Protein AF-A0A9E2C1B0-F1 (afdb_monomer)

Secondary structure (DSSP, 8-state):
---------------------------------PPPEEEEEESPTTPEE-SEEEEEEEEE-SS-EEEEEEEETTEEEEEES--BTTEEEEEEEGGGSPSEEEEEEEEEEETT--EEEPPPEEEEE-------EEEEEESPTTPEE-SEEEEEEEEES-SSEEEEEEEETTEEEEEES--BTTEEEEEEEGGGS-SEEEEEEEEEEETTS-EEEPPPEEEEE----TTSPPEEEETTTSSSHHHHHHHPPTT-EEEE-SEEE-S-EE-TT---EEEESS-TTTEEEE-TT-S-SEEE-SS--TTSEEES-EEEEES-SEEE-TT---EEES-EEEEESSEEEEESS---EEES-EEES-SEEEEE-SS-EEES-EEES-SSEEEE-TT--TTS--EEES-EEES-SEEEESTT----TT-B-S---BS-TTT-PBPTT-TTTT-S-TTSB-TTSSBPPSSTT-STT---

pLDDT: mean 88.98, std 14.46, range [30.09, 98.81]

Structure (mmCIF, N/CA/C/O backbone):
data_AF-A0A9E2C1B0-F1
#
_entry.id   AF-A0A9E2C1B0-F1
#
loop_
_atom_site.group_PDB
_atom_site.id
_atom_site.type_symbol
_atom_site.label_atom_id
_atom_site.label_alt_id
_atom_site.label_comp_id
_atom_site.label_asym_id
_atom_site.label_entity_id
_atom_site.label_seq_id
_atom_site.pdbx_PDB_ins_code
_atom_site.Cartn_x
_atom_site.Cartn_y
_atom_site.Cartn_z
_atom_site.occupancy
_atom_site.B_iso_or_equiv
_atom_site.auth_seq_id
_atom_site.auth_comp_id
_atom_site.auth_asym_id
_atom_site.auth_atom_id
_atom_site.pdbx_PDB_model_num
ATOM 1 N N . MET A 1 1 ? -88.911 -73.260 83.073 1.00 38.28 1 MET A N 1
ATOM 2 C CA . MET A 1 1 ? -87.751 -73.104 82.167 1.00 38.28 1 MET A CA 1
ATOM 3 C C . MET A 1 1 ? -86.996 -71.850 82.583 1.00 38.28 1 MET A C 1
ATOM 5 O O . MET A 1 1 ? -87.660 -70.880 82.908 1.00 38.28 1 MET A O 1
ATOM 9 N N . LYS A 1 2 ? -85.658 -71.961 82.655 1.00 35.66 2 LYS A N 1
ATOM 10 C CA . LYS A 1 2 ? -84.583 -70.934 82.669 1.00 35.66 2 LYS A CA 1
ATOM 11 C C . LYS A 1 2 ? -85.045 -69.481 82.373 1.00 35.66 2 LYS A C 1
ATOM 13 O O . LYS A 1 2 ? -85.842 -69.311 81.466 1.00 35.66 2 LYS A O 1
ATOM 18 N N . THR A 1 3 ? -84.583 -68.400 83.014 1.00 35.53 3 THR A N 1
ATOM 19 C CA . THR A 1 3 ? -83.285 -68.104 83.663 1.00 35.53 3 THR A CA 1
ATOM 20 C C . THR A 1 3 ? -83.341 -66.730 84.379 1.00 35.53 3 THR A C 1
ATOM 22 O O . THR A 1 3 ? -84.145 -65.888 83.996 1.00 35.53 3 THR A O 1
ATOM 25 N N . ALA A 1 4 ? -82.475 -66.568 85.394 1.00 33.53 4 ALA A N 1
ATOM 26 C CA . ALA A 1 4 ? -82.046 -65.396 86.202 1.00 33.53 4 ALA A CA 1
ATOM 27 C C . ALA A 1 4 ? -82.226 -63.969 85.590 1.00 33.53 4 ALA A C 1
ATOM 29 O O . ALA A 1 4 ? -81.948 -63.822 84.407 1.00 33.53 4 ALA A O 1
ATOM 30 N N . VAL A 1 5 ? -82.756 -62.913 86.262 1.00 38.44 5 VAL A N 1
ATOM 31 C CA . VAL A 1 5 ? -82.407 -62.188 87.542 1.00 38.44 5 VAL A CA 1
ATOM 32 C C . VAL A 1 5 ? -81.199 -61.225 87.359 1.00 38.44 5 VAL A C 1
ATOM 34 O O . VAL A 1 5 ? -80.222 -61.703 86.790 1.00 38.44 5 VAL A O 1
ATOM 37 N N . PRO A 1 6 ? -81.129 -59.972 87.909 1.00 55.94 6 PRO A N 1
ATOM 38 C CA . PRO A 1 6 ? -82.147 -59.032 88.448 1.00 55.94 6 PRO A CA 1
ATOM 39 C C . PRO A 1 6 ? -81.959 -57.497 88.176 1.00 55.94 6 PRO A C 1
ATOM 41 O O . PRO A 1 6 ? -80.909 -57.018 87.770 1.00 55.94 6 PRO A O 1
ATOM 44 N N . LEU A 1 7 ? -83.035 -56.763 88.510 1.00 39.12 7 LEU A N 1
ATOM 45 C CA . LEU A 1 7 ? -83.214 -55.439 89.162 1.00 39.12 7 LEU A CA 1
ATOM 46 C C . LEU A 1 7 ? -82.031 -54.489 89.481 1.00 39.12 7 LEU A C 1
ATOM 48 O O . LEU A 1 7 ? -81.069 -54.903 90.118 1.00 39.12 7 LEU A O 1
ATOM 52 N N . LEU A 1 8 ? -82.307 -53.172 89.382 1.00 30.09 8 LEU A N 1
ATOM 53 C CA . LEU A 1 8 ? -82.393 -52.320 90.587 1.00 30.09 8 LEU A CA 1
ATOM 54 C C . LEU A 1 8 ? -83.384 -51.140 90.421 1.00 30.09 8 LEU A C 1
ATOM 56 O O . LEU A 1 8 ? -83.211 -50.272 89.573 1.00 30.09 8 LEU A O 1
ATOM 60 N N . ASN A 1 9 ? -84.427 -51.156 91.263 1.00 35.19 9 ASN A N 1
ATOM 61 C CA . ASN A 1 9 ? -85.363 -50.062 91.576 1.00 35.19 9 ASN A CA 1
ATOM 62 C C . ASN A 1 9 ? -84.672 -49.047 92.520 1.00 35.19 9 ASN A C 1
ATOM 64 O O . ASN A 1 9 ? -83.738 -49.424 93.218 1.00 35.19 9 ASN A O 1
ATOM 68 N N . VAL A 1 10 ? -85.071 -47.780 92.641 1.00 34.47 10 VAL A N 1
ATOM 69 C CA . VAL A 1 10 ? -86.118 -47.247 93.557 1.00 34.47 10 VAL A CA 1
ATOM 70 C C . VAL A 1 10 ? -85.906 -45.713 93.494 1.00 34.47 10 VAL A C 1
ATOM 72 O O . VAL A 1 10 ? -84.779 -45.278 93.699 1.00 34.47 10 VAL A O 1
ATOM 75 N N . VAL A 1 11 ? -86.794 -44.855 92.972 1.00 41.91 11 VAL A N 1
ATOM 76 C CA . VAL A 1 11 ? -88.136 -44.396 93.417 1.00 41.91 11 VAL A CA 1
ATOM 77 C C . VAL A 1 11 ? -88.135 -43.659 94.766 1.00 41.91 11 VAL A C 1
ATOM 79 O O . VAL A 1 11 ? -87.687 -44.216 95.750 1.00 41.91 11 VAL A O 1
ATOM 82 N N . ILE A 1 12 ? -88.708 -42.447 94.797 1.00 31.86 12 ILE A N 1
ATOM 83 C CA . ILE A 1 12 ? -89.584 -41.816 95.827 1.00 31.86 12 ILE A CA 1
ATOM 84 C C . ILE A 1 12 ? -89.654 -40.324 95.423 1.00 31.86 12 ILE A C 1
ATOM 86 O O . ILE A 1 12 ? -88.628 -39.659 95.397 1.00 31.86 12 ILE A O 1
ATOM 90 N N . ILE A 1 13 ? -90.718 -39.802 94.797 1.00 36.22 13 ILE A N 1
ATOM 91 C CA . ILE A 1 13 ? -92.121 -39.543 95.206 1.00 36.22 13 ILE A CA 1
ATOM 92 C C . ILE A 1 13 ? -92.285 -38.386 96.213 1.00 36.22 13 ILE A C 1
ATOM 94 O O . ILE A 1 13 ? -91.854 -38.507 97.352 1.00 36.22 13 ILE A O 1
ATOM 98 N N . ALA A 1 14 ? -93.051 -37.369 95.773 1.00 33.47 14 ALA A N 1
ATOM 99 C CA . ALA A 1 14 ? -94.077 -36.550 96.469 1.00 33.47 14 ALA A CA 1
ATOM 100 C C . ALA A 1 14 ? -93.863 -35.039 96.198 1.00 33.47 14 ALA A C 1
ATOM 102 O O . ALA A 1 14 ? -92.827 -34.508 96.562 1.00 33.47 14 ALA A O 1
ATOM 103 N N . ILE A 1 15 ? -94.664 -34.323 95.392 1.00 39.66 15 ILE A N 1
ATOM 104 C CA . ILE A 1 15 ? -96.090 -33.913 95.478 1.00 39.66 15 ILE A CA 1
ATOM 105 C C . ILE A 1 15 ? -96.331 -32.646 96.352 1.00 39.66 15 ILE A C 1
ATOM 107 O O . ILE A 1 15 ? -96.355 -32.721 97.572 1.00 39.66 15 ILE A O 1
ATOM 111 N N . ILE A 1 16 ? -96.658 -31.547 95.639 1.00 39.38 16 ILE A N 1
ATOM 112 C CA . ILE A 1 16 ? -97.587 -30.413 95.918 1.00 39.38 16 ILE A CA 1
ATOM 113 C C . ILE A 1 16 ? -97.113 -29.144 96.681 1.00 39.38 16 ILE A C 1
ATOM 115 O O . ILE A 1 16 ? -96.957 -29.124 97.893 1.00 39.38 16 ILE A O 1
ATOM 119 N N . PHE A 1 17 ? -97.044 -28.064 95.878 1.00 50.22 17 PHE A N 1
ATOM 120 C CA . PHE A 1 17 ? -97.403 -26.635 96.035 1.00 50.22 17 PHE A CA 1
ATOM 121 C C . PHE A 1 17 ? -97.215 -25.869 97.361 1.00 50.22 17 PHE A C 1
ATOM 123 O O . PHE A 1 17 ? -98.021 -25.978 98.279 1.00 50.22 17 PHE A O 1
ATOM 130 N N . MET A 1 18 ? -96.320 -24.872 97.309 1.00 38.12 18 MET A N 1
ATOM 131 C CA . MET A 1 18 ? -96.531 -23.500 97.807 1.00 38.12 18 MET A CA 1
ATOM 132 C C . MET A 1 18 ? -95.537 -22.556 97.100 1.00 38.12 18 MET A C 1
ATOM 134 O O . MET A 1 18 ? -94.428 -22.972 96.777 1.00 38.12 18 MET A O 1
ATOM 138 N N . GLY A 1 19 ? -95.959 -21.328 96.775 1.00 55.44 19 GLY A N 1
ATOM 139 C CA . GLY A 1 19 ? -95.194 -20.379 95.953 1.00 55.44 19 GLY A CA 1
ATOM 140 C C . GLY A 1 19 ? -93.813 -20.030 96.519 1.00 55.44 19 GLY A C 1
ATOM 141 O O . GLY A 1 19 ? -93.639 -19.948 97.733 1.00 55.44 19 GLY A O 1
ATOM 142 N N . CYS A 1 20 ? -92.846 -19.801 95.627 1.00 35.00 20 CYS A N 1
ATOM 143 C CA . CYS A 1 20 ? -91.504 -19.347 95.974 1.00 35.00 20 CYS A CA 1
ATOM 144 C C . CYS A 1 20 ? -91.062 -18.232 95.013 1.00 35.00 20 CYS A C 1
ATOM 146 O O . CYS A 1 20 ? -91.302 -18.299 93.809 1.00 35.00 20 CYS A O 1
ATOM 148 N N . THR A 1 21 ? -90.492 -17.183 95.590 1.00 52.31 21 THR A N 1
ATOM 149 C CA . THR A 1 21 ? -89.905 -15.990 94.967 1.00 52.31 21 THR A CA 1
ATOM 150 C C . THR A 1 21 ? -88.486 -16.254 94.446 1.00 52.31 21 THR A C 1
ATOM 152 O O . THR A 1 21 ? -87.784 -17.024 95.091 1.00 52.31 21 THR A O 1
ATOM 155 N N . GLN A 1 22 ? -88.056 -15.484 93.426 1.00 51.69 22 GLN A N 1
ATOM 156 C CA . GLN A 1 22 ? -86.655 -15.237 92.995 1.00 51.69 22 GLN A CA 1
ATOM 157 C C . GLN A 1 22 ? -85.974 -16.449 92.305 1.00 51.69 22 GLN A C 1
ATOM 159 O O . GLN A 1 22 ? -86.053 -17.562 92.799 1.00 51.69 22 GLN A O 1
ATOM 164 N N . GLU A 1 23 ? -85.399 -16.353 91.101 1.00 44.94 23 GLU A N 1
ATOM 165 C CA . GLU A 1 23 ? -84.324 -15.446 90.672 1.00 44.94 23 GLU A CA 1
ATOM 166 C C . GLU A 1 23 ? -84.575 -14.754 89.319 1.00 44.94 23 GLU A C 1
ATOM 168 O O . GLU A 1 23 ? -85.031 -15.359 88.349 1.00 44.94 23 GLU A O 1
ATOM 173 N N . ASP A 1 24 ? -84.209 -13.471 89.271 1.00 46.69 24 ASP A N 1
ATOM 174 C CA . ASP A 1 24 ? -83.796 -12.778 88.053 1.00 46.69 24 ASP A CA 1
ATOM 175 C C . ASP A 1 24 ? -82.607 -13.531 87.441 1.00 46.69 24 ASP A C 1
ATOM 177 O O . ASP A 1 24 ? -81.531 -13.579 88.036 1.00 46.69 24 ASP A O 1
ATOM 181 N N . ILE A 1 25 ? -82.762 -14.071 86.231 1.00 53.81 25 ILE A N 1
ATOM 182 C CA . ILE A 1 25 ? -81.612 -14.439 85.396 1.00 53.81 25 ILE A CA 1
ATOM 183 C C . ILE A 1 25 ? -81.154 -13.156 84.693 1.00 53.81 25 ILE A C 1
ATOM 185 O O . ILE A 1 25 ? -81.364 -12.967 83.497 1.00 53.81 25 ILE A O 1
ATOM 189 N N . THR A 1 26 ? -80.588 -12.222 85.455 1.00 50.09 26 THR A N 1
ATOM 190 C CA . THR A 1 26 ? -79.842 -11.096 84.889 1.00 50.09 26 THR A CA 1
ATOM 191 C C . THR A 1 26 ? -78.392 -11.520 84.716 1.00 50.09 26 THR A C 1
ATOM 193 O O . THR A 1 26 ? -77.719 -11.832 85.695 1.00 50.09 26 THR A O 1
ATOM 196 N N . ASN A 1 27 ? -77.934 -11.464 83.466 1.00 49.78 27 ASN A N 1
ATOM 197 C CA . ASN A 1 27 ? -76.548 -11.588 83.011 1.00 49.78 27 ASN A CA 1
ATOM 198 C C . ASN A 1 27 ? -75.962 -13.006 83.008 1.00 49.78 27 ASN A C 1
ATOM 200 O O . ASN A 1 27 ? -75.094 -13.351 83.805 1.00 49.78 27 ASN A O 1
ATOM 204 N N . VAL A 1 28 ? -76.329 -13.782 81.982 1.00 45.59 28 VAL A N 1
ATOM 205 C CA . VAL A 1 28 ? -75.328 -14.639 81.334 1.00 45.59 28 VAL A CA 1
ATOM 206 C C . VAL A 1 28 ? -74.380 -13.688 80.602 1.00 45.59 28 VAL A C 1
ATOM 208 O O . VAL A 1 28 ? -74.704 -13.197 79.524 1.00 45.59 28 VAL A O 1
ATOM 211 N N . THR A 1 29 ? -73.256 -13.340 81.225 1.00 50.97 29 THR A N 1
ATOM 212 C CA . THR A 1 29 ? -72.148 -12.699 80.514 1.00 50.97 29 THR A CA 1
ATOM 213 C C . THR A 1 29 ? -71.556 -13.757 79.596 1.00 50.97 29 THR A C 1
ATOM 215 O O . THR A 1 29 ? -70.907 -14.689 80.072 1.00 50.97 29 THR A O 1
ATOM 218 N N . TRP A 1 30 ? -71.834 -13.662 78.298 1.00 57.69 30 TRP A N 1
ATOM 219 C CA . TRP A 1 30 ? -71.060 -14.395 77.305 1.00 57.69 30 TRP A CA 1
ATOM 220 C C . TRP A 1 30 ? -69.642 -13.836 77.369 1.00 57.69 30 TRP A C 1
ATOM 222 O O . TRP A 1 30 ? -69.407 -12.699 76.977 1.00 57.69 30 TRP A O 1
ATOM 232 N N . THR A 1 31 ? -68.733 -14.586 77.985 1.00 72.94 31 THR A N 1
ATOM 233 C CA . THR A 1 31 ? -67.303 -14.309 77.883 1.00 72.94 31 THR A CA 1
ATOM 234 C C . THR A 1 31 ? -66.873 -14.762 76.504 1.00 72.94 31 THR A C 1
ATOM 236 O O . THR A 1 31 ? -67.031 -15.945 76.184 1.00 72.94 31 THR A O 1
ATOM 239 N N . ASP A 1 32 ? -66.387 -13.825 75.703 1.00 84.75 32 ASP A N 1
ATOM 240 C CA . ASP A 1 32 ? -65.775 -14.148 74.427 1.00 84.75 32 ASP A CA 1
ATOM 241 C C . ASP A 1 32 ? -64.567 -15.065 74.633 1.00 84.75 32 ASP A C 1
ATOM 243 O O . ASP A 1 32 ? -63.811 -14.921 75.595 1.00 84.75 32 ASP A O 1
ATOM 247 N N . ASN A 1 33 ? -64.433 -16.050 73.758 1.00 87.38 33 ASN A N 1
ATOM 248 C CA . ASN A 1 33 ? -63.371 -17.043 73.792 1.00 87.38 33 ASN A CA 1
ATOM 249 C C . ASN A 1 33 ? -62.854 -17.360 72.376 1.00 87.38 33 ASN A C 1
ATOM 251 O O . ASN A 1 33 ? -62.220 -18.404 72.186 1.00 87.38 33 ASN A O 1
ATOM 255 N N . GLN A 1 34 ? -63.182 -16.532 71.378 1.00 92.62 34 GLN A N 1
ATOM 256 C CA . GLN A 1 34 ? -62.603 -16.611 70.042 1.00 92.62 34 GLN A CA 1
ATOM 257 C C . GLN A 1 34 ? -61.455 -15.602 69.952 1.00 92.62 34 GLN A C 1
ATOM 259 O O . GLN A 1 34 ? -61.644 -14.448 70.291 1.00 92.62 34 GLN A O 1
ATOM 264 N N . PRO A 1 35 ? -60.235 -16.032 69.591 1.00 94.12 35 PRO A N 1
ATOM 265 C CA . PRO A 1 35 ? -59.147 -15.099 69.354 1.00 94.12 35 PRO A CA 1
ATOM 266 C C . PRO A 1 35 ? -59.275 -14.436 67.973 1.00 94.12 35 PRO A C 1
ATOM 268 O O . PRO A 1 35 ? -59.727 -15.101 67.031 1.00 94.12 35 PRO A O 1
ATOM 271 N N . PRO A 1 36 ? -58.729 -13.219 67.807 1.00 97.12 36 PRO A N 1
ATOM 272 C CA . PRO A 1 36 ? -58.623 -12.580 66.503 1.00 97.12 36 PRO A CA 1
ATOM 273 C C . PRO A 1 36 ? -57.877 -13.432 65.466 1.00 97.12 36 PRO A C 1
ATOM 275 O O . PRO A 1 36 ? -56.882 -14.095 65.771 1.00 97.12 36 PRO A O 1
ATOM 278 N N . ALA A 1 37 ? -58.304 -13.366 64.207 1.00 96.94 37 ALA A N 1
ATOM 279 C CA . ALA A 1 37 ? -57.579 -13.910 63.062 1.00 96.94 37 ALA A CA 1
ATOM 280 C C . ALA A 1 37 ? -56.679 -12.830 62.446 1.00 96.94 37 ALA A C 1
ATOM 282 O O . ALA A 1 37 ? -57.172 -11.760 62.091 1.00 96.94 37 ALA A O 1
ATOM 283 N N . VAL A 1 38 ? -55.382 -13.121 62.278 1.00 97.62 38 VAL A N 1
ATOM 284 C CA . VAL A 1 38 ? -54.383 -12.168 61.758 1.00 97.62 38 VAL A CA 1
ATOM 285 C C . VAL A 1 38 ? -53.672 -12.738 60.529 1.00 97.62 38 VAL A C 1
ATOM 287 O O . VAL A 1 38 ? -53.141 -13.849 60.574 1.00 97.62 38 VAL A O 1
ATOM 290 N N . THR A 1 39 ? -53.627 -11.971 59.438 1.00 96.25 39 THR A N 1
ATOM 291 C CA . THR A 1 39 ? -52.966 -12.349 58.178 1.00 96.25 39 THR A CA 1
ATOM 292 C C . THR A 1 39 ? -51.943 -11.296 57.770 1.00 96.25 39 THR A C 1
ATOM 294 O O . THR A 1 39 ? -52.278 -10.121 57.671 1.00 96.25 39 THR A O 1
ATOM 297 N N . LEU A 1 40 ? -50.704 -11.716 57.493 1.00 95.06 40 LEU A N 1
ATOM 298 C CA . LEU A 1 40 ? -49.658 -10.847 56.947 1.00 95.06 40 LEU A CA 1
ATOM 299 C C . LEU A 1 40 ? -49.888 -10.607 55.449 1.00 95.06 40 LEU A C 1
ATOM 301 O O . LEU A 1 40 ? -49.981 -11.564 54.681 1.00 95.06 40 LEU A O 1
ATOM 305 N N . LEU A 1 41 ? -49.995 -9.337 55.054 1.00 94.81 41 LEU A N 1
ATOM 306 C CA . LEU A 1 41 ? -50.221 -8.885 53.678 1.00 94.81 41 LEU A CA 1
ATOM 307 C C . LEU A 1 41 ? -48.924 -8.402 53.017 1.00 94.81 41 LEU A C 1
ATOM 309 O O . LEU A 1 41 ? -48.675 -8.732 51.858 1.00 94.81 41 LEU A O 1
ATOM 313 N N . LEU A 1 42 ? -48.104 -7.647 53.755 1.00 93.88 42 LEU A N 1
ATOM 314 C CA . LEU A 1 42 ? -46.788 -7.160 53.335 1.00 93.88 42 LEU A CA 1
ATOM 315 C C . LEU A 1 42 ? -45.794 -7.233 54.503 1.00 93.88 42 LEU A C 1
ATOM 317 O O . LEU A 1 42 ? -46.218 -7.056 55.650 1.00 93.88 42 LEU A O 1
ATOM 321 N N . PRO A 1 43 ? -44.491 -7.432 54.236 1.00 93.12 43 PRO A N 1
ATOM 322 C CA . PRO A 1 43 ? -43.887 -7.733 52.927 1.00 93.12 43 PRO A CA 1
ATOM 323 C C . PRO A 1 43 ? -44.201 -9.157 52.425 1.00 93.12 43 PRO A C 1
ATOM 325 O O . PRO A 1 43 ? -44.607 -10.025 53.203 1.00 93.12 43 PRO A O 1
ATOM 328 N N . ALA A 1 44 ? -44.045 -9.417 51.123 1.00 84.81 44 ALA A N 1
ATOM 329 C CA . ALA A 1 44 ? -44.319 -10.737 50.559 1.00 84.81 44 ALA A CA 1
ATOM 330 C C . ALA A 1 44 ? -43.254 -11.753 51.022 1.00 84.81 44 ALA A C 1
ATOM 332 O O . ALA A 1 44 ? -42.091 -11.392 51.210 1.00 84.81 44 ALA A O 1
ATOM 333 N N . PRO A 1 45 ? -43.600 -13.040 51.228 1.00 76.25 45 PRO A N 1
ATOM 334 C CA . PRO A 1 45 ? -42.602 -14.046 51.584 1.00 76.25 45 PRO A CA 1
ATOM 335 C C . PRO A 1 45 ? -41.466 -14.071 50.555 1.00 76.25 45 PRO A C 1
ATOM 337 O O . PRO A 1 45 ? -41.759 -14.044 49.366 1.00 76.25 45 PRO A O 1
ATOM 340 N N . VAL A 1 46 ? -40.219 -14.205 51.026 1.00 67.12 46 VAL A N 1
ATOM 341 C CA . VAL A 1 46 ? -38.944 -14.167 50.268 1.00 67.12 46 VAL A CA 1
ATOM 342 C C . VAL A 1 46 ? -38.427 -12.793 49.828 1.00 67.12 46 VAL A C 1
ATOM 344 O O . VAL A 1 46 ? -37.404 -12.742 49.148 1.00 67.12 46 VAL A O 1
ATOM 347 N N . ASP A 1 47 ? -39.056 -11.697 50.252 1.00 75.62 47 ASP A N 1
ATOM 348 C CA . ASP A 1 47 ? -38.506 -10.359 50.018 1.00 75.62 47 ASP A CA 1
ATOM 349 C C . ASP A 1 47 ? -37.194 -10.141 50.800 1.00 75.62 47 ASP A C 1
ATOM 351 O O . ASP A 1 47 ? -37.107 -10.428 52.002 1.00 75.62 47 ASP A O 1
ATOM 355 N N . THR A 1 48 ? -36.192 -9.578 50.119 1.00 82.75 48 THR A N 1
ATOM 356 C CA . THR A 1 48 ? -35.077 -8.874 50.767 1.00 82.75 48 THR A CA 1
ATOM 357 C C . THR A 1 48 ? -35.528 -7.448 51.061 1.00 82.75 48 THR A C 1
ATOM 359 O O . THR A 1 48 ? -36.039 -6.756 50.179 1.00 82.75 48 THR A O 1
ATOM 362 N N . LEU A 1 49 ? -35.376 -7.013 52.307 1.00 88.75 49 LEU A N 1
ATOM 363 C CA . LEU A 1 49 ? -35.914 -5.759 52.818 1.00 88.75 49 LEU A CA 1
ATOM 364 C C . LEU A 1 49 ? -34.816 -4.697 52.915 1.00 88.75 49 LEU A C 1
ATOM 366 O O . LEU A 1 49 ? -33.745 -4.960 53.460 1.00 88.75 49 LEU A O 1
ATOM 370 N N . ARG A 1 50 ? -35.106 -3.492 52.409 1.00 86.69 50 ARG A N 1
ATOM 371 C CA . ARG A 1 50 ? -34.209 -2.331 52.456 1.00 86.69 50 ARG A CA 1
ATOM 372 C C . ARG A 1 50 ? -35.004 -1.025 52.519 1.00 86.69 50 ARG A C 1
ATOM 374 O O . ARG A 1 50 ? -36.006 -0.872 51.821 1.00 86.69 50 ARG A O 1
ATOM 381 N N . GLY A 1 51 ? -34.519 -0.058 53.294 1.00 86.56 51 GLY A N 1
ATOM 382 C CA . GLY A 1 51 ? -35.143 1.256 53.439 1.00 86.56 51 GLY A CA 1
ATOM 383 C C . GLY A 1 51 ? -36.408 1.227 54.303 1.00 86.56 51 GLY A C 1
ATOM 384 O O . GLY A 1 51 ? -36.471 0.552 55.328 1.00 86.56 51 GLY A O 1
ATOM 385 N N . LEU A 1 52 ? -37.424 1.994 53.902 1.00 91.75 52 LEU A N 1
ATOM 386 C CA . LEU A 1 52 ? -38.722 2.026 54.579 1.00 91.75 52 LEU A CA 1
ATOM 387 C C . LEU A 1 52 ? -39.628 0.916 54.033 1.00 91.75 52 LEU A C 1
ATOM 389 O O . LEU A 1 52 ? -40.005 0.947 52.862 1.00 91.75 52 LEU A O 1
ATOM 393 N N . VAL A 1 53 ? -39.994 -0.034 54.890 1.00 94.94 53 VAL A N 1
ATOM 394 C CA . VAL A 1 53 ? -40.798 -1.211 54.545 1.00 94.94 53 VAL A CA 1
ATOM 395 C C . VAL A 1 53 ? -42.097 -1.215 55.338 1.00 94.94 53 VAL A C 1
ATOM 397 O O . VAL A 1 53 ? -42.081 -1.203 56.566 1.00 94.94 53 VAL A O 1
ATOM 400 N N . ASP A 1 54 ? -43.232 -1.294 54.648 1.00 96.12 54 ASP A N 1
ATOM 401 C CA . ASP A 1 54 ? -44.535 -1.429 55.297 1.00 96.12 54 ASP A CA 1
ATOM 402 C C . ASP A 1 54 ? -44.804 -2.889 55.689 1.00 96.12 54 ASP A C 1
ATOM 404 O O . ASP A 1 54 ? -44.954 -3.772 54.842 1.00 96.12 54 ASP A O 1
ATOM 408 N N . VAL A 1 55 ? -44.908 -3.133 56.995 1.00 96.81 55 VAL A N 1
ATOM 409 C CA . VAL A 1 55 ? -45.440 -4.365 57.575 1.00 96.81 55 VAL A CA 1
ATOM 410 C C . VAL A 1 55 ? -46.945 -4.189 57.722 1.00 96.81 55 VAL A C 1
ATOM 412 O O . VAL A 1 55 ? -47.415 -3.447 58.587 1.00 96.81 55 VAL A O 1
ATOM 415 N N . GLN A 1 56 ? -47.705 -4.850 56.856 1.00 97.44 56 GLN A N 1
ATOM 416 C CA . GLN A 1 56 ? -49.153 -4.697 56.769 1.00 97.44 56 GLN A CA 1
ATOM 417 C C . GLN A 1 56 ? -49.852 -6.004 57.130 1.00 97.44 56 GLN A C 1
ATOM 419 O O . GLN A 1 56 ? -49.535 -7.050 56.562 1.00 97.44 56 GLN A O 1
ATOM 424 N N . VAL A 1 57 ? -50.828 -5.950 58.035 1.00 97.50 57 VAL A N 1
ATOM 425 C CA . VAL A 1 57 ? -51.663 -7.101 58.406 1.00 97.50 57 VAL A CA 1
ATOM 426 C C . VAL A 1 57 ? -53.147 -6.776 58.313 1.00 97.50 57 VAL A C 1
ATOM 428 O O . VAL A 1 57 ? -53.552 -5.640 58.544 1.00 97.50 57 VAL A O 1
ATOM 431 N N . GLU A 1 58 ? -53.955 -7.791 58.030 1.00 97.50 58 GLU A N 1
ATOM 432 C CA . GLU A 1 58 ? -55.402 -7.780 58.256 1.00 97.50 58 GLU A CA 1
ATOM 433 C C . GLU A 1 58 ? -55.691 -8.513 59.572 1.00 97.50 58 GLU A C 1
ATOM 435 O O . GLU A 1 58 ? -55.244 -9.650 59.743 1.00 97.50 58 GLU A O 1
ATOM 440 N N . ALA A 1 59 ? -56.411 -7.877 60.499 1.00 97.19 59 ALA A N 1
ATOM 441 C CA . ALA A 1 59 ? -56.793 -8.468 61.780 1.00 97.19 59 ALA A CA 1
ATOM 442 C C . ALA A 1 59 ? -58.304 -8.339 62.005 1.00 97.19 59 ALA A C 1
ATOM 444 O O . ALA A 1 59 ? -58.831 -7.232 62.049 1.00 97.19 59 ALA A O 1
ATOM 445 N N . THR A 1 60 ? -58.998 -9.466 62.174 1.00 95.69 60 THR A N 1
ATOM 446 C CA . THR A 1 60 ? -60.465 -9.512 62.315 1.00 95.69 60 THR A CA 1
ATOM 447 C C . THR A 1 60 ? -60.885 -10.381 63.492 1.00 95.69 60 THR A C 1
ATOM 449 O O . THR A 1 60 ? -60.208 -11.349 63.827 1.00 95.69 60 THR A O 1
ATOM 452 N N . ASP A 1 61 ? -62.011 -10.044 64.109 1.00 95.69 61 ASP A N 1
ATOM 453 C CA . ASP A 1 61 ? -62.589 -10.771 65.239 1.00 95.69 61 ASP A CA 1
ATOM 454 C C . ASP A 1 61 ? -64.120 -10.586 65.253 1.00 95.69 61 ASP A C 1
ATOM 456 O O . ASP A 1 61 ? -64.612 -9.583 64.726 1.00 95.69 61 ASP A O 1
ATOM 460 N N . ASP A 1 62 ? -64.895 -11.532 65.805 1.00 89.38 62 ASP A N 1
ATOM 461 C CA . ASP A 1 62 ? -66.362 -11.431 65.825 1.00 89.38 62 ASP A CA 1
ATOM 462 C C . ASP A 1 62 ? -66.898 -10.378 66.808 1.00 89.38 62 ASP A C 1
ATOM 464 O O . ASP A 1 62 ? -67.997 -9.854 66.585 1.00 89.38 62 ASP A O 1
ATOM 468 N N . ASN A 1 63 ? -66.104 -9.997 67.812 1.00 89.12 63 ASN A N 1
ATOM 469 C CA . ASN A 1 63 ? -66.391 -8.913 68.754 1.00 89.12 63 ASN A CA 1
ATOM 470 C C . ASN A 1 63 ? -65.423 -7.723 68.644 1.00 89.12 63 ASN A C 1
ATOM 472 O O . ASN A 1 63 ? -65.609 -6.710 69.323 1.00 89.12 63 ASN A O 1
ATOM 476 N N . GLY A 1 64 ? -64.467 -7.799 67.722 1.00 90.25 64 GLY A N 1
ATOM 477 C CA . GLY A 1 64 ? -63.605 -6.697 67.317 1.00 90.25 64 GLY A CA 1
ATOM 478 C C . GLY A 1 64 ? -62.219 -6.736 67.956 1.00 90.25 64 GLY A C 1
ATOM 479 O O . GLY A 1 64 ? -62.010 -7.230 69.060 1.00 90.25 64 GLY A O 1
ATOM 480 N N . VAL A 1 65 ? -61.252 -6.169 67.238 1.00 96.19 65 VAL A N 1
ATOM 481 C CA . VAL A 1 65 ? -59.848 -6.111 67.654 1.00 96.19 65 VAL A CA 1
ATOM 482 C C . VAL A 1 65 ? -59.595 -4.827 68.442 1.00 96.19 65 VAL A C 1
ATOM 484 O O . VAL A 1 65 ? -59.876 -3.729 67.961 1.00 96.19 65 VAL A O 1
ATOM 487 N N . VAL A 1 66 ? -59.046 -4.951 69.653 1.00 96.12 66 VAL A N 1
ATOM 488 C CA . VAL A 1 66 ? -58.755 -3.817 70.548 1.00 96.12 66 VAL A CA 1
ATOM 489 C C . VAL A 1 66 ? -57.295 -3.362 70.482 1.00 96.12 66 VAL A C 1
ATOM 491 O O . VAL A 1 66 ? -56.992 -2.212 70.806 1.00 96.12 66 VAL A O 1
ATOM 494 N N . LEU A 1 67 ? -56.384 -4.253 70.080 1.00 97.25 67 LEU A N 1
ATOM 495 C CA . LEU A 1 67 ? -54.949 -3.982 70.036 1.00 97.25 67 LEU A CA 1
ATOM 496 C C . LEU A 1 67 ? -54.253 -4.889 69.018 1.00 97.25 67 LEU A C 1
ATOM 498 O O . LEU A 1 67 ? -54.505 -6.089 69.005 1.00 97.25 67 LEU A O 1
ATOM 502 N N . VAL A 1 68 ? -53.346 -4.331 68.220 1.00 98.38 68 VAL A N 1
ATOM 503 C CA . VAL A 1 68 ? -52.416 -5.062 67.351 1.00 98.38 68 VAL A CA 1
ATOM 504 C C . VAL A 1 68 ? -50.989 -4.672 67.720 1.00 98.38 68 VAL A C 1
ATOM 506 O O . VAL A 1 68 ? -50.677 -3.489 67.751 1.00 98.38 68 VAL A O 1
ATOM 509 N N . GLU A 1 69 ? -50.135 -5.650 68.001 1.00 98.50 69 GLU A N 1
ATOM 510 C CA . GLU A 1 69 ? -48.728 -5.497 68.381 1.00 98.50 69 GLU A CA 1
ATOM 511 C C . GLU A 1 69 ? -47.831 -6.102 67.291 1.00 98.50 69 GLU A C 1
ATOM 513 O O . GLU A 1 69 ? -47.966 -7.279 66.940 1.00 98.50 69 GLU A O 1
ATOM 518 N N . PHE A 1 70 ? -46.899 -5.309 66.767 1.00 98.44 70 PHE A N 1
ATOM 519 C CA . PHE A 1 70 ? -45.913 -5.723 65.771 1.00 98.44 70 PHE A CA 1
ATOM 520 C C . PHE A 1 70 ? -44.621 -6.147 66.464 1.00 98.44 70 PHE A C 1
ATOM 522 O O . PHE A 1 70 ? -44.108 -5.422 67.319 1.00 98.44 70 PHE A O 1
ATOM 529 N N . TYR A 1 71 ? -44.066 -7.294 66.066 1.00 97.81 71 TYR A N 1
ATOM 530 C CA . TYR A 1 71 ? -42.842 -7.840 66.641 1.00 97.81 71 TYR A CA 1
ATOM 531 C C . TYR A 1 71 ? -41.770 -8.093 65.581 1.00 97.81 71 TYR A C 1
ATOM 533 O O . TYR A 1 71 ? -42.039 -8.718 64.554 1.00 97.81 71 TYR A O 1
ATOM 541 N N . ILE A 1 72 ? -40.538 -7.677 65.885 1.00 96.88 72 ILE A N 1
ATOM 542 C CA . ILE A 1 72 ? -39.326 -7.972 65.108 1.00 96.88 72 ILE A CA 1
ATOM 543 C C . ILE A 1 72 ? -38.292 -8.575 66.064 1.00 96.88 72 ILE A C 1
ATOM 545 O O . ILE A 1 72 ? -38.025 -8.025 67.131 1.00 96.88 72 ILE A O 1
ATOM 549 N N . ASP A 1 73 ? -37.769 -9.756 65.730 1.00 95.94 73 ASP A N 1
ATOM 550 C CA . ASP A 1 73 ? -36.816 -10.537 66.543 1.00 95.94 73 ASP A CA 1
ATOM 551 C C . ASP A 1 73 ? -37.257 -10.772 67.996 1.00 95.94 73 ASP A C 1
ATOM 553 O O . ASP A 1 73 ? -36.452 -10.904 68.921 1.00 95.94 73 ASP A O 1
ATOM 557 N N . GLY A 1 74 ? -38.572 -10.846 68.200 1.00 92.81 74 GLY A N 1
ATOM 558 C CA . GLY A 1 74 ? -39.183 -11.052 69.510 1.00 92.81 74 GLY A CA 1
ATOM 559 C C . GLY A 1 74 ? -39.313 -9.792 70.370 1.00 92.81 74 GLY A C 1
ATOM 560 O O . GLY A 1 74 ? -39.801 -9.905 71.494 1.00 92.81 74 GLY A O 1
ATOM 561 N N . ALA A 1 75 ? -38.925 -8.613 69.874 1.00 95.75 75 ALA A N 1
ATOM 562 C CA . ALA A 1 75 ? -39.199 -7.328 70.511 1.00 95.75 75 ALA A CA 1
ATOM 563 C C . ALA A 1 75 ? -40.451 -6.675 69.903 1.00 95.75 75 ALA A C 1
ATOM 565 O O . ALA A 1 75 ? -40.611 -6.678 68.685 1.00 95.75 75 ALA A O 1
ATOM 566 N N . GLU A 1 76 ? -41.323 -6.113 70.745 1.00 97.44 76 GLU A N 1
ATOM 567 C CA . GLU A 1 76 ? -42.438 -5.268 70.294 1.00 97.44 76 GLU A CA 1
ATOM 568 C C . GLU A 1 76 ? -41.867 -3.956 69.740 1.00 97.44 76 GLU A C 1
ATOM 570 O O . GLU A 1 76 ? -41.137 -3.251 70.444 1.00 97.44 76 GLU A O 1
ATOM 575 N N . VAL A 1 77 ? -42.175 -3.651 68.479 1.00 97.19 77 VAL A N 1
ATOM 576 C CA . VAL A 1 77 ? -41.688 -2.449 67.782 1.00 97.19 77 VAL A CA 1
ATOM 577 C C . VAL A 1 77 ? -42.760 -1.376 67.624 1.00 97.19 77 VAL A C 1
ATOM 579 O O . VAL A 1 77 ? -42.420 -0.201 67.513 1.00 97.19 77 VAL A O 1
ATOM 582 N N . GLU A 1 78 ? -44.037 -1.761 67.634 1.00 97.75 78 GLU A N 1
ATOM 583 C CA . GLU A 1 78 ? -45.175 -0.844 67.532 1.00 97.75 78 GLU A CA 1
ATOM 584 C C . GLU A 1 78 ? -46.459 -1.510 68.039 1.00 97.75 78 GLU A C 1
ATOM 586 O O . GLU A 1 78 ? -46.620 -2.728 67.912 1.00 97.75 78 GLU A O 1
ATOM 591 N N . SER A 1 79 ? -47.405 -0.710 68.538 1.00 97.12 79 SER A N 1
ATOM 592 C CA . SER A 1 79 ? -48.761 -1.175 68.827 1.00 97.12 79 SER A CA 1
ATOM 593 C C . SER A 1 79 ? -49.852 -0.182 68.417 1.00 97.12 79 SER A C 1
ATOM 595 O O . SER A 1 79 ? -49.712 1.037 68.495 1.00 97.12 79 SER A O 1
ATOM 597 N N . GLN A 1 80 ? -50.975 -0.714 67.934 1.00 97.88 80 GLN A N 1
ATOM 598 C CA . GLN A 1 80 ? -52.049 0.051 67.304 1.00 97.88 80 GLN A CA 1
ATOM 599 C C . GLN A 1 80 ? -53.413 -0.381 67.849 1.00 97.88 80 GLN A C 1
ATOM 601 O O . GLN A 1 80 ? -53.746 -1.562 67.852 1.00 97.88 80 GLN A O 1
ATOM 606 N N . SER A 1 81 ? -54.234 0.578 68.284 1.00 95.06 81 SER A N 1
ATOM 607 C CA . SER A 1 81 ? -55.601 0.329 68.781 1.00 95.06 81 SER A CA 1
ATOM 608 C C . SER A 1 81 ? -56.690 0.536 67.723 1.00 95.06 81 SER A C 1
ATOM 610 O O . SER A 1 81 ? -57.876 0.381 68.006 1.00 95.06 81 SER A O 1
ATOM 612 N N . SER A 1 82 ? -56.308 0.906 66.498 1.00 92.06 82 SER A N 1
ATOM 613 C CA . SER A 1 82 ? -57.229 1.099 65.376 1.00 92.06 82 SER A CA 1
ATOM 614 C C . SER A 1 82 ? -56.511 0.920 64.041 1.00 92.06 82 SER A C 1
ATOM 616 O O . SER A 1 82 ? -55.444 1.504 63.855 1.00 92.06 82 SER A O 1
ATOM 618 N N . GLY A 1 83 ? -57.133 0.184 63.120 1.00 89.94 83 GLY A N 1
ATOM 619 C CA . GLY A 1 83 ? -56.721 0.038 61.722 1.00 89.94 83 GLY A CA 1
ATOM 620 C C . GLY A 1 83 ? -57.783 0.595 60.771 1.00 89.94 83 GLY A C 1
ATOM 621 O O . GLY A 1 83 ? -58.936 0.802 61.160 1.00 89.94 83 GLY A O 1
ATOM 622 N N . GLU A 1 84 ? -57.413 0.864 59.522 1.00 93.75 84 GLU A N 1
ATOM 623 C CA . GLU A 1 84 ? -58.364 1.282 58.487 1.00 93.75 84 GLU A CA 1
ATOM 624 C C . GLU A 1 84 ? -58.893 0.043 57.757 1.00 93.75 84 GLU A C 1
ATOM 626 O O . GLU A 1 84 ? -58.116 -0.687 57.155 1.00 93.75 84 GLU A O 1
ATOM 631 N N . ASN A 1 85 ? -60.211 -0.196 57.789 1.00 93.50 85 ASN A N 1
ATOM 632 C CA . ASN A 1 85 ? -60.839 -1.394 57.203 1.00 93.50 85 ASN A CA 1
ATOM 633 C C . ASN A 1 85 ? -60.178 -2.703 57.674 1.00 93.50 85 ASN A C 1
ATOM 635 O O . ASN A 1 85 ? -59.849 -3.550 56.850 1.00 93.50 85 ASN A O 1
ATOM 639 N N . ASP A 1 86 ? -59.947 -2.826 58.984 1.00 95.56 86 ASP A N 1
ATOM 640 C CA . ASP A 1 86 ? -59.295 -3.982 59.621 1.00 95.56 86 ASP A CA 1
ATOM 641 C C . ASP A 1 86 ? -57.827 -4.206 59.198 1.00 95.56 86 ASP A C 1
ATOM 643 O O . ASP A 1 86 ? -57.223 -5.228 59.529 1.00 95.56 86 ASP A O 1
ATOM 647 N N . ILE A 1 87 ? -57.222 -3.223 58.516 1.00 97.25 87 ILE A N 1
ATOM 648 C CA . ILE A 1 87 ? -55.822 -3.239 58.097 1.00 97.25 87 ILE A CA 1
ATOM 649 C C . ILE A 1 87 ? -54.974 -2.352 59.009 1.00 97.25 87 ILE A C 1
ATOM 651 O O . ILE A 1 87 ? -55.255 -1.169 59.221 1.00 97.25 87 ILE A O 1
ATOM 655 N N . TYR A 1 88 ? -53.879 -2.930 59.490 1.00 98.06 88 TYR A N 1
ATOM 656 C CA . TYR A 1 88 ? -52.908 -2.313 60.384 1.00 98.06 88 TYR A CA 1
ATOM 657 C C . TYR A 1 88 ? -51.561 -2.264 59.670 1.00 98.06 88 TYR A C 1
ATOM 659 O O . TYR A 1 88 ? -51.153 -3.246 59.050 1.00 98.06 88 TYR A O 1
ATOM 667 N N . THR A 1 89 ? -50.889 -1.113 59.704 1.00 97.44 89 THR A N 1
ATOM 668 C CA . THR A 1 89 ? -49.640 -0.886 58.958 1.00 97.44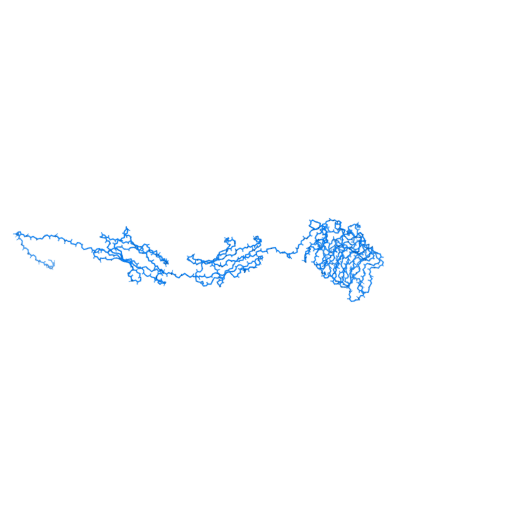 89 THR A CA 1
ATOM 669 C C . THR A 1 89 ? -48.598 -0.254 59.865 1.00 97.44 89 THR A C 1
ATOM 671 O O . THR A 1 89 ? -48.841 0.809 60.437 1.00 97.44 89 THR A O 1
ATOM 674 N N . TYR A 1 90 ? -47.437 -0.892 59.965 1.00 97.38 90 TYR A N 1
ATOM 675 C CA . TYR A 1 90 ? -46.242 -0.359 60.606 1.00 97.38 90 TYR A CA 1
ATOM 676 C C . TYR A 1 90 ? -45.149 -0.170 59.554 1.00 97.38 90 TYR A C 1
ATOM 678 O O . TYR A 1 90 ? -44.745 -1.133 58.910 1.00 97.38 90 TYR A O 1
ATOM 686 N N . THR A 1 91 ? -44.656 1.056 59.383 1.00 97.06 91 THR A N 1
ATOM 687 C CA . THR A 1 91 ? -43.517 1.329 58.498 1.00 97.06 91 THR A CA 1
ATOM 688 C C . THR A 1 91 ? -42.217 1.123 59.270 1.00 97.06 91 THR A C 1
ATOM 690 O O . THR A 1 91 ? -41.844 1.937 60.117 1.00 97.06 91 THR A O 1
ATOM 693 N N . TRP A 1 92 ? -41.517 0.038 58.968 1.00 96.44 92 TRP A N 1
ATOM 694 C CA . TRP A 1 92 ? -40.215 -0.286 59.527 1.00 96.44 92 TRP A CA 1
ATOM 695 C C . TRP A 1 92 ? -39.096 0.407 58.742 1.00 96.44 92 TRP A C 1
ATOM 697 O O . TRP A 1 92 ? -39.002 0.256 57.527 1.00 96.44 92 TRP A O 1
ATOM 707 N N . ASN A 1 93 ? -38.226 1.149 59.433 1.00 94.38 93 ASN A N 1
ATOM 708 C CA . ASN A 1 93 ? -36.970 1.630 58.858 1.00 94.38 93 ASN A CA 1
ATOM 709 C C . ASN A 1 93 ? -35.879 0.558 59.005 1.00 94.38 93 ASN A C 1
ATOM 711 O O . ASN A 1 93 ? -35.289 0.426 60.080 1.00 94.38 93 ASN A O 1
ATOM 715 N N . THR A 1 94 ? -35.606 -0.207 57.947 1.00 93.38 94 THR A N 1
ATOM 716 C CA . THR A 1 94 ? -34.593 -1.272 57.999 1.00 93.38 94 THR A CA 1
ATOM 717 C C . THR A 1 94 ? -33.174 -0.724 58.063 1.00 93.38 94 THR A C 1
ATOM 719 O O . THR A 1 94 ? -32.303 -1.444 58.533 1.00 93.38 94 THR A O 1
ATOM 722 N N . GLU A 1 95 ? -32.936 0.539 57.680 1.00 90.06 95 GLU A N 1
ATOM 723 C CA . GLU A 1 95 ? -31.604 1.174 57.727 1.00 90.06 95 GLU A CA 1
ATOM 724 C C . GLU A 1 95 ? -31.039 1.277 59.156 1.00 90.06 95 GLU A C 1
ATOM 726 O O . GLU A 1 95 ? -29.847 1.510 59.352 1.00 90.06 95 GLU A O 1
ATOM 731 N N . GLU A 1 96 ? -31.897 1.126 60.167 1.00 90.44 96 GLU A N 1
ATOM 732 C CA . GLU A 1 96 ? -31.525 1.129 61.585 1.00 90.44 96 GLU A CA 1
ATOM 733 C C . GLU A 1 96 ? -31.335 -0.287 62.156 1.00 90.44 96 GLU A C 1
ATOM 735 O O . GLU A 1 96 ? -30.902 -0.439 63.303 1.00 90.44 96 GLU A O 1
ATOM 740 N N . ALA A 1 97 ? -31.653 -1.321 61.375 1.00 90.06 97 ALA A N 1
ATOM 741 C CA . ALA A 1 97 ? -31.439 -2.717 61.726 1.00 90.06 97 ALA A CA 1
ATOM 742 C C . ALA A 1 97 ? -30.048 -3.200 61.283 1.00 90.06 97 ALA A C 1
ATOM 744 O O . ALA A 1 97 ? -29.375 -2.587 60.459 1.00 90.06 97 ALA A O 1
ATOM 745 N N . THR A 1 98 ? -29.596 -4.307 61.867 1.00 89.75 98 THR A N 1
ATOM 746 C CA . THR A 1 98 ? -28.411 -5.031 61.388 1.00 89.75 98 THR A CA 1
ATOM 747 C C . THR A 1 98 ? -28.739 -5.808 60.126 1.00 89.75 98 THR A C 1
ATOM 749 O O . THR A 1 98 ? -29.843 -6.313 60.011 1.00 89.75 98 THR A O 1
ATOM 752 N N . ASP A 1 99 ? -27.770 -6.020 59.248 1.00 85.62 99 ASP A N 1
ATOM 753 C CA . ASP A 1 99 ? -27.992 -6.895 58.099 1.00 85.62 99 ASP A CA 1
ATOM 754 C C . ASP A 1 99 ? -28.063 -8.367 58.519 1.00 85.62 99 ASP A C 1
ATOM 756 O O . ASP A 1 99 ? -27.432 -8.804 59.493 1.00 85.62 99 ASP A O 1
ATOM 760 N N . GLY A 1 100 ? -28.854 -9.143 57.781 1.00 86.12 100 GLY A N 1
ATOM 761 C CA . GLY A 1 100 ? -29.113 -10.549 58.059 1.00 86.12 100 GLY A CA 1
ATOM 762 C C . GLY A 1 100 ? -30.592 -10.877 58.239 1.00 86.12 100 GLY A C 1
ATOM 763 O O . GLY A 1 100 ? -31.491 -10.165 57.803 1.00 86.12 100 GLY A O 1
ATOM 764 N N . SER A 1 101 ? -30.867 -12.038 58.832 1.00 91.50 101 SER A N 1
ATOM 765 C CA . SER A 1 101 ? -32.238 -12.534 58.957 1.00 91.50 101 SER A CA 1
ATOM 766 C C . SER A 1 101 ? -32.963 -11.951 60.169 1.00 91.50 101 SER A C 1
ATOM 768 O O . SER A 1 101 ? -32.506 -12.135 61.295 1.00 91.50 101 SER A O 1
ATOM 770 N N . HIS A 1 102 ? -34.137 -11.370 59.931 1.00 94.38 102 HIS A N 1
ATOM 771 C CA . HIS A 1 102 ? -35.056 -10.849 60.940 1.00 94.38 102 HIS A CA 1
ATOM 772 C C . HIS A 1 102 ? -36.368 -11.631 60.940 1.00 94.38 102 HIS A C 1
ATOM 774 O O . HIS A 1 102 ? -36.926 -11.943 59.884 1.00 94.38 102 HIS A O 1
ATOM 780 N N . LEU A 1 103 ? -36.873 -11.964 62.126 1.00 94.56 103 LEU A N 1
ATOM 781 C CA . LEU A 1 103 ? -38.133 -12.688 62.284 1.00 94.56 103 LEU A CA 1
ATOM 782 C C . LEU A 1 103 ? -39.268 -11.712 62.598 1.00 94.56 103 LEU A C 1
ATOM 784 O O . LEU A 1 103 ? -39.250 -11.077 63.651 1.00 94.56 103 LEU A O 1
ATOM 788 N N . ILE A 1 104 ? -40.280 -11.651 61.733 1.00 96.56 104 ILE A N 1
ATOM 789 C CA . ILE A 1 104 ? -41.453 -10.787 61.914 1.00 96.56 104 ILE A CA 1
ATOM 790 C C . ILE A 1 104 ? -42.673 -11.636 62.273 1.00 96.56 104 ILE A C 1
ATOM 792 O O . ILE A 1 104 ? -42.977 -12.624 61.597 1.00 96.56 104 ILE A O 1
ATOM 796 N N . PHE A 1 105 ? -43.399 -11.238 63.318 1.00 96.38 105 PHE A N 1
ATOM 797 C CA . PHE A 1 105 ? -44.762 -11.707 63.574 1.00 96.38 105 PHE A CA 1
ATOM 798 C C . PHE A 1 105 ? -45.614 -10.579 64.163 1.00 96.38 105 PHE A C 1
ATOM 800 O O . PHE A 1 105 ? -45.092 -9.595 64.682 1.00 96.38 105 PHE A O 1
ATOM 807 N N . VAL A 1 106 ? -46.934 -10.708 64.065 1.00 98.12 106 VAL A N 1
ATOM 808 C CA . VAL A 1 106 ? -47.884 -9.701 64.552 1.00 98.12 106 VAL A CA 1
ATOM 809 C C . VAL A 1 106 ? -48.960 -10.392 65.372 1.00 98.12 106 VAL A C 1
ATOM 811 O O . VAL A 1 106 ? -49.437 -11.456 64.976 1.00 98.12 106 VAL A O 1
ATOM 814 N N . ARG A 1 107 ? -49.325 -9.793 66.506 1.00 98.25 107 ARG A N 1
ATOM 815 C CA . ARG A 1 107 ? -50.336 -10.299 67.438 1.00 98.25 107 ARG A CA 1
ATOM 816 C C . ARG A 1 107 ? -51.509 -9.339 67.521 1.00 98.25 107 ARG A C 1
ATOM 818 O O . ARG A 1 107 ? -51.292 -8.146 67.678 1.00 98.25 107 ARG A O 1
ATOM 825 N N . ALA A 1 108 ? -52.734 -9.846 67.496 1.00 98.00 108 ALA A N 1
ATOM 826 C CA . ALA A 1 108 ? -53.936 -9.055 67.746 1.00 98.00 108 ALA A CA 1
ATOM 827 C C . ALA A 1 108 ? -54.684 -9.562 68.984 1.00 98.00 108 ALA A C 1
ATOM 829 O O . ALA A 1 108 ? -54.711 -10.769 69.216 1.00 98.00 108 ALA A O 1
ATOM 830 N N . TYR A 1 109 ? -55.304 -8.654 69.740 1.00 97.06 109 TYR A N 1
ATOM 831 C CA . TYR A 1 109 ? -56.120 -8.936 70.925 1.00 97.06 109 TYR A CA 1
ATOM 832 C C . TYR A 1 109 ? -57.553 -8.440 70.744 1.00 97.06 109 TYR A C 1
ATOM 834 O O . TYR A 1 109 ? -57.773 -7.389 70.139 1.00 97.06 109 TYR A O 1
ATOM 842 N N . ASP A 1 110 ? -58.507 -9.150 71.334 1.00 94.88 110 ASP A N 1
ATOM 843 C CA . ASP A 1 110 ? -59.901 -8.717 71.478 1.00 94.88 110 ASP A CA 1
ATOM 844 C C . ASP A 1 110 ? -60.153 -8.012 72.837 1.00 94.88 110 ASP A C 1
ATOM 846 O O . ASP A 1 110 ? -59.260 -7.862 73.684 1.00 94.88 110 ASP A O 1
ATOM 850 N N . GLU A 1 111 ? -61.396 -7.582 73.082 1.00 92.00 111 GLU A N 1
ATOM 851 C CA . GLU A 1 111 ? -61.803 -6.959 74.355 1.00 92.00 111 GLU A CA 1
ATOM 852 C C . GLU A 1 111 ? -61.745 -7.936 75.553 1.00 92.00 111 GLU A C 1
ATOM 854 O O . GLU A 1 111 ? -61.557 -7.513 76.698 1.00 92.00 111 GLU A O 1
ATOM 859 N N . ALA A 1 112 ? -61.853 -9.246 75.307 1.00 92.25 112 ALA A N 1
ATOM 860 C CA . ALA A 1 112 ? -61.759 -10.296 76.322 1.00 92.25 112 ALA A CA 1
ATOM 861 C C . ALA A 1 112 ? -60.318 -10.750 76.624 1.00 92.25 112 ALA A C 1
ATOM 863 O O . ALA A 1 112 ? -60.121 -11.564 77.532 1.00 92.25 112 ALA A O 1
ATOM 864 N N . GLN A 1 113 ? -59.322 -10.173 75.942 1.00 92.38 113 GLN A N 1
ATOM 865 C CA . GLN A 1 113 ? -57.897 -10.512 76.011 1.00 92.38 113 GLN A CA 1
ATOM 866 C C . GLN A 1 113 ? -57.535 -11.889 75.423 1.00 92.38 113 GLN A C 1
ATOM 868 O O . GLN A 1 113 ? -56.475 -12.437 75.747 1.00 92.38 113 GLN A O 1
ATOM 873 N N . ASN A 1 114 ? -58.367 -12.447 74.540 1.00 94.31 114 ASN A N 1
ATOM 874 C CA . ASN A 1 114 ? -57.935 -13.516 73.644 1.00 94.31 114 ASN A CA 1
ATOM 875 C C . ASN A 1 114 ? -57.007 -12.925 72.574 1.00 94.31 114 ASN A C 1
ATOM 877 O O . ASN A 1 114 ? -57.150 -11.761 72.204 1.00 94.31 114 ASN A O 1
ATOM 881 N N . TYR A 1 1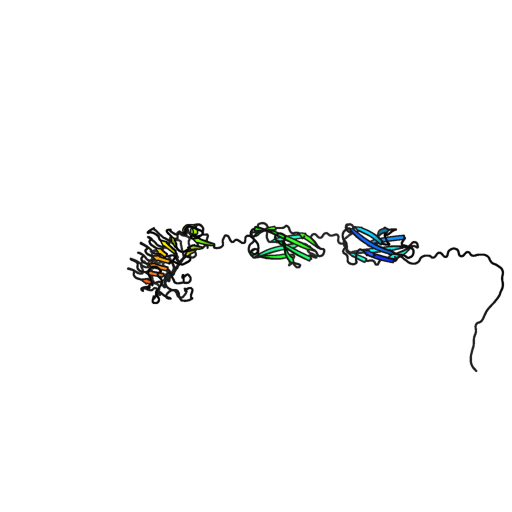15 ? -56.050 -13.715 72.078 1.00 96.50 115 TYR A N 1
ATOM 882 C CA . TYR A 1 115 ? -55.087 -13.246 71.081 1.00 96.50 115 TYR A CA 1
ATOM 883 C C . TYR A 1 115 ? -54.831 -14.257 69.966 1.00 96.50 115 TYR A C 1
ATOM 885 O O . TYR A 1 115 ? -54.865 -15.471 70.195 1.00 96.50 115 TYR A O 1
ATOM 893 N N . GLY A 1 116 ? -54.528 -13.741 68.776 1.00 97.12 116 GLY A N 1
ATOM 894 C CA . GLY A 1 116 ? -54.066 -14.510 67.623 1.00 97.12 116 GLY A CA 1
ATOM 895 C C . GLY A 1 116 ? -52.797 -13.916 67.019 1.00 97.12 116 GLY A C 1
ATOM 896 O O . GLY A 1 116 ? -52.617 -12.700 67.028 1.00 97.12 116 GLY A O 1
ATOM 897 N N . ASP A 1 117 ? -51.932 -14.787 66.495 1.00 97.56 117 ASP A N 1
ATOM 898 C CA . ASP A 1 117 ? -50.632 -14.433 65.914 1.00 97.56 117 ASP A CA 1
ATOM 899 C C . ASP A 1 117 ? -50.610 -14.752 64.410 1.00 97.56 117 ASP A C 1
ATOM 901 O O . ASP A 1 117 ? -51.196 -15.746 63.967 1.00 97.56 117 ASP A O 1
ATOM 905 N N . THR A 1 118 ? -49.867 -13.968 63.627 1.00 97.00 118 THR A N 1
ATOM 906 C CA . THR A 1 118 ? -49.432 -14.405 62.293 1.00 97.00 118 THR A CA 1
ATOM 907 C C . THR A 1 118 ? -48.431 -15.560 62.399 1.00 97.00 118 THR A C 1
ATOM 909 O O . THR A 1 118 ? -47.808 -15.793 63.438 1.00 97.00 118 THR A O 1
ATOM 912 N N . VAL A 1 119 ? -48.226 -16.294 61.300 1.00 92.81 119 VAL A N 1
ATOM 913 C CA . VAL A 1 119 ? -47.092 -17.224 61.204 1.00 92.81 119 VAL A CA 1
ATOM 914 C C . VAL A 1 119 ? -45.793 -16.402 61.201 1.00 92.81 119 VAL A C 1
ATOM 916 O O . VAL A 1 119 ? -45.647 -15.549 60.320 1.00 92.81 119 VAL A O 1
ATOM 919 N N . PRO A 1 120 ? -44.838 -16.654 62.121 1.00 93.44 120 PRO A N 1
ATOM 920 C CA . PRO A 1 120 ? -43.557 -15.960 62.105 1.00 93.44 120 PRO A CA 1
ATOM 921 C C . PRO A 1 120 ? -42.844 -16.176 60.772 1.00 93.44 120 PRO A C 1
ATOM 923 O O . PRO A 1 120 ? -42.612 -17.318 60.367 1.00 93.44 120 PRO A O 1
ATOM 926 N N . THR A 1 121 ? -42.513 -15.082 60.091 1.00 92.94 121 THR A N 1
ATOM 927 C CA . THR A 1 121 ? -41.907 -15.106 58.756 1.00 92.94 121 THR A CA 1
ATOM 928 C C . THR A 1 121 ? -40.510 -14.505 58.826 1.00 92.94 121 THR A C 1
ATOM 930 O O . THR A 1 121 ? -40.302 -13.457 59.435 1.00 92.94 121 THR A O 1
ATOM 933 N N . LEU A 1 122 ? -39.537 -15.222 58.262 1.00 92.06 122 LEU A N 1
ATOM 934 C CA . LEU A 1 122 ? -38.143 -14.798 58.219 1.00 92.06 122 LEU A CA 1
ATOM 935 C C . LEU A 1 122 ? -37.919 -13.941 56.972 1.00 92.06 122 LEU A C 1
ATOM 937 O O . LEU A 1 122 ? -38.193 -14.403 55.864 1.00 92.06 122 LEU A O 1
ATOM 941 N N . TYR A 1 123 ? -37.388 -12.741 57.164 1.00 92.50 123 TYR A N 1
ATOM 942 C CA . TYR A 1 123 ? -37.003 -11.817 56.103 1.00 92.50 123 TYR A CA 1
ATOM 943 C C . TYR A 1 123 ? -35.507 -11.551 56.168 1.00 92.50 123 TYR A C 1
ATOM 945 O O . TYR A 1 123 ? -34.919 -11.596 57.248 1.00 92.50 123 TYR A O 1
ATOM 953 N N . PHE A 1 124 ? -34.882 -11.299 55.023 1.00 87.44 124 PHE A N 1
ATOM 954 C CA . PHE A 1 124 ? -33.475 -10.916 54.971 1.00 87.44 124 PHE A CA 1
ATOM 955 C C . PHE A 1 124 ? -33.386 -9.400 54.805 1.00 87.44 124 PHE A C 1
ATOM 957 O O . PHE A 1 124 ? -33.957 -8.863 53.863 1.00 87.44 124 PHE A O 1
ATOM 964 N N . VAL A 1 125 ? -32.729 -8.714 55.734 1.00 90.38 125 VAL A N 1
ATOM 965 C CA . VAL A 1 125 ? -32.408 -7.290 55.617 1.00 90.38 125 VAL A CA 1
ATOM 966 C C . VAL A 1 125 ? -31.006 -7.160 55.052 1.00 90.38 125 VAL A C 1
ATOM 968 O O . VAL A 1 125 ? -30.079 -7.798 55.553 1.00 90.38 125 VAL A O 1
ATOM 971 N N . ASP A 1 126 ? -30.877 -6.323 54.031 1.00 83.56 126 ASP A N 1
ATOM 972 C CA . ASP A 1 126 ? -29.604 -5.986 53.407 1.00 83.56 126 ASP A CA 1
ATOM 973 C C . ASP A 1 126 ? -29.544 -4.472 53.174 1.00 83.56 126 ASP A C 1
ATOM 975 O O . ASP A 1 126 ? -30.168 -3.930 52.253 1.00 83.56 126 ASP A O 1
ATOM 979 N N . ASN A 1 127 ? -28.863 -3.768 54.078 1.00 78.94 127 ASN A N 1
ATOM 980 C CA . ASN A 1 127 ? -28.648 -2.330 53.987 1.00 78.94 127 ASN A CA 1
ATOM 981 C C . ASN A 1 127 ? -27.246 -1.988 53.469 1.00 78.94 127 ASN A C 1
ATOM 983 O O . ASN A 1 127 ? -26.959 -0.802 53.249 1.00 78.94 127 ASN A O 1
ATOM 987 N N . GLU A 1 128 ? -26.374 -2.979 53.263 1.00 71.31 128 GLU A N 1
ATOM 988 C CA . GLU A 1 128 ? -25.070 -2.772 52.660 1.00 71.31 128 GLU A CA 1
ATOM 989 C C . GLU A 1 128 ? -25.241 -2.322 51.202 1.00 71.31 128 GLU A C 1
ATOM 991 O O . GLU A 1 128 ? -25.774 -2.992 50.323 1.00 71.31 128 GLU A O 1
ATOM 996 N N . ASN A 1 129 ? -24.795 -1.097 50.927 1.00 61.56 129 ASN A N 1
ATOM 997 C CA . ASN A 1 129 ? -24.637 -0.625 49.563 1.00 61.56 129 ASN A CA 1
ATOM 998 C C . ASN A 1 129 ? -23.290 -1.143 49.056 1.00 61.56 129 ASN A C 1
ATOM 1000 O O . ASN A 1 129 ? -22.291 -0.419 49.134 1.00 61.56 129 ASN A O 1
ATOM 1004 N N . GLU A 1 130 ? -23.246 -2.397 48.608 1.00 61.81 130 GLU A N 1
ATOM 1005 C CA . GLU A 1 130 ? -22.037 -2.983 48.032 1.00 61.81 130 GLU A CA 1
ATOM 1006 C C . GLU A 1 130 ? -21.657 -2.222 46.753 1.00 61.81 130 GLU A C 1
ATOM 1008 O O . GLU A 1 130 ? -22.200 -2.411 45.668 1.00 61.81 130 GLU A O 1
ATOM 1013 N N . ILE A 1 131 ? -20.722 -1.282 46.887 1.00 60.50 131 ILE A N 1
ATOM 1014 C CA . ILE A 1 131 ? -20.148 -0.569 45.749 1.00 60.50 131 ILE A CA 1
ATOM 1015 C C . ILE A 1 131 ? -19.112 -1.470 45.069 1.00 60.50 131 ILE A C 1
ATOM 1017 O O . ILE A 1 131 ? -17.926 -1.421 45.394 1.00 60.50 131 ILE A O 1
ATOM 1021 N N . PHE A 1 132 ? -19.533 -2.283 44.102 1.00 76.06 132 PHE A N 1
ATOM 1022 C CA . PHE A 1 132 ? -18.583 -2.893 43.170 1.00 76.06 132 PHE A CA 1
ATOM 1023 C C . PHE A 1 132 ? -17.986 -1.809 42.265 1.00 76.06 132 PHE A C 1
ATOM 1025 O O . PHE A 1 132 ? -18.658 -0.847 41.877 1.00 76.06 132 PHE A O 1
ATOM 1032 N N . GLN A 1 133 ? -16.700 -1.942 41.942 1.00 85.12 133 GLN A N 1
ATOM 1033 C CA . GLN A 1 133 ? -15.982 -0.967 41.125 1.00 85.12 133 GLN A CA 1
ATOM 1034 C C . GLN A 1 133 ? -15.796 -1.506 39.711 1.00 85.12 133 GLN A C 1
ATOM 1036 O O . GLN A 1 133 ? -15.242 -2.586 39.533 1.00 85.12 133 GLN A O 1
ATOM 1041 N N . VAL A 1 134 ? -16.162 -0.703 38.712 1.00 91.12 134 VAL A N 1
ATOM 1042 C CA . VAL A 1 134 ? -15.886 -0.984 37.298 1.00 91.12 134 VAL A CA 1
ATOM 1043 C C . VAL A 1 134 ? -14.747 -0.087 36.824 1.00 91.12 134 VAL A C 1
ATOM 1045 O O . VAL A 1 134 ? -14.784 1.129 37.014 1.00 91.12 134 VAL A O 1
ATOM 1048 N N . SER A 1 135 ? -13.731 -0.673 36.196 1.00 92.44 135 SER A N 1
ATOM 1049 C CA . SER A 1 135 ? -12.599 0.059 35.622 1.00 92.44 135 SER A CA 1
ATOM 1050 C C . SER A 1 135 ? -12.388 -0.344 34.169 1.00 92.44 135 SER A C 1
ATOM 1052 O O . SER A 1 135 ? -12.249 -1.524 33.871 1.00 92.44 135 SER A O 1
ATOM 1054 N N . LEU A 1 136 ? -12.328 0.632 33.259 1.00 93.88 136 LEU A N 1
ATOM 1055 C CA . LEU A 1 136 ? -11.961 0.384 31.864 1.00 93.88 136 LEU A CA 1
ATOM 1056 C C . LEU A 1 136 ? -10.432 0.289 31.755 1.00 93.88 136 LEU A C 1
ATOM 1058 O O . LEU A 1 136 ? -9.728 1.235 32.109 1.00 93.88 136 LEU A O 1
ATOM 1062 N N . LEU A 1 137 ? -9.920 -0.855 31.306 1.00 94.69 137 LEU A N 1
ATOM 1063 C CA . LEU A 1 137 ? -8.487 -1.129 31.167 1.00 94.69 137 LEU A CA 1
ATOM 1064 C C . LEU A 1 137 ? -7.963 -0.775 29.775 1.00 94.69 137 LEU A C 1
ATOM 1066 O O . LEU A 1 137 ? -6.866 -0.225 29.652 1.00 94.69 137 LEU A O 1
ATOM 1070 N N . LEU A 1 138 ? -8.746 -1.103 28.745 1.00 94.19 138 LEU A N 1
ATOM 1071 C CA . LEU A 1 138 ? -8.452 -0.820 27.345 1.00 94.19 138 LEU A CA 1
ATOM 1072 C C . LEU A 1 138 ? -9.722 -0.361 26.626 1.00 94.19 138 LEU A C 1
ATOM 1074 O O . LEU A 1 138 ? -10.801 -0.874 26.933 1.00 94.19 138 LEU A O 1
ATOM 1078 N N . PRO A 1 139 ? -9.601 0.542 25.645 1.00 94.44 139 PRO A N 1
ATOM 1079 C CA . PRO A 1 139 ? -8.403 1.328 25.305 1.00 94.44 139 PRO A CA 1
ATOM 1080 C C . PRO A 1 139 ? -8.084 2.399 26.366 1.00 94.44 139 PRO A C 1
ATOM 1082 O O . PRO A 1 139 ? -8.912 2.678 27.224 1.00 94.44 139 PRO A O 1
ATOM 1085 N N . GLN A 1 140 ? -6.900 3.015 26.330 1.00 88.38 140 GLN A N 1
ATOM 1086 C CA . GLN A 1 140 ? -6.510 4.105 27.235 1.00 88.38 140 GLN A CA 1
ATOM 1087 C C . GLN A 1 140 ? -6.781 5.493 26.634 1.00 88.38 140 GLN A C 1
ATOM 1089 O O . GLN A 1 140 ? -6.920 5.679 25.425 1.00 88.38 140 GLN A O 1
ATOM 1094 N N . VAL A 1 141 ? -6.848 6.514 27.497 1.00 81.31 141 VAL A N 1
ATOM 1095 C CA . VAL A 1 141 ? -7.042 7.906 27.062 1.00 81.31 141 VAL A CA 1
ATOM 1096 C C . VAL A 1 141 ? -5.888 8.345 26.158 1.00 81.31 141 VAL A C 1
ATOM 1098 O O . VAL A 1 141 ? -4.734 8.371 26.582 1.00 81.31 141 VAL A O 1
ATOM 1101 N N . GLY A 1 142 ? -6.226 8.777 24.941 1.00 76.56 142 GLY A N 1
ATOM 1102 C CA . GLY A 1 142 ? -5.260 9.232 23.939 1.00 76.56 142 GLY A CA 1
ATOM 1103 C C . GLY A 1 142 ? -4.794 8.147 22.968 1.00 76.56 142 GLY A C 1
ATOM 1104 O O . GLY A 1 142 ? -4.045 8.472 22.046 1.00 76.56 142 GLY A O 1
ATOM 1105 N N . ASP A 1 143 ? -5.252 6.903 23.131 1.00 86.00 143 ASP A N 1
ATOM 1106 C CA . ASP A 1 143 ? -4.998 5.855 22.149 1.00 86.00 143 ASP A CA 1
ATOM 1107 C C . ASP A 1 143 ? -5.615 6.220 20.793 1.00 86.00 143 ASP A C 1
ATOM 1109 O O . ASP A 1 143 ? -6.724 6.758 20.699 1.00 86.00 143 ASP A O 1
ATOM 1113 N N . THR A 1 144 ? -4.860 5.914 19.737 1.00 88.94 144 THR A N 1
ATOM 1114 C CA . THR A 1 144 ? -5.353 5.909 18.359 1.00 88.94 144 THR A CA 1
ATOM 1115 C C . THR A 1 144 ? -5.687 4.473 17.986 1.00 88.94 144 THR A C 1
ATOM 1117 O O . THR A 1 144 ? -4.809 3.608 18.002 1.00 88.94 144 THR A O 1
ATOM 1120 N N . LEU A 1 145 ? -6.957 4.215 17.701 1.00 92.25 145 LEU A N 1
ATOM 1121 C CA . LEU A 1 145 ? -7.505 2.884 17.470 1.00 92.25 145 LEU A CA 1
ATOM 1122 C C . LEU A 1 145 ? -7.703 2.632 15.984 1.00 92.25 145 LEU A C 1
ATOM 1124 O O . LEU A 1 145 ? -8.130 3.526 15.250 1.00 92.25 145 LEU A O 1
ATOM 1128 N N . ARG A 1 146 ? -7.394 1.404 15.560 1.00 90.00 146 ARG A N 1
ATOM 1129 C CA . ARG A 1 146 ? -7.536 0.971 14.175 1.00 90.00 146 ARG A CA 1
ATOM 1130 C C . ARG A 1 146 ? -7.694 -0.543 14.062 1.00 90.00 146 ARG A C 1
ATOM 1132 O O . ARG A 1 146 ? -6.888 -1.287 14.622 1.00 90.00 146 ARG A O 1
ATOM 1139 N N . GLY A 1 147 ? -8.636 -0.976 13.231 1.00 90.12 147 GLY A N 1
ATOM 1140 C CA . GLY A 1 147 ? -8.920 -2.387 12.997 1.00 90.12 147 GLY A CA 1
ATOM 1141 C C . GLY A 1 147 ? -9.681 -3.013 14.164 1.00 90.12 147 GLY A C 1
ATOM 1142 O O . GLY A 1 147 ? -10.484 -2.361 14.824 1.00 90.12 147 GLY A O 1
ATOM 1143 N N . LEU A 1 148 ? -9.402 -4.287 14.431 1.00 93.81 148 LEU A N 1
ATOM 1144 C CA . LEU A 1 148 ? -9.951 -4.991 15.587 1.00 93.81 148 LEU A CA 1
ATOM 1145 C C . LEU A 1 148 ? -9.207 -4.574 16.862 1.00 93.81 148 LEU A C 1
ATOM 1147 O O . LEU A 1 148 ? -8.001 -4.808 16.979 1.00 93.81 148 LEU A O 1
ATOM 1151 N N . VAL A 1 149 ? -9.931 -3.982 17.809 1.00 95.31 149 VAL A N 1
ATOM 1152 C CA . VAL A 1 149 ? -9.417 -3.518 19.104 1.00 95.31 149 VAL A CA 1
ATOM 1153 C C . VAL A 1 149 ? -10.260 -4.073 20.246 1.00 95.31 149 VAL A C 1
ATOM 1155 O O . VAL A 1 149 ? -11.480 -4.140 20.150 1.00 95.31 149 VAL A O 1
ATOM 1158 N N . ASP A 1 150 ? -9.624 -4.445 21.352 1.00 96.31 150 ASP A N 1
ATOM 1159 C CA . ASP A 1 150 ? -10.346 -4.950 22.520 1.00 96.31 150 ASP A CA 1
ATOM 1160 C C . ASP A 1 150 ? -10.701 -3.805 23.476 1.00 96.31 150 ASP A C 1
ATOM 1162 O O . ASP A 1 150 ? -9.837 -3.036 23.904 1.00 96.31 150 ASP A O 1
ATOM 1166 N N . ILE A 1 151 ? -11.977 -3.730 23.847 1.00 96.94 151 ILE A N 1
ATOM 1167 C CA . ILE A 1 151 ? -12.461 -2.955 24.985 1.00 96.94 151 ILE A CA 1
ATOM 1168 C C . ILE A 1 151 ? -12.486 -3.895 26.183 1.00 96.94 151 ILE A C 1
ATOM 1170 O O . ILE A 1 151 ? -13.222 -4.881 26.184 1.00 9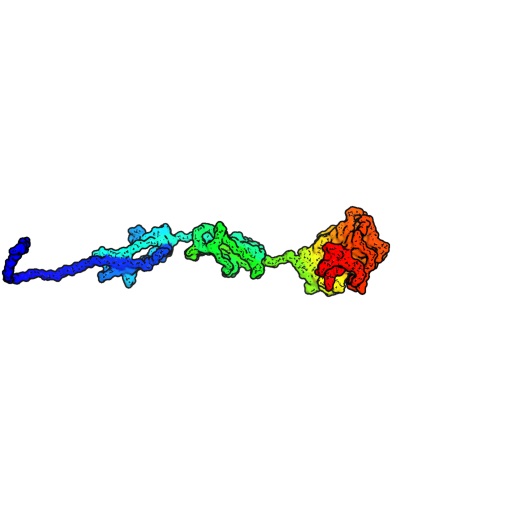6.94 151 ILE A O 1
ATOM 1174 N N . GLN A 1 152 ? -11.677 -3.606 27.196 1.00 96.50 152 GLN A N 1
ATOM 1175 C CA . GLN A 1 152 ? -11.535 -4.448 28.380 1.00 96.50 152 GLN A CA 1
ATOM 1176 C C . GLN A 1 152 ? -11.962 -3.689 29.625 1.00 96.50 152 GLN A C 1
ATOM 1178 O O . GLN A 1 152 ? -11.501 -2.572 29.854 1.00 96.50 152 GLN A O 1
ATOM 1183 N N . ALA A 1 153 ? -12.802 -4.311 30.445 1.00 95.25 153 ALA A N 1
ATOM 1184 C CA . ALA A 1 153 ? -13.237 -3.776 31.724 1.00 95.25 153 ALA A CA 1
ATOM 1185 C C . ALA A 1 153 ? -13.040 -4.803 32.841 1.00 95.25 153 ALA A C 1
ATOM 1187 O O . ALA A 1 153 ? -13.349 -5.980 32.671 1.00 95.25 153 ALA A O 1
ATOM 1188 N N . GLU A 1 154 ? -12.532 -4.341 33.977 1.00 93.62 154 GLU A N 1
ATOM 1189 C CA . GLU A 1 154 ? -12.357 -5.116 35.204 1.00 93.62 154 GLU A CA 1
ATOM 1190 C C . GLU A 1 154 ? -13.426 -4.709 36.221 1.00 93.62 154 GLU A C 1
ATOM 1192 O O . GLU A 1 154 ? -13.665 -3.512 36.426 1.00 93.62 154 GLU A O 1
ATOM 1197 N N . VAL A 1 155 ? -14.060 -5.695 36.857 1.00 91.19 155 VAL A N 1
ATOM 1198 C CA . VAL A 1 155 ? -15.087 -5.484 37.887 1.00 91.19 155 VAL A CA 1
ATOM 1199 C C . VAL A 1 155 ? -14.616 -6.085 39.210 1.00 91.19 155 VAL A C 1
ATOM 1201 O O . VAL A 1 155 ? -14.687 -7.291 39.410 1.00 91.19 155 VAL A O 1
ATOM 1204 N N . ILE A 1 156 ? -14.121 -5.248 40.123 1.00 83.00 156 ILE A N 1
ATOM 1205 C CA . ILE A 1 156 ? -13.517 -5.695 41.389 1.00 83.00 156 ILE A CA 1
ATOM 1206 C C . ILE A 1 156 ? -14.572 -5.703 42.503 1.00 83.00 156 ILE A C 1
ATOM 1208 O O . ILE A 1 156 ? -15.391 -4.784 42.579 1.00 83.00 156 ILE A O 1
ATOM 1212 N N . TYR A 1 157 ? -14.461 -6.694 43.403 1.00 71.56 157 TYR A N 1
ATOM 1213 C CA . TYR A 1 157 ? -15.361 -6.993 44.533 1.00 71.56 157 TYR A CA 1
ATOM 1214 C C . TYR A 1 157 ? -16.673 -7.685 44.130 1.00 71.56 157 TYR A C 1
ATOM 1216 O O . TYR A 1 157 ? -17.740 -7.307 44.592 1.00 71.56 157 TYR A O 1
ATOM 1224 N N . SER A 1 158 ? -16.612 -8.702 43.267 1.00 59.38 158 SER A N 1
ATOM 1225 C CA . SER A 1 158 ? -17.804 -9.342 42.705 1.00 59.38 158 SER A CA 1
ATOM 1226 C C . SER A 1 158 ? -18.252 -10.582 43.509 1.00 59.38 158 SER A C 1
ATOM 1228 O O . SER A 1 158 ? -17.737 -11.698 43.383 1.00 59.38 158 SER A O 1
ATOM 1230 N N . HIS A 1 159 ? -19.270 -10.416 44.344 1.00 59.66 159 HIS A N 1
ATOM 1231 C CA . HIS A 1 159 ? -20.285 -11.458 44.491 1.00 59.66 159 HIS A CA 1
ATOM 1232 C C . HIS A 1 159 ? -21.530 -10.908 43.780 1.00 59.66 159 HIS A C 1
ATOM 1234 O O . HIS A 1 159 ? -21.859 -9.742 43.945 1.00 59.66 159 HIS A O 1
ATOM 1240 N N . ASP A 1 160 ? -22.148 -11.710 42.914 1.00 69.81 160 ASP A N 1
ATOM 1241 C CA . ASP A 1 160 ? -23.441 -11.428 42.266 1.00 69.81 160 ASP A CA 1
ATOM 1242 C C . ASP A 1 160 ? -23.519 -10.301 41.204 1.00 69.81 160 ASP A C 1
ATOM 1244 O O . ASP A 1 160 ? -24.553 -9.642 41.077 1.00 69.81 160 ASP A O 1
ATOM 1248 N N . ILE A 1 161 ? -22.491 -10.140 40.350 1.00 84.88 161 ILE A N 1
ATOM 1249 C CA . ILE A 1 161 ? -22.645 -9.397 39.077 1.00 84.88 161 ILE A CA 1
ATOM 1250 C C . ILE A 1 161 ? -23.601 -10.161 38.150 1.00 84.88 161 ILE A C 1
ATOM 1252 O O . ILE A 1 161 ? -23.336 -11.309 37.791 1.00 84.88 161 ILE A O 1
ATOM 1256 N N . ASP A 1 162 ? -24.683 -9.503 37.736 1.00 88.50 162 ASP A N 1
ATOM 1257 C CA . ASP A 1 162 ? -25.657 -10.023 36.772 1.00 88.50 162 ASP A CA 1
ATOM 1258 C C . ASP A 1 162 ? -25.159 -9.838 35.334 1.00 88.50 162 ASP A C 1
ATOM 1260 O O . ASP A 1 162 ? -25.110 -10.786 34.542 1.00 88.50 162 ASP A O 1
ATOM 1264 N N . ARG A 1 163 ? -24.736 -8.612 34.993 1.00 92.88 163 ARG A N 1
ATOM 1265 C CA . ARG A 1 163 ? -24.260 -8.281 33.645 1.00 92.88 163 ARG A CA 1
ATOM 1266 C C . ARG A 1 163 ? -23.332 -7.073 33.594 1.00 92.88 163 ARG A C 1
ATOM 1268 O O . ARG A 1 163 ? -23.386 -6.176 34.431 1.00 92.88 163 ARG A O 1
ATOM 1275 N N . VAL A 1 164 ? -22.539 -7.023 32.532 1.00 95.44 164 VAL A N 1
ATOM 1276 C CA . VAL A 1 164 ? -21.724 -5.881 32.115 1.00 95.44 164 VAL A CA 1
ATOM 1277 C C . VAL A 1 164 ? -22.155 -5.454 30.721 1.00 95.44 164 VAL A C 1
ATOM 1279 O O . VAL A 1 164 ? -22.263 -6.272 29.812 1.00 95.44 164 VAL A O 1
ATOM 1282 N N . GLU A 1 165 ? -22.407 -4.167 30.550 1.00 97.69 165 GLU A N 1
ATOM 1283 C CA . GLU A 1 165 ? -22.866 -3.560 29.311 1.00 97.69 165 GLU A CA 1
ATOM 1284 C C . GLU A 1 165 ? -21.790 -2.633 28.740 1.00 97.69 165 GLU A C 1
ATOM 1286 O O . GLU A 1 165 ? -21.239 -1.785 29.449 1.00 97.69 165 GLU A O 1
ATOM 1291 N N . PHE A 1 166 ? -21.509 -2.787 27.446 1.00 97.88 166 PHE A N 1
ATOM 1292 C CA . PHE A 1 166 ? -20.533 -1.998 26.699 1.00 97.88 166 PHE A CA 1
ATOM 1293 C C . PHE A 1 166 ? -21.244 -1.026 25.769 1.00 97.88 166 PHE A C 1
ATOM 1295 O O . PHE A 1 166 ? -22.115 -1.418 24.991 1.00 97.88 166 PHE A O 1
ATOM 1302 N N . TYR A 1 167 ? -20.823 0.232 25.807 1.00 97.06 167 TYR A N 1
ATOM 1303 C CA . TYR A 1 167 ? -21.410 1.305 25.024 1.00 97.06 167 TYR A CA 1
ATOM 1304 C C . TYR A 1 167 ? -20.353 2.062 24.223 1.00 97.06 167 TYR A C 1
ATOM 1306 O O . TYR A 1 167 ? -19.258 2.337 24.721 1.00 97.06 167 TYR A O 1
ATOM 1314 N N . ILE A 1 168 ? -20.721 2.465 23.006 1.00 95.88 168 ILE A N 1
ATOM 1315 C CA . ILE A 1 168 ? -19.934 3.353 22.144 1.00 95.88 168 ILE A CA 1
ATOM 1316 C C . ILE A 1 168 ? -20.854 4.483 21.681 1.00 95.88 168 ILE A C 1
ATOM 1318 O O . ILE A 1 168 ? -21.950 4.235 21.187 1.00 95.88 168 ILE A O 1
ATOM 1322 N N . ASP A 1 169 ? -20.448 5.733 21.908 1.00 94.94 169 ASP A N 1
ATOM 1323 C CA . ASP A 1 169 ? -21.224 6.949 21.605 1.00 94.94 169 ASP A CA 1
ATOM 1324 C C . ASP A 1 169 ? -22.646 6.965 22.196 1.00 94.94 169 ASP A C 1
ATOM 1326 O O . ASP A 1 169 ? -23.560 7.610 21.680 1.00 94.94 169 ASP A O 1
ATOM 1330 N N . GLY A 1 170 ? -22.826 6.272 23.324 1.00 92.38 170 GLY A N 1
ATOM 1331 C CA . GLY A 1 170 ? -24.105 6.143 24.023 1.00 92.38 170 GLY A CA 1
ATOM 1332 C C . GLY A 1 170 ? -25.031 5.053 23.474 1.00 92.38 170 GLY A C 1
ATOM 1333 O O . GLY A 1 170 ? -26.119 4.873 24.019 1.00 92.38 170 GLY A O 1
ATOM 1334 N N . GLU A 1 171 ? -24.624 4.314 22.441 1.00 95.75 171 GLU A N 1
ATOM 1335 C CA . GLU A 1 171 ? -25.332 3.128 21.954 1.00 95.75 171 GLU A CA 1
ATOM 1336 C C . GLU A 1 171 ? -24.828 1.875 22.680 1.00 95.75 171 GLU A C 1
ATOM 1338 O O . GLU A 1 171 ? -23.624 1.713 22.858 1.00 95.75 171 GLU A O 1
ATOM 1343 N N . LEU A 1 172 ? -25.744 1.000 23.115 1.00 96.56 172 LEU A N 1
ATOM 1344 C CA . LEU A 1 172 ? -25.413 -0.302 23.705 1.00 96.56 172 LEU A CA 1
ATOM 1345 C C . LEU A 1 172 ? -24.956 -1.255 22.599 1.00 96.56 172 LEU A C 1
ATOM 1347 O O . LEU A 1 172 ? -25.739 -1.576 21.705 1.00 96.56 172 LEU A O 1
ATOM 1351 N N . ILE A 1 173 ? -23.714 -1.721 22.680 1.00 96.19 173 ILE A N 1
ATOM 1352 C CA . ILE A 1 173 ? -23.093 -2.552 21.644 1.00 96.19 173 ILE A CA 1
ATOM 1353 C C . ILE A 1 173 ? -23.022 -4.021 22.067 1.00 96.19 173 ILE A C 1
ATOM 1355 O O . ILE A 1 173 ? -23.151 -4.905 21.222 1.00 96.19 173 ILE A O 1
ATOM 1359 N N . ASP A 1 174 ? -22.844 -4.288 23.364 1.00 97.44 174 ASP A N 1
ATOM 1360 C CA . ASP A 1 174 ? -22.764 -5.651 23.893 1.00 97.44 174 ASP A CA 1
ATOM 1361 C C . ASP A 1 174 ? -23.221 -5.746 25.356 1.00 97.44 174 ASP A C 1
ATOM 1363 O O . ASP A 1 174 ? -23.116 -4.787 26.125 1.00 97.44 174 ASP A O 1
ATOM 1367 N N . THR A 1 175 ? -23.696 -6.930 25.745 1.00 97.06 175 THR A N 1
ATOM 1368 C CA . THR A 1 175 ? -24.081 -7.275 27.120 1.00 97.06 175 THR A CA 1
ATOM 1369 C C . THR A 1 175 ? -23.517 -8.646 27.471 1.00 97.06 175 THR A C 1
ATOM 1371 O O . THR A 1 175 ? -23.809 -9.639 26.806 1.00 97.06 175 THR A O 1
ATOM 1374 N N . GLN A 1 176 ? -22.747 -8.720 28.553 1.00 95.69 176 GLN A N 1
ATOM 1375 C CA . GLN A 1 176 ? -22.038 -9.924 28.973 1.00 95.69 176 GLN A CA 1
ATOM 1376 C C . GLN A 1 176 ? -22.440 -10.321 30.389 1.00 95.69 176 GLN A C 1
ATOM 1378 O O . GLN A 1 176 ? -22.350 -9.518 31.307 1.00 95.69 176 GLN A O 1
ATOM 1383 N N . THR A 1 177 ? -22.835 -11.578 30.583 1.00 91.50 177 THR A N 1
ATOM 1384 C CA . THR A 1 177 ? -23.229 -12.126 31.899 1.00 91.50 177 THR A CA 1
ATOM 1385 C C . THR A 1 177 ? -22.143 -13.003 32.531 1.00 91.50 177 THR A C 1
ATOM 1387 O O . THR A 1 177 ? -22.344 -13.591 33.586 1.00 91.50 177 THR A O 1
ATOM 1390 N N . THR A 1 178 ? -21.003 -13.178 31.856 1.00 84.38 178 THR A N 1
ATOM 1391 C CA . THR A 1 178 ? -19.880 -13.994 32.340 1.00 84.38 178 THR A CA 1
ATOM 1392 C C . THR A 1 178 ? -18.554 -13.376 31.912 1.00 84.38 178 THR A C 1
ATOM 1394 O O . THR A 1 178 ? -18.270 -13.328 30.715 1.00 84.38 178 THR A O 1
ATOM 1397 N N . GLY A 1 179 ? -17.742 -12.957 32.883 1.00 79.50 179 GLY A N 1
ATOM 1398 C CA . GLY A 1 179 ? -16.342 -12.568 32.693 1.00 79.50 179 GLY A CA 1
ATOM 1399 C C . GLY A 1 179 ? -15.368 -13.709 33.020 1.00 79.50 179 GLY A C 1
ATOM 1400 O O . GLY A 1 179 ? -15.750 -14.725 33.605 1.00 79.50 179 GLY A O 1
ATOM 1401 N N . TYR A 1 180 ? -14.097 -13.552 32.651 1.00 81.75 180 TYR A N 1
ATOM 1402 C CA . TYR A 1 180 ? -13.006 -14.452 33.045 1.00 81.75 180 TYR A CA 1
ATOM 1403 C C . TYR A 1 180 ? -12.111 -13.731 34.054 1.00 81.75 180 TYR A C 1
ATOM 1405 O O . TYR A 1 180 ? -11.535 -12.709 33.704 1.00 81.75 180 TYR A O 1
ATOM 1413 N N . GLU A 1 181 ? -11.980 -14.256 35.278 1.00 83.44 181 GLU A N 1
ATOM 1414 C CA . GLU A 1 181 ? -11.169 -13.630 36.344 1.00 83.44 181 GLU A CA 1
ATOM 1415 C C . GLU A 1 181 ? -11.506 -12.134 36.533 1.00 83.44 181 GLU A C 1
ATOM 1417 O O . GLU A 1 181 ? -10.621 -11.287 36.488 1.00 83.44 181 GLU A O 1
ATOM 1422 N N . ASP A 1 182 ? -12.798 -11.810 36.679 1.00 86.69 182 ASP A N 1
ATOM 1423 C CA . ASP A 1 182 ? -13.326 -10.438 36.823 1.00 86.69 182 ASP A CA 1
ATOM 1424 C C . ASP A 1 182 ? -13.134 -9.509 35.607 1.00 86.69 182 ASP A C 1
ATOM 1426 O O . ASP A 1 182 ? -13.501 -8.331 35.651 1.00 86.69 182 ASP A O 1
ATOM 1430 N N . LEU A 1 183 ? -12.631 -10.045 34.489 1.00 92.56 183 LEU A N 1
ATOM 1431 C CA . LEU A 1 183 ? -12.420 -9.322 33.241 1.00 92.56 183 LEU A CA 1
ATOM 1432 C C . LEU A 1 183 ? -13.528 -9.599 32.218 1.00 92.56 183 LEU A C 1
ATOM 1434 O O . LEU A 1 183 ? -13.860 -10.748 31.913 1.00 92.56 183 LEU A O 1
ATOM 1438 N N . TYR A 1 184 ? -14.027 -8.524 31.619 1.00 95.06 184 TYR A N 1
ATOM 1439 C CA . TYR A 1 184 ? -15.003 -8.517 30.535 1.00 95.06 184 TYR A CA 1
ATOM 1440 C C . TYR A 1 184 ? -14.360 -7.883 29.307 1.00 95.06 184 TYR A C 1
ATOM 1442 O O . TYR A 1 184 ? -13.656 -6.878 29.416 1.00 95.06 184 TYR A O 1
ATOM 1450 N N . THR A 1 185 ? -14.540 -8.489 28.136 1.00 96.38 185 THR A N 1
ATOM 1451 C CA . THR A 1 185 ? -13.853 -8.060 26.910 1.00 96.38 185 THR A CA 1
ATOM 1452 C C . THR A 1 185 ? -14.802 -8.070 25.728 1.00 96.38 185 THR A C 1
ATOM 1454 O O . THR A 1 185 ? -15.386 -9.105 25.411 1.00 96.38 185 THR A O 1
ATOM 1457 N N . TYR A 1 186 ? -14.899 -6.937 25.042 1.00 96.38 186 TYR A N 1
ATOM 1458 C CA . TYR A 1 186 ? -15.606 -6.796 23.776 1.00 96.38 186 TYR A CA 1
ATOM 1459 C C . TYR A 1 186 ? -14.605 -6.476 22.662 1.00 96.38 186 TYR A C 1
ATOM 1461 O O . TYR A 1 186 ? -13.818 -5.541 22.792 1.00 96.38 186 TYR A O 1
ATOM 1469 N N . SER A 1 187 ? -14.630 -7.241 21.568 1.00 96.50 187 SER A N 1
ATOM 1470 C CA . SER A 1 187 ? -13.768 -6.986 20.409 1.00 96.50 187 SER A CA 1
ATOM 1471 C C . SER A 1 187 ? -14.497 -6.075 19.425 1.00 96.50 187 SER A C 1
ATOM 1473 O O . SER A 1 187 ? -15.500 -6.462 18.824 1.00 96.50 187 SER A O 1
ATOM 1475 N N . TRP A 1 188 ? -14.005 -4.850 19.289 1.00 96.00 188 TRP A N 1
ATOM 1476 C CA . TRP A 1 188 ? -14.577 -3.807 18.455 1.00 96.00 188 TRP A CA 1
ATOM 1477 C C . TRP A 1 188 ? -13.845 -3.715 17.114 1.00 96.00 188 TRP A C 1
ATOM 1479 O O . TRP A 1 188 ? -12.638 -3.494 17.068 1.00 96.00 188 TRP A O 1
ATOM 1489 N N . ASP A 1 189 ? -14.584 -3.854 16.014 1.00 95.56 189 ASP A N 1
ATOM 1490 C CA . ASP A 1 189 ? -14.095 -3.547 14.669 1.00 95.56 189 ASP A CA 1
ATOM 1491 C C . ASP A 1 189 ? -14.270 -2.055 14.360 1.00 95.56 189 ASP A C 1
ATOM 1493 O O . ASP A 1 189 ? -15.364 -1.608 14.002 1.00 95.56 189 ASP A O 1
ATOM 1497 N N . THR A 1 190 ? -13.196 -1.274 14.507 1.00 94.00 190 THR A N 1
ATOM 1498 C CA . THR A 1 190 ? -13.258 0.175 14.279 1.00 94.00 190 THR A CA 1
ATOM 1499 C C . THR A 1 190 ? -13.440 0.533 12.808 1.00 94.00 190 THR A C 1
ATOM 1501 O O . THR A 1 190 ? -13.844 1.660 12.529 1.00 94.00 190 THR A O 1
ATOM 1504 N N . GLU A 1 191 ? -13.191 -0.384 11.861 1.00 91.44 191 GLU A N 1
ATOM 1505 C CA . GLU A 1 191 ? -13.332 -0.122 10.417 1.00 91.44 191 GLU A CA 1
ATOM 1506 C C . GLU A 1 191 ? -14.796 0.095 9.997 1.00 91.44 191 GLU A C 1
ATOM 1508 O O . GLU A 1 191 ? -15.072 0.584 8.899 1.00 91.44 191 GLU A O 1
ATOM 1513 N N . LEU A 1 192 ? -15.746 -0.246 10.874 1.00 90.81 192 LEU A N 1
ATOM 1514 C CA . LEU A 1 192 ? -17.183 -0.067 10.662 1.00 90.81 192 LEU A CA 1
ATOM 1515 C C . LEU A 1 192 ? -17.703 1.298 11.139 1.00 90.81 192 LEU A C 1
ATOM 1517 O O . LEU A 1 192 ? -18.866 1.630 10.897 1.00 90.81 192 LEU A O 1
ATOM 1521 N N . ASN A 1 193 ? -16.857 2.096 11.793 1.00 89.56 193 ASN A N 1
ATOM 1522 C CA . ASN A 1 193 ? -17.192 3.405 12.340 1.00 89.56 193 ASN A CA 1
ATOM 1523 C C . ASN A 1 193 ? -16.447 4.522 11.585 1.00 89.56 193 ASN A C 1
ATOM 1525 O O . ASN A 1 193 ? -15.421 4.297 10.946 1.00 89.56 193 ASN A O 1
ATOM 1529 N N . ALA A 1 194 ? -16.996 5.739 11.617 1.00 88.88 194 ALA A N 1
ATOM 1530 C CA . ALA A 1 194 ? -16.338 6.902 11.022 1.00 88.88 194 ALA A CA 1
ATOM 1531 C C . ALA A 1 194 ? -15.104 7.299 11.840 1.00 88.88 194 ALA A C 1
ATOM 1533 O O . ALA A 1 194 ? -15.132 7.190 13.057 1.00 88.88 194 ALA A O 1
ATOM 1534 N N . ASP A 1 195 ? -14.060 7.821 11.198 1.00 89.75 195 ASP A N 1
ATOM 1535 C CA . ASP A 1 195 ? -12.908 8.341 11.939 1.00 89.75 195 ASP A CA 1
ATOM 1536 C C . ASP A 1 195 ? -13.304 9.532 12.819 1.00 89.75 195 ASP A C 1
ATOM 1538 O O . ASP A 1 195 ? -14.134 10.372 12.443 1.00 89.75 195 ASP A O 1
ATOM 1542 N N . GLY A 1 196 ? -12.666 9.639 13.982 1.00 91.06 196 GLY A N 1
ATOM 1543 C CA . GLY A 1 196 ? -12.943 10.689 14.949 1.00 91.06 196 GLY A CA 1
ATOM 1544 C C . GLY A 1 196 ? -12.940 10.206 16.391 1.00 91.06 196 GLY A C 1
ATOM 1545 O O . GLY A 1 196 ? -12.471 9.121 16.723 1.00 91.06 196 GLY A O 1
ATOM 1546 N N . GLN A 1 197 ? -13.411 11.075 17.281 1.00 92.62 197 GLN A N 1
ATOM 1547 C CA . GLN A 1 197 ? -13.490 10.761 18.701 1.00 92.62 197 GLN A CA 1
ATOM 1548 C C . GLN A 1 197 ? -14.743 9.937 18.993 1.00 92.62 197 GLN A C 1
ATOM 1550 O O . GLN A 1 197 ? -15.843 10.384 18.675 1.00 92.62 197 GLN A O 1
ATOM 1555 N N . HIS A 1 198 ? -14.557 8.800 19.660 1.00 93.12 198 HIS A N 1
ATOM 1556 C CA . HIS A 1 198 ? -15.623 7.925 20.134 1.00 93.12 198 HIS A CA 1
ATOM 1557 C C . HIS A 1 198 ? -15.592 7.827 21.654 1.00 93.12 198 HIS A C 1
ATOM 1559 O O . HIS A 1 198 ? -14.526 7.666 22.258 1.00 93.12 198 HIS A O 1
ATOM 1565 N N . LEU A 1 199 ? -16.763 7.943 22.278 1.00 92.75 199 LEU A N 1
ATOM 1566 C CA . LEU A 1 199 ? -16.908 7.820 23.723 1.00 92.75 199 LEU A CA 1
ATOM 1567 C C . LEU A 1 199 ? -17.219 6.368 24.085 1.00 92.75 199 LEU A C 1
ATOM 1569 O O . LEU A 1 199 ? -18.303 5.873 23.789 1.00 92.75 199 LEU A O 1
ATOM 1573 N N . ILE A 1 200 ? -16.284 5.710 24.760 1.00 95.62 200 ILE A N 1
ATOM 1574 C CA . ILE A 1 200 ? -16.436 4.350 25.269 1.00 95.62 200 ILE A CA 1
ATOM 1575 C C . ILE A 1 200 ? -16.876 4.419 26.724 1.00 95.62 200 ILE A C 1
ATOM 1577 O O . ILE A 1 200 ? -16.282 5.129 27.541 1.00 95.62 200 ILE A O 1
ATOM 1581 N N . PHE A 1 201 ? -17.914 3.662 27.045 1.00 92.50 201 PHE A N 1
ATOM 1582 C CA . PHE A 1 201 ? -18.528 3.628 28.362 1.00 92.50 201 PHE A CA 1
ATOM 1583 C C . PHE A 1 201 ? -18.887 2.186 28.724 1.00 92.50 201 PHE A C 1
ATOM 1585 O O . PHE A 1 201 ? -19.352 1.429 27.876 1.00 92.50 201 PHE A O 1
ATOM 1592 N N . VAL A 1 202 ? -18.653 1.798 29.977 1.00 96.31 202 VAL A N 1
ATOM 1593 C CA . VAL A 1 202 ? -18.981 0.460 30.483 1.00 96.31 202 VAL A CA 1
ATOM 1594 C C . VAL A 1 202 ? -19.708 0.593 31.808 1.00 96.31 202 VAL A C 1
ATOM 1596 O O . VAL A 1 202 ? -19.310 1.393 32.658 1.00 96.31 202 VAL A O 1
ATOM 1599 N N . ARG A 1 203 ? -20.753 -0.211 31.979 1.00 94.19 203 ARG A N 1
ATOM 1600 C CA . ARG A 1 203 ? -21.579 -0.271 33.183 1.00 94.19 203 ARG A CA 1
ATOM 1601 C C . ARG A 1 203 ? -21.723 -1.714 33.633 1.00 94.19 203 ARG A C 1
ATOM 1603 O O . ARG A 1 203 ? -21.941 -2.583 32.796 1.00 94.19 203 ARG A O 1
ATOM 1610 N N . ALA A 1 204 ? -21.642 -1.966 34.932 1.00 92.62 204 ALA A N 1
ATOM 1611 C CA . ALA A 1 204 ? -21.958 -3.274 35.497 1.00 92.62 204 ALA A CA 1
ATOM 1612 C C . ALA A 1 204 ? -23.193 -3.185 36.395 1.00 92.62 204 ALA A C 1
ATOM 1614 O O . ALA A 1 204 ? -23.441 -2.135 36.991 1.00 92.62 204 ALA A O 1
ATOM 1615 N N . TYR A 1 205 ? -23.938 -4.284 36.462 1.00 89.00 205 TYR A N 1
ATOM 1616 C CA . TYR A 1 205 ? -25.150 -4.453 37.253 1.00 89.00 205 TYR A CA 1
ATOM 1617 C C . TYR A 1 205 ? -25.012 -5.655 38.186 1.00 89.00 205 TYR A C 1
ATOM 1619 O O . TYR A 1 205 ? -24.443 -6.675 37.787 1.00 89.00 205 TYR A O 1
ATOM 1627 N N . ASP A 1 206 ? -25.569 -5.558 39.389 1.00 83.75 206 ASP A N 1
ATOM 1628 C CA . ASP A 1 206 ? -25.790 -6.713 40.262 1.00 83.75 206 ASP A CA 1
ATOM 1629 C C . ASP A 1 206 ? -27.157 -7.376 40.008 1.00 83.75 206 ASP A C 1
ATOM 1631 O O . ASP A 1 206 ? -27.978 -6.892 39.223 1.00 83.75 206 ASP A O 1
ATOM 1635 N N . SER A 1 207 ? -27.414 -8.494 40.691 1.00 81.62 207 SER A N 1
ATOM 1636 C CA . SER A 1 207 ? -28.691 -9.227 40.615 1.00 81.62 207 SER A CA 1
ATOM 1637 C C . SER A 1 207 ? -29.923 -8.457 41.126 1.00 81.62 207 SER A C 1
ATOM 1639 O O . SER A 1 207 ? -31.054 -8.893 40.898 1.00 81.62 207 SER A O 1
ATOM 1641 N N . MET A 1 208 ? -29.721 -7.310 41.782 1.00 77.56 208 MET A N 1
ATOM 1642 C CA . MET A 1 208 ? -30.757 -6.417 42.310 1.00 77.56 208 MET A CA 1
ATOM 1643 C C . MET A 1 208 ? -30.929 -5.152 41.445 1.00 77.56 208 MET A C 1
ATOM 1645 O O . MET A 1 208 ? -31.649 -4.233 41.840 1.00 77.56 208 MET A O 1
ATOM 1649 N N . GLU A 1 209 ? -30.311 -5.112 40.256 1.00 81.31 209 GLU A N 1
ATOM 1650 C CA . GLU A 1 209 ? -30.312 -3.996 39.297 1.00 81.31 209 GLU A CA 1
ATOM 1651 C C . GLU A 1 209 ? -29.623 -2.706 39.790 1.00 81.31 209 GLU A C 1
ATOM 1653 O O . GLU A 1 209 ? -29.761 -1.641 39.168 1.00 81.31 209 GLU A O 1
ATOM 1658 N N . ASN A 1 210 ? -28.825 -2.771 40.862 1.00 79.12 210 ASN A N 1
ATOM 1659 C CA . ASN A 1 210 ? -27.915 -1.673 41.186 1.00 79.12 210 ASN A CA 1
ATOM 1660 C C . ASN A 1 210 ? -26.787 -1.641 40.156 1.00 79.12 210 ASN A C 1
ATOM 1662 O O . ASN A 1 210 ? -26.376 -2.681 39.646 1.00 79.12 210 ASN A O 1
ATOM 1666 N N . HIS A 1 211 ? -26.269 -0.449 39.852 1.00 87.38 211 HIS A N 1
ATOM 1667 C CA . HIS A 1 211 ? -25.220 -0.296 38.848 1.00 87.38 211 HIS A CA 1
ATOM 1668 C C . HIS A 1 211 ? -24.116 0.673 39.253 1.00 87.38 211 HIS A C 1
ATOM 1670 O O . HIS A 1 211 ? -24.357 1.674 39.932 1.00 87.38 211 HIS A O 1
ATOM 1676 N N . THR A 1 212 ? -22.920 0.396 38.731 1.00 89.44 212 THR A N 1
ATOM 1677 C CA . THR A 1 212 ? -21.756 1.285 38.770 1.00 89.44 212 THR A CA 1
ATOM 1678 C C . THR A 1 212 ? -21.205 1.470 37.360 1.00 89.44 212 THR A C 1
ATOM 1680 O O . THR A 1 212 ? -21.175 0.539 36.551 1.00 89.44 212 THR A O 1
ATOM 1683 N N . ASP A 1 213 ? -20.723 2.681 37.094 1.00 91.50 213 ASP A N 1
ATOM 1684 C CA . ASP A 1 213 ? -20.154 3.084 35.815 1.00 91.50 213 ASP A CA 1
ATOM 1685 C C . ASP A 1 213 ? -18.628 3.141 35.893 1.00 91.50 213 ASP A C 1
ATOM 1687 O O . ASP A 1 213 ? -18.058 3.683 36.846 1.00 91.50 213 ASP A O 1
ATOM 1691 N N . ALA A 1 214 ? -17.958 2.650 34.851 1.00 92.88 214 ALA A N 1
ATOM 1692 C CA . ALA A 1 214 ? -16.560 2.979 34.628 1.00 92.88 214 ALA A CA 1
ATOM 1693 C C . ALA A 1 214 ? -16.418 4.465 34.274 1.00 92.88 214 ALA A C 1
ATOM 1695 O O . ALA A 1 214 ? -17.308 5.082 33.684 1.00 92.88 214 ALA A O 1
ATOM 1696 N N . VAL A 1 215 ? -15.246 5.039 34.556 1.00 91.69 215 VAL A N 1
ATOM 1697 C CA . VAL A 1 215 ? -14.884 6.338 33.978 1.00 91.69 215 VAL A CA 1
ATOM 1698 C C . VAL A 1 215 ? -14.839 6.181 32.450 1.00 91.69 215 VAL A C 1
ATOM 1700 O O . VAL A 1 215 ? -14.062 5.353 31.968 1.00 91.69 215 VAL A O 1
ATOM 1703 N N . PRO A 1 216 ? -15.641 6.940 31.677 1.00 92.12 216 PRO A N 1
ATOM 1704 C CA . PRO A 1 216 ? -15.671 6.790 30.230 1.00 92.12 216 PRO A CA 1
ATOM 1705 C C . PRO A 1 216 ? -14.362 7.265 29.598 1.00 92.12 216 PRO A C 1
ATOM 1707 O O . PRO A 1 216 ? -13.720 8.203 30.083 1.00 92.12 216 PRO A O 1
ATOM 1710 N N . ILE A 1 217 ? -13.992 6.649 28.478 1.00 92.12 217 ILE A N 1
ATOM 1711 C CA . ILE A 1 217 ? -12.777 6.970 27.728 1.00 92.12 217 ILE A CA 1
ATOM 1712 C C . ILE A 1 217 ? -13.153 7.547 26.372 1.00 92.12 217 ILE A C 1
ATOM 1714 O O . ILE A 1 217 ? -13.968 6.993 25.644 1.00 92.12 217 ILE A O 1
ATOM 1718 N N . LEU A 1 218 ? -12.541 8.680 26.032 1.00 90.81 218 LEU A N 1
ATOM 1719 C CA . LEU A 1 218 ? -12.622 9.259 24.698 1.00 90.81 218 LEU A CA 1
ATOM 1720 C C . LEU A 1 218 ? -11.432 8.745 23.883 1.00 90.81 218 LEU A C 1
ATOM 1722 O O . LEU A 1 218 ? -10.298 9.174 24.115 1.00 90.81 218 LEU A O 1
ATOM 1726 N N . ALA A 1 219 ? -11.688 7.820 22.966 1.00 91.81 219 ALA A N 1
ATOM 1727 C CA . ALA A 1 219 ? -10.677 7.256 22.081 1.00 91.81 219 ALA A CA 1
ATOM 1728 C C . ALA A 1 219 ? -10.738 7.914 20.698 1.00 91.81 219 ALA A C 1
ATOM 1730 O O . ALA A 1 219 ? -11.806 8.341 20.261 1.00 91.81 219 ALA A O 1
ATOM 1731 N N . LEU A 1 220 ? -9.598 8.010 20.010 1.00 91.62 220 LEU A N 1
ATOM 1732 C CA . LEU A 1 220 ? -9.548 8.482 18.628 1.00 91.62 220 LEU A CA 1
ATOM 1733 C C . LEU A 1 220 ? -9.510 7.270 17.699 1.00 91.62 220 LEU A C 1
ATOM 1735 O O . LEU A 1 220 ? -8.523 6.542 17.690 1.00 91.62 220 LEU A O 1
ATOM 1739 N N . VAL A 1 221 ? -10.558 7.059 16.912 1.00 92.88 221 VAL A N 1
ATOM 1740 C CA . VAL A 1 221 ? -10.519 6.118 15.791 1.00 92.88 221 VAL A CA 1
ATOM 1741 C C . VAL A 1 221 ? -9.889 6.826 14.600 1.00 92.88 221 VAL A C 1
ATOM 1743 O O . VAL A 1 221 ? -10.352 7.893 14.193 1.00 92.88 221 VAL A O 1
ATOM 1746 N N . ASP A 1 222 ? -8.828 6.228 14.065 1.00 89.62 222 ASP A N 1
ATOM 1747 C CA . ASP A 1 222 ? -8.180 6.660 12.830 1.00 89.62 222 ASP A CA 1
ATOM 1748 C C . ASP A 1 222 ? -7.907 5.435 11.958 1.00 89.62 222 ASP A C 1
ATOM 1750 O O . ASP A 1 222 ? -6.867 4.772 12.045 1.00 89.62 222 ASP A O 1
ATOM 1754 N N . ASN A 1 223 ? -8.881 5.102 11.115 1.00 84.25 223 ASN A N 1
ATOM 1755 C CA . ASN A 1 223 ? -8.752 4.014 10.160 1.00 84.25 223 ASN A CA 1
ATOM 1756 C C . ASN A 1 223 ? -7.987 4.438 8.896 1.00 84.25 223 ASN A C 1
ATOM 1758 O O . ASN A 1 223 ? -7.699 3.590 8.040 1.00 84.25 223 ASN A O 1
ATOM 1762 N N . ILE A 1 224 ? -7.603 5.716 8.765 1.00 78.75 224 ILE A N 1
ATOM 1763 C CA . ILE A 1 224 ? -6.809 6.193 7.636 1.00 78.75 224 ILE A CA 1
ATOM 1764 C C . ILE A 1 224 ? -5.348 5.816 7.868 1.00 78.75 224 ILE A C 1
ATOM 1766 O O . ILE A 1 224 ? -4.628 6.352 8.704 1.00 78.75 224 ILE A O 1
ATOM 1770 N N . ASN A 1 225 ? -4.845 4.900 7.042 1.00 71.44 225 ASN A N 1
ATOM 1771 C CA . ASN A 1 225 ? -3.407 4.693 6.954 1.00 71.44 225 ASN A CA 1
ATOM 1772 C C . ASN A 1 225 ? -2.763 5.807 6.127 1.00 71.44 225 ASN A C 1
ATOM 1774 O O . ASN A 1 225 ? -2.562 5.633 4.924 1.00 71.44 225 ASN A O 1
ATOM 1778 N N . GLU A 1 226 ? -2.384 6.920 6.749 1.00 66.62 226 GLU A N 1
ATOM 1779 C CA . GLU A 1 226 ? -1.658 7.986 6.038 1.00 66.62 226 GLU A CA 1
ATOM 1780 C C . GLU A 1 226 ? -0.327 7.504 5.419 1.00 66.62 226 GLU A C 1
ATOM 1782 O O . GLU A 1 226 ? 0.190 8.126 4.491 1.00 66.62 226 GLU A O 1
ATOM 1787 N N . ASN A 1 227 ? 0.200 6.362 5.883 1.00 69.94 227 ASN A N 1
ATOM 1788 C CA . ASN A 1 227 ? 1.411 5.717 5.367 1.00 69.94 227 ASN A CA 1
ATOM 1789 C C . ASN A 1 227 ? 1.136 4.539 4.415 1.00 69.94 227 ASN A C 1
ATOM 1791 O O . ASN A 1 227 ? 2.071 3.827 4.043 1.00 69.94 227 ASN A O 1
ATOM 1795 N N . ALA A 1 228 ? -0.119 4.269 4.038 1.00 79.81 228 ALA A N 1
ATOM 1796 C CA . ALA A 1 228 ? -0.376 3.278 2.998 1.00 79.81 228 ALA A CA 1
ATOM 1797 C C . ALA A 1 228 ? 0.136 3.792 1.643 1.00 79.81 228 ALA A C 1
ATOM 1799 O O . ALA A 1 228 ? -0.067 4.966 1.334 1.00 79.81 228 ALA A O 1
ATOM 1800 N N . PRO A 1 229 ? 0.723 2.916 0.806 1.00 88.94 229 PRO A N 1
ATOM 1801 C CA . PRO A 1 229 ? 1.044 3.240 -0.577 1.00 88.94 229 PRO A CA 1
ATOM 1802 C C . PRO A 1 229 ? -0.147 3.847 -1.325 1.00 88.94 229 PRO A C 1
ATOM 1804 O O . PRO A 1 229 ? -1.193 3.213 -1.483 1.00 88.94 229 PRO A O 1
ATOM 1807 N N . ARG A 1 230 ? 0.021 5.070 -1.820 1.00 93.19 230 ARG A N 1
ATOM 1808 C CA . ARG A 1 230 ? -0.966 5.791 -2.627 1.00 93.19 230 ARG A CA 1
ATOM 1809 C C . ARG A 1 230 ? -0.644 5.658 -4.107 1.00 93.19 230 ARG A C 1
ATOM 1811 O O . ARG A 1 230 ? 0.491 5.405 -4.507 1.00 93.19 230 ARG A O 1
ATOM 1818 N N . THR A 1 231 ? -1.652 5.889 -4.941 1.00 97.12 231 THR A N 1
ATOM 1819 C CA . THR A 1 231 ? -1.462 6.105 -6.380 1.00 97.12 231 THR A CA 1
ATOM 1820 C C . THR A 1 231 ? -1.656 7.584 -6.683 1.00 97.12 231 THR A C 1
ATOM 1822 O O . THR A 1 231 ? -2.760 8.087 -6.519 1.00 97.12 231 THR A O 1
ATOM 1825 N N . LEU A 1 232 ? -0.594 8.259 -7.116 1.00 97.81 232 LEU A N 1
ATOM 1826 C CA . LEU A 1 232 ? -0.578 9.660 -7.525 1.00 97.81 232 LEU A CA 1
ATOM 1827 C C . LEU A 1 232 ? -0.714 9.720 -9.046 1.00 97.81 232 LEU A C 1
ATOM 1829 O O . LEU A 1 232 ? 0.142 9.187 -9.758 1.00 97.81 232 LEU A O 1
ATOM 1833 N N . ARG A 1 233 ? -1.772 10.353 -9.555 1.00 98.50 233 ARG A N 1
ATOM 1834 C CA . ARG A 1 233 ? -2.095 10.337 -10.992 1.00 98.50 233 ARG A CA 1
ATOM 1835 C C . ARG A 1 233 ? -1.589 11.568 -11.734 1.00 98.50 233 ARG A C 1
ATOM 1837 O O . ARG A 1 233 ? -1.806 12.711 -11.328 1.00 98.50 233 ARG A O 1
ATOM 1844 N N . VAL A 1 234 ? -0.951 11.333 -12.875 1.00 98.44 234 VAL A N 1
ATOM 1845 C CA . VAL A 1 234 ? -0.393 12.380 -13.738 1.00 98.44 234 VAL A CA 1
ATOM 1846 C C . VAL A 1 234 ? -1.004 12.257 -15.138 1.00 98.44 234 VAL A C 1
ATOM 1848 O O . VAL A 1 234 ? -0.813 11.215 -15.757 1.00 98.44 234 VAL A O 1
ATOM 1851 N N . PRO A 1 235 ? -1.664 13.295 -15.693 1.00 98.06 235 PRO A N 1
ATOM 1852 C CA . PRO A 1 235 ? -1.707 14.671 -15.204 1.00 98.06 235 PRO A CA 1
ATOM 1853 C C . PRO A 1 235 ? -2.915 15.023 -14.314 1.00 98.06 235 PRO A C 1
ATOM 1855 O O . PRO A 1 235 ? -3.046 16.182 -13.919 1.00 98.06 235 PRO A O 1
ATOM 1858 N N . SER A 1 236 ? -3.832 14.083 -14.051 1.00 96.50 236 SER A N 1
ATOM 1859 C CA . SER A 1 236 ? -5.142 14.401 -13.463 1.00 96.50 236 SER A CA 1
ATOM 1860 C C . SER A 1 236 ? -5.070 15.030 -12.066 1.00 96.50 236 SER A C 1
ATOM 1862 O O . SER A 1 236 ? -5.904 15.871 -11.740 1.00 96.50 236 SER A O 1
ATOM 1864 N N . GLU A 1 237 ? -4.089 14.635 -11.249 1.00 97.06 237 GLU A N 1
ATOM 1865 C CA . GLU A 1 237 ? -3.864 15.179 -9.901 1.00 97.06 237 GLU A CA 1
ATOM 1866 C C . GLU A 1 237 ? -2.632 16.089 -9.855 1.00 97.06 237 GLU A C 1
ATOM 1868 O O . GLU A 1 237 ? -2.665 17.158 -9.246 1.00 97.06 237 GLU A O 1
ATOM 1873 N N . TYR A 1 238 ? -1.554 15.693 -10.535 1.00 98.31 238 TYR A N 1
ATOM 1874 C CA . TYR A 1 238 ? -0.313 16.460 -10.623 1.00 98.31 238 TYR A CA 1
ATOM 1875 C C . TYR A 1 238 ? 0.002 16.769 -12.077 1.00 98.31 238 TYR A C 1
ATOM 1877 O O . TYR A 1 238 ? 0.069 15.862 -12.893 1.00 98.31 238 TYR A O 1
ATOM 1885 N N . LEU A 1 239 ? 0.271 18.031 -12.413 1.00 96.88 239 LEU A N 1
ATOM 1886 C CA . LEU A 1 239 ? 0.413 18.475 -13.807 1.00 96.88 239 LEU A CA 1
ATOM 1887 C C . LEU A 1 239 ? 1.675 17.950 -14.516 1.00 96.88 239 LEU A C 1
ATOM 1889 O O . LEU A 1 239 ? 1.796 18.092 -15.730 1.00 96.88 239 LEU A O 1
ATOM 1893 N N . SER A 1 240 ? 2.627 17.389 -13.770 1.00 98.38 240 SER A N 1
ATOM 1894 C CA . SER A 1 240 ? 3.881 16.830 -14.288 1.00 98.38 240 SER A CA 1
ATOM 1895 C C . SER A 1 240 ? 4.291 15.597 -13.493 1.00 98.38 240 SER A C 1
ATOM 1897 O O . SER A 1 240 ? 3.924 15.448 -12.322 1.00 98.38 240 SER A O 1
ATOM 1899 N N . ILE A 1 241 ? 5.094 14.736 -14.113 1.00 98.75 241 ILE A N 1
ATOM 1900 C CA . ILE A 1 241 ? 5.606 13.520 -13.484 1.00 98.75 241 ILE A CA 1
ATOM 1901 C C . ILE A 1 241 ? 6.498 13.896 -12.301 1.00 98.75 241 ILE A C 1
ATOM 1903 O O . ILE A 1 241 ? 6.361 13.317 -11.223 1.00 98.75 241 ILE A O 1
ATOM 1907 N N . GLN A 1 242 ? 7.341 14.924 -12.443 1.00 98.62 242 GLN A N 1
ATOM 1908 C CA . GLN A 1 242 ? 8.191 15.379 -11.347 1.00 98.62 242 GLN A CA 1
ATOM 1909 C C . GLN A 1 242 ? 7.384 15.921 -10.160 1.00 98.62 242 GLN A C 1
ATOM 1911 O O . GLN A 1 242 ? 7.800 15.733 -9.018 1.00 98.62 242 GLN A O 1
ATOM 1916 N N . GLN A 1 243 ? 6.231 16.565 -10.378 1.00 98.62 243 GLN A N 1
ATOM 1917 C CA . GLN A 1 243 ? 5.350 16.963 -9.271 1.00 98.62 243 GLN A CA 1
ATOM 1918 C C . GLN A 1 243 ? 4.789 15.749 -8.525 1.00 98.62 243 GLN A C 1
ATOM 1920 O O . GLN A 1 243 ? 4.794 15.761 -7.294 1.00 98.62 243 GLN A O 1
ATOM 1925 N N . GLY A 1 244 ? 4.381 14.701 -9.249 1.00 98.50 244 GLY A N 1
ATOM 1926 C CA . GLY A 1 244 ? 3.987 13.427 -8.646 1.00 98.50 244 GLY A CA 1
ATOM 1927 C C . GLY A 1 244 ? 5.123 12.823 -7.816 1.00 98.50 244 GLY A C 1
ATOM 1928 O O . GLY A 1 244 ? 4.938 12.518 -6.643 1.00 98.50 244 GLY A O 1
ATOM 1929 N N . VAL A 1 245 ? 6.339 12.759 -8.368 1.00 98.56 245 VAL A N 1
ATOM 1930 C CA . VAL A 1 245 ? 7.525 12.268 -7.641 1.00 98.56 245 VAL A CA 1
ATOM 1931 C C . VAL A 1 245 ? 7.826 13.110 -6.401 1.00 98.56 245 VAL A C 1
ATOM 1933 O O . VAL A 1 245 ? 8.119 12.560 -5.342 1.00 98.56 245 VAL A O 1
ATOM 1936 N N . ASN A 1 246 ? 7.717 14.437 -6.482 1.00 98.12 246 ASN A N 1
ATOM 1937 C CA . ASN A 1 246 ? 7.944 15.322 -5.339 1.00 98.12 246 ASN A CA 1
ATOM 1938 C C . ASN A 1 246 ? 6.942 15.061 -4.201 1.00 98.12 246 ASN A C 1
ATOM 1940 O O . ASN A 1 246 ? 7.342 15.099 -3.039 1.00 98.12 246 ASN A O 1
ATOM 1944 N N . ALA A 1 247 ? 5.681 14.762 -4.529 1.00 96.56 247 ALA A N 1
ATOM 1945 C CA . ALA A 1 247 ? 4.605 14.517 -3.566 1.00 96.56 247 ALA A CA 1
ATOM 1946 C C . ALA A 1 247 ? 4.520 13.068 -3.048 1.00 96.56 247 ALA A C 1
ATOM 1948 O O . ALA A 1 247 ? 3.855 12.819 -2.040 1.00 96.56 247 ALA A O 1
ATOM 1949 N N . ALA A 1 248 ? 5.169 12.127 -3.733 1.00 96.88 248 ALA A N 1
ATOM 1950 C CA . ALA A 1 248 ? 5.177 10.716 -3.373 1.00 96.88 248 ALA A CA 1
ATOM 1951 C C . ALA A 1 248 ? 5.988 10.452 -2.090 1.00 96.88 248 ALA A C 1
ATOM 1953 O O . ALA A 1 248 ? 7.091 10.980 -1.922 1.00 96.88 248 ALA A O 1
ATOM 1954 N N . ASN A 1 249 ? 5.459 9.606 -1.216 1.00 94.25 249 ASN A N 1
ATOM 1955 C CA . ASN A 1 249 ? 6.147 9.006 -0.077 1.00 94.25 249 ASN A CA 1
ATOM 1956 C C . ASN A 1 249 ? 6.685 7.620 -0.455 1.00 94.25 249 ASN A C 1
ATOM 1958 O O . ASN A 1 249 ? 6.335 7.070 -1.494 1.00 94.25 249 ASN A O 1
ATOM 1962 N N . GLU A 1 250 ? 7.539 7.048 0.389 1.00 93.31 250 GLU A N 1
ATOM 1963 C CA . GLU A 1 250 ? 8.049 5.683 0.214 1.00 93.31 250 GLU A CA 1
ATOM 1964 C C . GLU A 1 250 ? 6.900 4.677 0.010 1.00 93.31 250 GLU A C 1
ATOM 1966 O O . GLU A 1 250 ? 5.933 4.672 0.767 1.00 93.31 250 GLU A O 1
ATOM 1971 N N . GLY A 1 251 ? 7.006 3.826 -1.011 1.00 94.00 251 GLY A N 1
ATOM 1972 C CA . GLY A 1 251 ? 5.981 2.853 -1.395 1.00 94.00 251 GLY A CA 1
ATOM 1973 C C . GLY A 1 251 ? 4.914 3.375 -2.362 1.00 94.00 251 GLY A C 1
ATOM 1974 O O . GLY A 1 251 ? 4.251 2.560 -3.002 1.00 94.00 251 GLY A O 1
ATOM 1975 N N . ASP A 1 252 ? 4.763 4.692 -2.530 1.00 97.44 252 ASP A N 1
ATOM 1976 C CA . ASP A 1 252 ? 3.776 5.265 -3.450 1.00 97.44 252 ASP A CA 1
ATOM 1977 C C . ASP A 1 252 ? 4.052 4.892 -4.922 1.00 97.44 252 ASP A C 1
ATOM 1979 O O . ASP A 1 252 ? 5.170 4.571 -5.340 1.00 97.44 252 ASP A O 1
ATOM 1983 N N . THR A 1 253 ? 3.006 4.986 -5.743 1.00 98.50 253 THR A N 1
ATOM 1984 C CA . THR A 1 253 ? 3.077 4.862 -7.201 1.00 98.50 253 THR A CA 1
ATOM 1985 C C . THR A 1 253 ? 2.687 6.173 -7.868 1.00 98.50 253 THR A C 1
ATOM 1987 O O . THR A 1 253 ? 1.557 6.626 -7.741 1.00 98.50 253 THR A O 1
ATOM 1990 N N . VAL A 1 254 ? 3.591 6.752 -8.651 1.00 98.81 254 VAL A N 1
ATOM 1991 C CA . VAL A 1 254 ? 3.297 7.804 -9.627 1.00 98.81 254 VAL A CA 1
ATOM 1992 C C . VAL A 1 254 ? 2.835 7.127 -10.919 1.00 98.81 254 VAL A C 1
ATOM 1994 O O . VAL A 1 254 ? 3.649 6.599 -11.682 1.00 98.81 254 VAL A O 1
ATOM 1997 N N . LEU A 1 255 ? 1.519 7.100 -11.137 1.00 98.75 255 LEU A N 1
ATOM 1998 C CA . LEU A 1 255 ? 0.876 6.483 -12.296 1.00 98.75 255 LEU A CA 1
ATOM 1999 C C . LEU A 1 255 ? 0.635 7.537 -13.380 1.00 98.75 255 LEU A C 1
ATOM 2001 O O . LEU A 1 255 ? -0.058 8.530 -13.156 1.00 98.75 255 LEU A O 1
ATOM 2005 N N . VAL A 1 256 ? 1.224 7.319 -14.552 1.00 98.81 256 VAL A N 1
ATOM 2006 C CA . VAL A 1 256 ? 1.287 8.311 -15.628 1.00 98.81 256 VAL A CA 1
ATOM 2007 C C . VAL A 1 256 ? 0.402 7.891 -16.796 1.00 98.81 256 VAL A C 1
ATOM 2009 O O . VAL A 1 256 ? 0.620 6.848 -17.413 1.00 98.81 256 VAL A O 1
ATOM 2012 N N . GLU A 1 257 ? -0.583 8.727 -17.105 1.00 98.62 257 GLU A N 1
ATOM 2013 C CA . GLU A 1 257 ? -1.518 8.563 -18.216 1.00 98.62 257 GLU A CA 1
ATOM 2014 C C . GLU A 1 257 ? -0.813 8.648 -19.594 1.00 98.62 257 GLU A C 1
ATOM 2016 O O . GLU A 1 257 ? 0.370 9.003 -19.702 1.00 98.62 257 GLU A O 1
ATOM 2021 N N . PRO A 1 258 ? -1.506 8.304 -20.696 1.00 98.56 258 PRO A N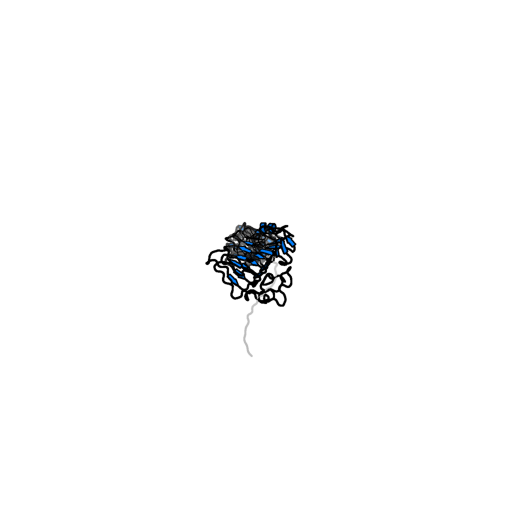 1
ATOM 2022 C CA . PRO A 1 258 ? -0.999 8.503 -22.049 1.00 98.56 258 PRO A CA 1
ATOM 2023 C C . PRO A 1 258 ? -0.693 9.972 -22.346 1.00 98.56 258 PRO A C 1
ATOM 2025 O O . PRO A 1 258 ? -1.509 10.861 -22.105 1.00 98.56 258 PRO A O 1
ATOM 2028 N N . GLY A 1 259 ? 0.460 10.235 -22.950 1.00 98.31 259 GLY A N 1
ATOM 2029 C CA . GLY A 1 259 ? 0.875 11.588 -23.287 1.00 98.31 259 GLY A CA 1
ATOM 2030 C C . GLY A 1 259 ? 2.333 11.692 -23.711 1.00 98.31 259 GLY A C 1
ATOM 2031 O O . GLY A 1 259 ? 3.106 10.738 -23.618 1.00 98.31 259 GLY A O 1
ATOM 2032 N N . ILE A 1 260 ? 2.702 12.887 -24.175 1.00 98.19 260 ILE A N 1
ATOM 2033 C CA . ILE A 1 260 ? 4.096 13.273 -24.405 1.00 98.19 260 ILE A CA 1
ATOM 2034 C C . ILE A 1 260 ? 4.477 14.289 -23.335 1.00 98.19 260 ILE A C 1
ATOM 2036 O O . ILE A 1 260 ? 3.858 15.348 -23.228 1.00 98.19 260 ILE A O 1
ATOM 2040 N N . TYR A 1 261 ? 5.516 13.964 -22.583 1.00 98.25 261 TYR A N 1
ATOM 2041 C CA . TYR A 1 261 ? 6.016 14.729 -21.455 1.00 98.25 261 TYR A CA 1
ATOM 2042 C C . TYR A 1 261 ? 7.419 15.244 -21.781 1.00 98.25 261 TYR A C 1
ATOM 2044 O O . TYR A 1 261 ? 8.272 14.505 -22.278 1.00 98.25 261 TYR A O 1
ATOM 2052 N N . TYR A 1 262 ? 7.645 16.528 -21.503 1.00 97.31 262 TYR A N 1
ATOM 2053 C CA . TYR A 1 262 ? 8.887 17.245 -21.799 1.00 97.31 262 TYR A CA 1
ATOM 2054 C C . TYR A 1 262 ? 9.575 17.650 -20.495 1.00 97.31 262 TYR A C 1
ATOM 2056 O O . TYR A 1 262 ? 9.652 18.828 -20.146 1.00 97.31 262 TYR A O 1
ATOM 2064 N N . GLU A 1 263 ? 10.020 16.655 -19.737 1.00 96.38 263 GLU A N 1
ATOM 2065 C CA . GLU A 1 263 ? 10.652 16.841 -18.434 1.00 96.38 263 GLU A CA 1
ATOM 2066 C C . GLU A 1 263 ? 11.710 15.764 -18.166 1.00 96.38 263 GLU A C 1
ATOM 2068 O O . GLU A 1 263 ? 11.800 14.761 -18.875 1.00 96.38 263 GLU A O 1
ATOM 2073 N N . THR A 1 264 ? 12.514 15.983 -17.127 1.00 96.88 264 THR A N 1
ATOM 2074 C CA . THR A 1 264 ? 13.399 14.964 -16.558 1.00 96.88 264 THR A CA 1
ATOM 2075 C C . THR A 1 264 ? 12.782 14.470 -15.258 1.00 96.88 264 THR A C 1
ATOM 2077 O O . THR A 1 264 ? 12.474 15.281 -14.387 1.00 96.88 264 THR A O 1
ATOM 2080 N N . ILE A 1 265 ? 12.675 13.154 -15.101 1.00 98.19 265 ILE A N 1
ATOM 2081 C CA . ILE A 1 265 ? 12.263 12.514 -13.853 1.00 98.19 265 ILE A CA 1
ATOM 2082 C C . ILE A 1 265 ? 13.492 12.345 -12.959 1.00 98.19 265 ILE A C 1
ATOM 2084 O O . ILE A 1 265 ? 14.473 11.718 -13.352 1.00 98.19 265 ILE A O 1
ATOM 2088 N N . ILE A 1 266 ? 13.435 12.883 -11.748 1.00 97.94 266 ILE A N 1
ATOM 2089 C CA . ILE A 1 266 ? 14.473 12.800 -10.721 1.00 97.94 266 ILE A CA 1
ATOM 2090 C C . ILE A 1 266 ? 13.870 12.097 -9.506 1.00 97.94 266 ILE A C 1
ATOM 2092 O O . ILE A 1 266 ? 12.982 12.662 -8.865 1.00 97.94 266 ILE A O 1
ATOM 2096 N N . PHE A 1 267 ? 14.358 10.893 -9.192 1.00 97.69 267 PHE A N 1
ATOM 2097 C CA . PHE A 1 267 ? 13.807 10.024 -8.140 1.00 97.69 267 PHE A CA 1
ATOM 2098 C C . PHE A 1 267 ? 14.104 10.497 -6.711 1.00 97.69 267 PHE A C 1
ATOM 2100 O O . PHE A 1 267 ? 13.353 10.166 -5.800 1.00 97.69 267 PHE A O 1
ATOM 2107 N N . GLN A 1 268 ? 15.144 11.311 -6.505 1.00 96.19 268 GLN A N 1
ATOM 2108 C CA . GLN A 1 268 ? 15.459 11.934 -5.208 1.00 96.19 268 GLN A CA 1
ATOM 2109 C C . GLN A 1 268 ? 15.684 10.938 -4.057 1.00 96.19 268 GLN A C 1
ATOM 2111 O O . GLN A 1 268 ? 15.368 11.250 -2.911 1.00 96.19 268 GLN A O 1
ATOM 2116 N N . GLY A 1 269 ? 16.210 9.743 -4.342 1.00 95.69 269 GLY A N 1
ATOM 2117 C CA . GLY A 1 269 ? 16.423 8.712 -3.323 1.00 95.69 269 GLY A CA 1
ATOM 2118 C C . GLY A 1 269 ? 15.151 7.992 -2.865 1.00 95.69 269 GLY A C 1
ATOM 2119 O O . GLY A 1 269 ? 15.218 7.201 -1.930 1.00 95.69 269 GLY A O 1
ATOM 2120 N N . LYS A 1 270 ? 13.998 8.252 -3.498 1.00 96.06 270 LYS A N 1
ATOM 2121 C CA . LYS A 1 270 ? 12.706 7.686 -3.091 1.00 96.06 270 LYS A CA 1
ATOM 2122 C C . LYS A 1 270 ? 12.515 6.259 -3.597 1.00 96.06 270 LYS A C 1
ATOM 2124 O O . LYS A 1 270 ? 12.805 5.957 -4.762 1.00 96.06 270 LYS A O 1
ATOM 2129 N N . ARG A 1 271 ? 11.933 5.394 -2.764 1.00 96.75 271 ARG A N 1
ATOM 2130 C CA . ARG A 1 271 ? 11.536 4.023 -3.123 1.00 96.75 271 ARG A CA 1
ATOM 2131 C C . ARG A 1 271 ? 10.080 3.978 -3.552 1.00 96.75 271 ARG A C 1
ATOM 2133 O O . ARG A 1 271 ? 9.186 3.617 -2.791 1.00 96.75 271 ARG A O 1
ATOM 2140 N N . ILE A 1 272 ? 9.856 4.434 -4.777 1.00 98.06 272 ILE A N 1
ATOM 2141 C CA . ILE A 1 272 ? 8.533 4.591 -5.383 1.00 98.06 272 ILE A CA 1
ATOM 2142 C C . ILE A 1 272 ? 8.487 3.932 -6.752 1.00 98.06 272 ILE A C 1
ATOM 2144 O O . ILE A 1 272 ? 9.512 3.770 -7.420 1.00 98.06 272 ILE A O 1
ATOM 2148 N N . TRP A 1 273 ? 7.278 3.637 -7.213 1.00 98.62 273 TRP A N 1
ATOM 2149 C CA . TRP A 1 273 ? 7.045 3.316 -8.613 1.00 98.62 273 TRP A CA 1
ATOM 2150 C C . TRP A 1 273 ? 6.783 4.595 -9.400 1.00 98.62 273 TRP A C 1
ATOM 2152 O O . TRP A 1 273 ? 5.938 5.396 -9.022 1.00 98.62 273 TRP A O 1
ATOM 2162 N N . VAL A 1 274 ?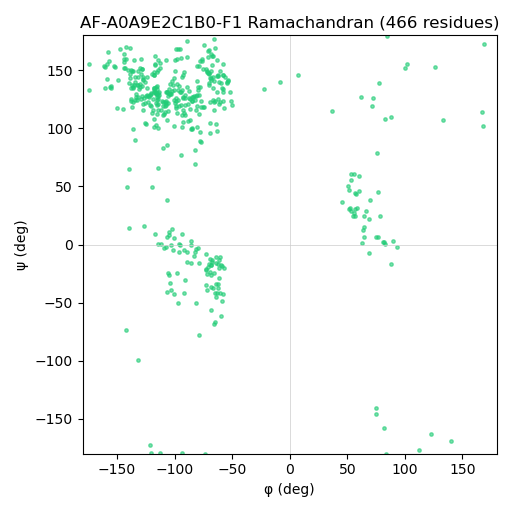 7.449 4.761 -10.536 1.00 98.81 274 VAL A N 1
ATOM 2163 C CA . VAL A 1 274 ? 7.043 5.688 -11.593 1.00 98.81 274 VAL A CA 1
ATOM 2164 C C . VAL A 1 274 ? 6.709 4.838 -12.804 1.00 98.81 274 VAL A C 1
ATOM 2166 O O . VAL A 1 274 ? 7.576 4.160 -13.363 1.00 98.81 274 VAL A O 1
ATOM 2169 N N . LYS A 1 275 ? 5.428 4.806 -13.169 1.00 98.31 275 LYS A N 1
ATOM 2170 C CA . LYS A 1 275 ? 4.886 3.792 -14.073 1.00 98.31 275 LYS A CA 1
ATOM 2171 C C . LYS A 1 275 ? 3.920 4.398 -15.086 1.00 98.31 275 LYS A C 1
ATOM 2173 O O . LYS A 1 275 ? 3.033 5.157 -14.712 1.00 98.31 275 LYS A O 1
ATOM 2178 N N . SER A 1 276 ? 4.053 4.008 -16.352 1.00 98.38 276 SER A N 1
ATOM 2179 C CA . SER A 1 276 ? 3.026 4.271 -17.365 1.00 98.38 276 SER A CA 1
ATOM 2180 C C . SER A 1 276 ? 1.767 3.434 -17.115 1.00 98.38 276 SER A C 1
ATOM 2182 O O . SER A 1 276 ? 1.843 2.245 -16.808 1.00 98.38 276 SER A O 1
ATOM 2184 N N . GLU A 1 277 ? 0.592 4.030 -17.292 1.00 97.31 277 GLU A N 1
ATOM 2185 C CA . GLU A 1 277 ? -0.684 3.321 -17.184 1.00 97.31 277 GLU A CA 1
ATOM 2186 C C . GLU A 1 277 ? -0.937 2.383 -18.378 1.00 97.31 277 GLU A C 1
ATOM 2188 O O . GLU A 1 277 ? -1.463 1.287 -18.193 1.00 97.31 277 GLU A O 1
ATOM 2193 N N . PHE A 1 278 ? -0.502 2.766 -19.586 1.00 95.81 278 PHE A N 1
ATOM 2194 C CA . PHE A 1 278 ? -0.791 2.039 -20.837 1.00 95.81 278 PHE A CA 1
ATOM 2195 C C . PHE A 1 278 ? 0.453 1.678 -21.663 1.00 95.81 278 PHE A C 1
ATOM 2197 O O . PHE A 1 278 ? 0.359 1.316 -22.838 1.00 95.81 278 PHE A O 1
ATOM 2204 N N . GLY A 1 279 ? 1.624 1.749 -21.041 1.00 96.25 279 GLY A N 1
ATOM 2205 C CA . GLY A 1 279 ? 2.882 1.286 -21.597 1.00 96.25 279 GLY A CA 1
ATOM 2206 C C . GLY A 1 279 ? 3.589 2.272 -22.526 1.00 96.25 279 GLY A C 1
ATOM 2207 O O . GLY A 1 279 ? 3.115 3.381 -22.808 1.00 96.25 279 GLY A O 1
ATOM 2208 N N . PRO A 1 280 ? 4.753 1.852 -23.048 1.00 96.38 280 PRO A N 1
ATOM 2209 C CA . PRO A 1 280 ? 5.721 2.772 -23.634 1.00 96.38 280 PRO A CA 1
ATOM 2210 C C . PRO A 1 280 ? 5.233 3.391 -24.945 1.00 96.38 280 PRO A C 1
ATOM 2212 O O . PRO A 1 280 ? 5.641 4.490 -25.300 1.00 96.38 280 PRO A O 1
ATOM 2215 N N . GLN A 1 281 ? 4.311 2.741 -25.658 1.00 95.19 281 GLN A N 1
ATOM 2216 C CA . GLN A 1 281 ? 3.730 3.302 -26.881 1.00 95.19 281 GLN A CA 1
ATOM 2217 C C . GLN A 1 281 ? 2.837 4.528 -26.616 1.00 95.19 281 GLN A C 1
ATOM 2219 O O . GLN A 1 281 ? 2.668 5.360 -27.506 1.00 95.19 281 GLN A O 1
ATOM 2224 N N . GLN A 1 282 ? 2.251 4.626 -25.420 1.00 96.56 282 GLN A N 1
ATOM 2225 C CA . GLN A 1 282 ? 1.261 5.646 -25.071 1.00 96.56 282 GLN A CA 1
ATOM 2226 C C . GLN A 1 282 ? 1.839 6.739 -24.165 1.00 96.56 282 GLN A C 1
ATOM 2228 O O . GLN A 1 282 ? 1.362 7.870 -24.212 1.00 96.56 282 GLN A O 1
ATOM 2233 N N . THR A 1 283 ? 2.878 6.437 -23.382 1.00 98.12 283 THR A N 1
ATOM 2234 C CA . THR A 1 283 ? 3.503 7.390 -22.454 1.00 98.12 283 THR A CA 1
ATOM 2235 C C . THR A 1 283 ? 4.961 7.643 -22.836 1.00 98.12 283 THR A C 1
ATOM 2237 O O . THR A 1 283 ? 5.836 6.790 -22.657 1.00 98.12 283 THR A O 1
ATOM 2240 N N . ILE A 1 284 ? 5.219 8.839 -23.368 1.00 98.44 284 ILE A N 1
ATOM 2241 C CA . ILE A 1 284 ? 6.492 9.220 -23.984 1.00 98.44 284 ILE A CA 1
ATOM 2242 C C . ILE A 1 284 ? 7.160 10.333 -23.172 1.00 98.44 284 ILE A C 1
ATOM 2244 O O . ILE A 1 284 ? 6.591 11.407 -23.001 1.00 98.44 284 ILE A O 1
ATOM 2248 N N . LEU A 1 285 ? 8.399 10.103 -22.748 1.00 98.06 285 LEU A N 1
ATOM 2249 C CA . LEU A 1 285 ? 9.338 11.118 -22.276 1.00 98.06 285 LEU A CA 1
ATOM 2250 C C . LEU A 1 285 ? 10.214 11.561 -23.454 1.00 98.06 285 LEU A C 1
ATOM 2252 O O . LEU A 1 285 ? 11.030 10.782 -23.958 1.00 98.06 285 LEU A O 1
ATOM 2256 N N . ASP A 1 286 ? 10.047 12.801 -23.909 1.00 98.00 286 ASP A N 1
ATOM 2257 C CA . ASP A 1 286 ? 10.828 13.359 -25.017 1.00 98.00 286 ASP A CA 1
ATOM 2258 C C . ASP A 1 286 ? 11.820 14.396 -24.500 1.00 98.00 286 ASP A C 1
ATOM 2260 O O . ASP A 1 286 ? 11.452 15.453 -23.983 1.00 98.00 286 ASP A O 1
ATOM 2264 N N . GLY A 1 287 ? 13.102 14.071 -24.634 1.00 94.88 287 GLY A N 1
ATOM 2265 C CA . GLY A 1 287 ? 14.174 14.856 -24.057 1.00 94.88 287 GLY A CA 1
ATOM 2266 C C . GLY A 1 287 ? 14.499 16.099 -24.858 1.00 94.88 287 GLY A C 1
ATOM 2267 O O . GLY A 1 287 ? 15.186 16.952 -24.322 1.00 94.88 287 GLY A O 1
ATOM 2268 N N . LEU A 1 288 ? 14.066 16.234 -26.118 1.00 93.19 288 LEU A N 1
ATOM 2269 C CA . LEU A 1 288 ? 14.442 17.361 -26.988 1.00 93.19 288 LEU A CA 1
ATOM 2270 C C . LEU A 1 288 ? 15.951 17.701 -26.943 1.00 93.19 288 LEU A C 1
ATOM 2272 O O . LEU A 1 288 ? 16.348 18.865 -26.993 1.00 93.19 288 LEU A O 1
ATOM 2276 N N . TYR A 1 289 ? 16.789 16.670 -26.837 1.00 87.06 289 TYR A N 1
ATOM 2277 C CA . TYR A 1 289 ? 18.245 16.715 -26.698 1.00 87.06 289 TYR A CA 1
ATOM 2278 C C . TYR A 1 289 ? 18.764 17.333 -25.382 1.00 87.06 289 TYR A C 1
ATOM 2280 O O . TYR A 1 289 ? 19.871 17.870 -25.339 1.00 87.06 289 TYR A O 1
ATOM 2288 N N . GLN A 1 290 ? 17.992 17.232 -24.293 1.00 88.31 290 GLN A N 1
ATOM 2289 C CA . GLN A 1 290 ? 18.443 17.494 -22.919 1.00 88.31 290 GLN A CA 1
ATOM 2290 C C . GLN A 1 290 ? 19.495 16.469 -22.452 1.00 88.31 290 GLN A C 1
ATOM 2292 O O . GLN A 1 290 ? 19.855 15.535 -23.163 1.00 88.31 290 GLN A O 1
ATOM 2297 N N . ILE A 1 291 ? 20.023 16.646 -21.237 1.00 92.25 291 ILE A N 1
ATOM 2298 C CA . ILE A 1 291 ? 21.127 15.823 -20.712 1.00 92.25 291 ILE A CA 1
ATOM 2299 C C . ILE A 1 291 ? 20.678 14.389 -20.368 1.00 92.25 291 ILE A C 1
ATOM 2301 O O . ILE A 1 291 ? 21.453 13.446 -20.554 1.00 92.25 291 ILE A O 1
ATOM 2305 N N . LYS A 1 292 ? 19.470 14.230 -19.809 1.00 95.19 292 LYS A N 1
ATOM 2306 C CA . LYS A 1 292 ? 18.924 12.954 -19.312 1.00 95.19 292 LYS A CA 1
ATOM 2307 C C . LYS A 1 292 ? 17.398 12.994 -19.167 1.00 95.19 292 LYS A C 1
ATOM 2309 O O . LYS A 1 292 ? 16.847 14.070 -18.934 1.00 95.19 292 LYS A O 1
ATOM 2314 N N . LEU A 1 293 ? 16.738 11.837 -19.252 1.00 97.69 293 LEU A N 1
ATOM 2315 C CA . LEU A 1 293 ? 15.280 11.701 -19.100 1.00 97.69 293 LEU A CA 1
ATOM 2316 C C . LEU A 1 293 ? 14.865 11.140 -17.742 1.00 97.69 293 LEU A C 1
ATOM 2318 O O . LEU A 1 293 ? 13.905 11.630 -17.157 1.00 97.69 293 LEU A O 1
ATOM 2322 N N . ALA A 1 294 ? 15.611 10.169 -17.222 1.00 98.00 294 ALA A N 1
ATOM 2323 C CA . ALA A 1 294 ? 15.436 9.655 -15.868 1.00 98.00 294 ALA A CA 1
ATOM 2324 C C . ALA A 1 294 ? 16.756 9.728 -15.099 1.00 98.00 294 ALA A C 1
ATOM 2326 O O . ALA A 1 294 ? 17.827 9.474 -15.660 1.00 98.00 294 ALA A O 1
ATOM 2327 N N . TYR A 1 295 ? 16.676 10.102 -13.824 1.00 97.62 295 TYR A N 1
ATOM 2328 C CA . TYR A 1 295 ? 17.826 10.319 -12.963 1.00 97.62 295 TYR A CA 1
ATOM 2329 C C . TYR A 1 295 ? 17.621 9.718 -11.574 1.00 97.62 295 TYR A C 1
ATOM 2331 O O . TYR A 1 295 ? 16.735 10.148 -10.831 1.00 97.62 295 TYR A O 1
ATOM 2339 N N . PHE A 1 296 ? 18.484 8.765 -11.236 1.00 97.50 296 PHE A N 1
ATOM 2340 C CA . PHE A 1 296 ? 18.624 8.183 -9.904 1.00 97.50 296 PHE A CA 1
ATOM 2341 C C . PHE A 1 296 ? 19.904 8.737 -9.293 1.00 97.50 296 PHE A C 1
ATOM 2343 O O . PHE A 1 296 ? 20.971 8.640 -9.905 1.00 97.50 296 PHE A O 1
ATOM 2350 N N . MET A 1 297 ? 19.783 9.392 -8.145 1.00 93.19 297 MET A N 1
ATOM 2351 C CA . MET A 1 297 ? 20.833 10.269 -7.619 1.00 93.19 297 MET A CA 1
ATOM 2352 C C . MET A 1 297 ? 21.521 9.742 -6.356 1.00 93.19 297 MET A C 1
ATOM 2354 O O . MET A 1 297 ? 22.422 10.406 -5.846 1.00 93.19 297 MET A O 1
ATOM 2358 N N . GLY A 1 298 ? 21.119 8.565 -5.875 1.00 90.69 298 GLY A N 1
ATOM 2359 C CA . GLY A 1 298 ? 21.654 7.889 -4.698 1.00 90.69 298 GLY A CA 1
ATOM 2360 C C . GLY A 1 298 ? 20.552 7.522 -3.703 1.00 90.69 298 GLY A C 1
ATOM 2361 O O . GLY A 1 298 ? 19.532 8.201 -3.612 1.00 90.69 298 GLY A O 1
ATOM 2362 N N . ALA A 1 299 ? 20.786 6.462 -2.924 1.00 93.38 299 ALA A N 1
ATOM 2363 C CA . ALA A 1 299 ? 19.868 5.878 -1.936 1.00 93.38 299 ALA A CA 1
ATOM 2364 C C . ALA A 1 299 ? 18.620 5.170 -2.496 1.00 93.38 299 ALA A C 1
ATOM 2366 O O . ALA A 1 299 ? 17.930 4.496 -1.732 1.00 93.38 299 ALA A O 1
ATOM 2367 N N . GLU A 1 300 ? 18.356 5.240 -3.805 1.00 96.56 300 GLU A N 1
ATOM 2368 C CA . GLU A 1 300 ? 17.328 4.408 -4.434 1.00 96.56 300 GLU A CA 1
ATOM 2369 C C . GLU A 1 300 ? 17.705 2.919 -4.373 1.00 96.56 300 GLU A C 1
ATOM 2371 O O . GLU A 1 300 ? 18.863 2.542 -4.592 1.00 96.56 300 GLU A O 1
ATOM 2376 N N . ASP A 1 301 ? 16.723 2.054 -4.124 1.00 95.56 301 ASP A N 1
ATOM 2377 C CA . ASP A 1 301 ? 16.910 0.602 -4.088 1.00 95.56 301 ASP A CA 1
ATOM 2378 C C . ASP A 1 301 ? 16.025 -0.121 -5.107 1.00 95.56 301 ASP A C 1
ATOM 2380 O O . ASP A 1 301 ? 15.376 0.505 -5.942 1.00 95.56 301 ASP A O 1
ATOM 2384 N N . THR A 1 302 ? 15.996 -1.454 -5.067 1.00 96.12 302 THR A N 1
ATOM 2385 C CA . THR A 1 302 ? 15.242 -2.260 -6.043 1.00 96.12 302 THR A CA 1
ATOM 2386 C C . THR A 1 302 ? 13.730 -1.999 -6.040 1.00 96.12 302 THR A C 1
ATOM 2388 O O . THR A 1 302 ? 13.044 -2.403 -6.980 1.00 96.12 302 THR A O 1
ATOM 2391 N N . THR A 1 303 ? 13.205 -1.308 -5.023 1.00 96.56 303 THR A N 1
ATOM 2392 C CA . THR A 1 303 ? 11.809 -0.859 -4.935 1.00 96.56 303 THR A CA 1
ATOM 2393 C C . THR A 1 303 ? 11.582 0.553 -5.498 1.00 96.56 303 THR A C 1
ATOM 2395 O O . THR A 1 303 ? 10.437 0.969 -5.660 1.00 96.56 303 THR A O 1
ATOM 2398 N N . SER A 1 304 ? 12.644 1.257 -5.903 1.00 98.31 304 SER A N 1
ATOM 2399 C CA . SER A 1 304 ? 12.593 2.416 -6.801 1.00 98.31 304 SER A CA 1
ATOM 2400 C C . SER A 1 304 ? 12.479 1.933 -8.250 1.00 98.31 304 SER A C 1
ATOM 2402 O O . SER A 1 304 ? 13.465 1.510 -8.861 1.00 98.31 304 SER A O 1
ATOM 2404 N N . VAL A 1 305 ? 11.268 1.969 -8.807 1.00 98.69 305 VAL A N 1
ATOM 2405 C CA . VAL A 1 305 ? 10.950 1.329 -10.092 1.00 98.69 305 VAL A CA 1
ATOM 2406 C C . VAL A 1 305 ? 10.609 2.363 -11.161 1.00 98.69 305 VAL A C 1
ATOM 2408 O O . VAL A 1 305 ? 9.709 3.175 -10.969 1.00 98.69 305 VAL A O 1
ATOM 2411 N N . LEU A 1 306 ? 11.261 2.285 -12.325 1.00 98.81 306 LEU A N 1
ATOM 2412 C CA . LEU A 1 306 ? 10.832 2.971 -13.549 1.00 98.81 306 LEU A CA 1
ATOM 2413 C C . LEU A 1 306 ? 10.273 1.943 -14.536 1.00 98.81 306 LEU A C 1
ATOM 2415 O O . LEU A 1 306 ? 10.982 1.020 -14.940 1.00 98.81 306 LEU A O 1
ATOM 2419 N N . CYS A 1 307 ? 9.005 2.101 -14.920 1.00 98.56 307 CYS A N 1
ATOM 2420 C CA . CYS A 1 307 ? 8.281 1.081 -15.674 1.00 98.56 307 CYS A CA 1
ATOM 2421 C C . CYS A 1 307 ? 7.504 1.642 -16.870 1.00 98.56 307 CYS A C 1
ATOM 2423 O O . CYS A 1 307 ? 6.632 2.495 -16.709 1.00 98.56 307 CYS A O 1
ATOM 2425 N N . GLY A 1 308 ? 7.731 1.075 -18.058 1.00 98.25 308 GLY A N 1
ATOM 2426 C CA . GLY A 1 308 ? 6.785 1.202 -19.169 1.00 98.25 308 GLY A CA 1
ATOM 2427 C C . GLY A 1 308 ? 6.810 2.514 -19.943 1.00 98.25 308 GLY A C 1
ATOM 2428 O O . GLY A 1 308 ? 5.792 2.866 -20.523 1.00 98.25 308 GLY A O 1
ATOM 2429 N N . PHE A 1 309 ? 7.916 3.255 -19.961 1.00 98.44 309 PHE A N 1
ATOM 2430 C CA . PHE A 1 309 ? 8.009 4.512 -20.714 1.00 98.44 309 PHE A CA 1
ATOM 2431 C C . PHE A 1 309 ? 8.745 4.328 -22.035 1.00 98.44 309 PHE A C 1
ATOM 2433 O O . PHE A 1 309 ? 9.750 3.614 -22.094 1.00 98.44 309 PHE A O 1
ATOM 2440 N N . MET A 1 310 ? 8.308 5.036 -23.079 1.00 98.31 310 MET A N 1
ATOM 2441 C CA . MET A 1 310 ? 9.199 5.351 -24.193 1.00 98.31 310 MET A CA 1
ATOM 2442 C C . MET A 1 310 ? 9.982 6.613 -23.856 1.00 98.31 310 MET A C 1
ATOM 2444 O O . MET A 1 310 ? 9.411 7.661 -23.589 1.00 98.31 310 MET A O 1
ATOM 2448 N N . MET A 1 311 ? 11.300 6.519 -23.896 1.00 98.25 311 MET A N 1
ATOM 2449 C CA . MET A 1 311 ? 12.249 7.585 -23.619 1.00 98.25 311 MET A CA 1
ATOM 2450 C C . MET A 1 311 ? 13.034 7.874 -24.887 1.00 98.25 311 MET A C 1
ATOM 2452 O O . MET A 1 311 ? 13.676 6.968 -25.418 1.00 98.25 311 MET A O 1
ATOM 2456 N N . ARG A 1 312 ? 12.997 9.114 -25.386 1.00 97.31 312 ARG A N 1
ATOM 2457 C CA . ARG A 1 312 ? 13.639 9.441 -26.665 1.00 97.31 312 ARG A CA 1
ATOM 2458 C C . ARG A 1 312 ? 14.314 10.799 -26.742 1.00 97.31 312 ARG A C 1
ATOM 2460 O O . ARG A 1 312 ? 13.956 11.720 -26.017 1.00 97.31 312 ARG A O 1
ATOM 2467 N N . ASN A 1 313 ? 15.229 10.918 -27.704 1.00 97.12 313 ASN A N 1
ATOM 2468 C CA . ASN A 1 313 ? 15.849 12.172 -28.133 1.00 97.12 313 ASN A CA 1
ATOM 2469 C C . ASN A 1 313 ? 16.516 12.917 -26.967 1.00 97.12 313 ASN A C 1
ATOM 2471 O O . ASN A 1 313 ? 16.132 14.030 -26.628 1.00 97.12 313 ASN A O 1
ATOM 2475 N N . SER A 1 314 ? 17.505 12.310 -26.323 1.00 97.38 314 SER A N 1
ATOM 2476 C CA . SER A 1 314 ? 18.256 12.919 -25.217 1.00 97.38 314 SER A CA 1
ATOM 2477 C C . SER A 1 314 ? 19.744 12.594 -25.359 1.00 97.38 314 SER A C 1
ATOM 2479 O O . SER A 1 314 ? 20.130 11.784 -26.198 1.00 97.38 314 SER A O 1
ATOM 2481 N N . TYR A 1 315 ? 20.605 13.243 -24.580 1.00 97.31 315 TYR A N 1
ATOM 2482 C CA . TYR A 1 315 ? 22.018 12.879 -24.508 1.00 97.31 315 TYR A CA 1
ATOM 2483 C C . TYR A 1 315 ? 22.183 11.513 -23.838 1.00 97.31 315 TYR A C 1
ATOM 2485 O O . TYR A 1 315 ? 22.691 10.582 -24.455 1.00 97.31 315 TYR A O 1
ATOM 2493 N N . ASN A 1 316 ? 21.663 11.354 -22.619 1.00 97.31 316 ASN A N 1
ATOM 2494 C CA . ASN A 1 316 ? 21.464 10.045 -21.997 1.00 97.31 316 ASN A CA 1
ATOM 2495 C C . ASN A 1 316 ? 19.968 9.741 -21.846 1.00 97.31 316 ASN A C 1
ATOM 2497 O O . ASN A 1 316 ? 19.168 10.661 -21.669 1.00 97.31 316 ASN A O 1
ATOM 2501 N N . GLY A 1 317 ? 19.582 8.468 -21.856 1.00 97.88 317 GLY A N 1
ATOM 2502 C CA . GLY A 1 317 ? 18.224 8.061 -21.492 1.00 97.88 317 GLY A CA 1
ATOM 2503 C C . GLY A 1 317 ? 18.051 8.045 -19.978 1.00 97.88 317 GLY A C 1
ATOM 2504 O O . GLY A 1 317 ? 17.516 8.987 -19.389 1.00 97.88 317 GLY A O 1
ATOM 2505 N N . ILE A 1 318 ? 18.561 6.988 -19.353 1.00 98.19 318 ILE A N 1
ATOM 2506 C CA . ILE A 1 318 ? 18.499 6.770 -17.905 1.00 98.19 318 ILE A CA 1
ATOM 2507 C C . ILE A 1 318 ? 19.907 6.902 -17.329 1.00 98.19 318 ILE A C 1
ATOM 2509 O O . ILE A 1 318 ? 20.822 6.199 -17.761 1.00 98.19 318 ILE A O 1
ATOM 2513 N N . LEU A 1 319 ? 20.077 7.797 -16.358 1.00 96.56 319 LEU A N 1
ATOM 2514 C CA . LEU A 1 319 ? 21.344 8.022 -15.670 1.00 96.56 319 LEU A CA 1
ATOM 2515 C C . LEU A 1 319 ? 21.208 7.668 -14.189 1.00 96.56 319 LEU A C 1
ATOM 2517 O O . LEU A 1 319 ? 20.282 8.119 -13.518 1.00 96.56 319 LEU A O 1
ATOM 2521 N N . MET A 1 320 ? 22.147 6.871 -13.696 1.00 95.50 320 MET A N 1
ATOM 2522 C CA . MET A 1 320 ? 22.193 6.367 -12.329 1.00 95.50 320 MET A CA 1
ATOM 2523 C C . MET A 1 320 ? 23.549 6.709 -11.705 1.00 95.50 320 MET A C 1
ATOM 2525 O O . MET A 1 320 ? 24.592 6.325 -12.241 1.00 95.50 320 MET A O 1
ATOM 2529 N N . GLU A 1 321 ? 23.537 7.447 -10.596 1.00 92.25 321 GLU A N 1
ATOM 2530 C CA . GLU A 1 321 ? 24.743 7.744 -9.814 1.00 92.25 321 GLU A CA 1
ATOM 2531 C C . GLU A 1 321 ? 25.210 6.530 -9.001 1.00 92.25 321 GLU A C 1
ATOM 2533 O O . GLU A 1 321 ? 24.529 5.510 -8.909 1.00 92.25 321 GLU A O 1
ATOM 2538 N N . SER A 1 322 ? 26.387 6.644 -8.384 1.00 86.94 322 SER A N 1
ATOM 2539 C CA . SER A 1 322 ? 26.833 5.671 -7.377 1.00 86.94 322 SER A CA 1
ATOM 2540 C C . SER A 1 322 ? 25.834 5.577 -6.212 1.00 86.94 322 SER A C 1
ATOM 2542 O O . SER A 1 322 ? 25.099 6.522 -5.939 1.00 86.94 322 SER A O 1
ATOM 2544 N N . ASP A 1 323 ? 25.824 4.440 -5.514 1.00 85.75 323 ASP A N 1
ATOM 2545 C CA . ASP A 1 323 ? 24.964 4.179 -4.345 1.00 85.75 323 ASP A CA 1
ATOM 2546 C C . ASP A 1 323 ? 23.451 4.143 -4.631 1.00 85.75 323 ASP A C 1
ATOM 2548 O O . ASP A 1 323 ? 22.638 4.334 -3.725 1.00 85.75 323 ASP A O 1
ATOM 2552 N N . CYS A 1 324 ? 23.059 3.845 -5.873 1.00 91.19 324 CYS A N 1
ATOM 2553 C CA . CYS A 1 324 ? 21.689 3.456 -6.205 1.00 91.19 324 CYS A CA 1
ATOM 2554 C C . CYS A 1 324 ? 21.613 2.021 -6.760 1.00 91.19 324 CYS A C 1
ATOM 2556 O O . CYS A 1 324 ? 22.575 1.462 -7.303 1.00 91.19 324 CYS A O 1
ATOM 2558 N N . SER A 1 325 ? 20.451 1.394 -6.592 1.00 94.81 325 SER A N 1
ATOM 2559 C CA . SER A 1 325 ? 20.152 0.035 -7.059 1.00 94.81 325 SER A CA 1
ATOM 2560 C C . SER A 1 325 ? 18.723 -0.110 -7.611 1.00 94.81 325 SER A C 1
ATOM 2562 O O . SER A 1 325 ? 18.013 -1.029 -7.215 1.00 94.81 325 SER A O 1
ATOM 2564 N N . PRO A 1 326 ? 18.276 0.782 -8.520 1.00 97.56 326 PRO A N 1
ATOM 2565 C CA . PRO A 1 326 ? 16.892 0.815 -8.982 1.00 97.56 326 PRO A CA 1
ATOM 2566 C C . PRO A 1 326 ? 16.518 -0.368 -9.876 1.00 97.56 326 PRO A C 1
ATOM 2568 O O . PRO A 1 326 ? 17.373 -1.071 -10.425 1.00 97.56 326 PRO A O 1
ATOM 2571 N N . THR A 1 327 ? 15.214 -0.523 -10.093 1.00 98.31 327 THR A N 1
ATOM 2572 C CA . THR A 1 327 ? 14.652 -1.477 -11.050 1.00 98.31 327 THR A CA 1
ATOM 2573 C C . THR A 1 327 ? 14.107 -0.742 -12.276 1.00 98.31 327 THR A C 1
ATOM 2575 O O . THR A 1 327 ? 13.225 0.108 -12.172 1.00 98.31 327 THR A O 1
ATOM 2578 N N . ILE A 1 328 ? 14.616 -1.081 -13.458 1.00 98.62 328 ILE A N 1
ATOM 2579 C CA . ILE A 1 328 ? 14.218 -0.514 -14.749 1.00 98.62 328 ILE A CA 1
ATOM 2580 C C . ILE A 1 328 ? 13.572 -1.614 -15.584 1.00 98.62 328 ILE A C 1
ATOM 2582 O O . ILE A 1 328 ? 14.240 -2.586 -15.955 1.00 98.62 328 ILE A O 1
ATOM 2586 N N . ILE A 1 329 ? 12.282 -1.462 -15.885 1.00 98.25 329 ILE A N 1
ATOM 2587 C CA . ILE A 1 329 ? 11.493 -2.506 -16.543 1.00 98.25 329 ILE A CA 1
ATOM 2588 C C . ILE A 1 329 ? 10.631 -1.989 -17.689 1.00 98.25 329 ILE A C 1
ATOM 2590 O O . ILE A 1 329 ? 10.057 -0.901 -17.617 1.00 98.25 329 ILE A O 1
ATOM 2594 N N . ASN A 1 330 ? 10.489 -2.795 -18.744 1.00 98.25 330 ASN A N 1
ATOM 2595 C CA . ASN A 1 330 ? 9.525 -2.568 -19.829 1.00 98.25 330 ASN A CA 1
ATOM 2596 C C . ASN A 1 330 ? 9.637 -1.192 -20.509 1.00 98.25 330 ASN A C 1
ATOM 2598 O O . ASN A 1 330 ? 8.668 -0.689 -21.074 1.00 98.25 330 ASN A O 1
ATOM 2602 N N . CYS A 1 331 ? 10.810 -0.560 -20.452 1.00 98.62 331 CYS A N 1
ATOM 2603 C CA . CYS A 1 331 ? 11.049 0.732 -21.076 1.00 98.62 331 CYS A CA 1
ATOM 2604 C C . CYS A 1 331 ? 11.596 0.566 -22.496 1.00 98.62 331 CYS A C 1
ATOM 2606 O O . CYS A 1 331 ? 12.353 -0.361 -22.791 1.00 98.62 331 CYS A O 1
ATOM 2608 N N . ILE A 1 332 ? 11.253 1.515 -23.365 1.00 98.50 332 ILE A N 1
ATOM 2609 C CA . ILE A 1 332 ? 11.828 1.654 -24.702 1.00 98.50 332 ILE A CA 1
ATOM 2610 C C . ILE A 1 332 ? 12.712 2.904 -24.696 1.00 98.50 332 ILE A C 1
ATOM 2612 O O . ILE A 1 332 ? 12.203 4.012 -24.578 1.00 98.50 332 ILE A O 1
ATOM 2616 N N . VAL A 1 333 ? 14.027 2.753 -24.825 1.00 98.50 333 VAL A N 1
ATOM 2617 C CA . VAL A 1 333 ? 15.001 3.853 -24.815 1.00 98.50 333 VAL A CA 1
ATOM 2618 C C . VAL A 1 333 ? 15.579 4.017 -26.214 1.00 98.50 333 VAL A C 1
ATOM 2620 O O . VAL A 1 333 ? 16.314 3.148 -26.677 1.00 98.50 333 VAL A O 1
ATOM 2623 N N . ILE A 1 334 ? 15.258 5.119 -26.894 1.00 97.25 334 ILE A N 1
ATOM 2624 C CA . ILE A 1 334 ? 15.637 5.318 -28.297 1.00 97.25 334 ILE A CA 1
ATOM 2625 C C . ILE A 1 334 ? 16.350 6.641 -28.563 1.00 97.25 334 ILE A C 1
ATOM 2627 O O . ILE A 1 334 ? 16.060 7.660 -27.939 1.00 97.25 334 ILE A O 1
ATOM 2631 N N . ASN A 1 335 ? 17.209 6.659 -29.581 1.00 96.56 335 ASN A N 1
ATOM 2632 C CA . ASN A 1 335 ? 17.801 7.887 -30.121 1.00 96.56 335 ASN A CA 1
ATOM 2633 C C . ASN A 1 335 ? 18.551 8.705 -29.055 1.00 96.56 335 ASN A C 1
ATOM 2635 O O . ASN A 1 335 ? 18.383 9.928 -28.974 1.00 96.56 335 ASN A O 1
ATOM 2639 N N . MET A 1 336 ? 19.353 8.031 -28.226 1.00 97.31 336 MET A N 1
ATOM 2640 C CA . MET A 1 336 ? 20.233 8.713 -27.278 1.00 97.31 336 MET A CA 1
ATOM 2641 C C . MET A 1 336 ? 21.555 9.047 -27.955 1.00 97.31 336 MET A C 1
ATOM 2643 O O . MET A 1 336 ? 22.222 8.164 -28.495 1.00 97.31 336 MET A O 1
ATOM 2647 N N . SER A 1 337 ? 21.961 10.316 -27.928 1.00 96.69 337 SER A N 1
ATOM 2648 C CA . SER A 1 337 ? 23.211 10.724 -28.579 1.00 96.69 337 SER A CA 1
ATOM 2649 C C . SER A 1 337 ? 24.465 10.266 -27.832 1.00 96.69 337 SER A C 1
ATOM 2651 O O . SER A 1 337 ? 25.553 10.384 -28.384 1.00 96.69 337 SER A O 1
ATOM 2653 N N . TYR A 1 338 ? 24.318 9.717 -26.621 1.00 96.12 338 TYR A N 1
ATOM 2654 C CA . TYR A 1 338 ? 25.379 9.070 -25.854 1.00 96.12 338 TYR A CA 1
ATOM 2655 C C . TYR A 1 338 ? 24.924 7.700 -25.315 1.00 96.12 338 TYR A C 1
ATOM 2657 O O . TYR A 1 338 ? 24.937 6.735 -26.076 1.00 96.12 338 TYR A O 1
ATOM 2665 N N . ASN A 1 339 ? 24.505 7.572 -24.049 1.00 96.75 339 ASN A N 1
ATOM 2666 C CA . ASN A 1 339 ? 24.076 6.278 -23.494 1.00 96.75 339 ASN A CA 1
ATOM 2667 C C . ASN A 1 339 ? 22.559 6.106 -23.518 1.00 96.75 339 ASN A C 1
ATOM 2669 O O . ASN A 1 339 ? 21.827 6.999 -23.086 1.00 96.75 339 ASN A O 1
ATOM 2673 N N . GLY A 1 340 ? 22.088 4.914 -23.882 1.00 97.94 340 GLY A N 1
ATOM 2674 C CA . GLY A 1 340 ? 20.731 4.487 -23.550 1.00 97.94 340 GLY A CA 1
ATOM 2675 C C . GLY A 1 340 ? 20.537 4.477 -22.032 1.00 97.94 340 GLY A C 1
ATOM 2676 O O . GLY A 1 340 ? 19.749 5.250 -21.483 1.00 97.94 340 GLY A O 1
ATOM 2677 N N . ILE A 1 341 ? 21.323 3.647 -21.347 1.00 97.56 341 ILE A N 1
ATOM 2678 C CA . ILE A 1 341 ? 21.318 3.529 -19.884 1.00 97.56 341 ILE A CA 1
ATOM 2679 C C . ILE A 1 341 ? 22.758 3.597 -19.369 1.00 97.56 341 ILE A C 1
ATOM 2681 O O . ILE A 1 341 ? 23.639 2.931 -19.907 1.00 97.56 341 ILE A O 1
ATOM 2685 N N . ILE A 1 342 ? 23.020 4.390 -18.331 1.00 95.19 342 ILE A N 1
ATOM 2686 C CA . ILE A 1 342 ? 24.351 4.512 -17.725 1.00 95.19 342 ILE A CA 1
ATOM 2687 C C . ILE A 1 342 ? 24.281 4.482 -16.199 1.00 95.19 342 ILE A C 1
ATOM 2689 O O . ILE A 1 342 ? 23.446 5.154 -15.598 1.00 95.19 342 ILE A O 1
ATOM 2693 N N . GLY A 1 343 ? 25.203 3.741 -15.585 1.00 91.81 343 GLY A N 1
ATOM 2694 C CA . GLY A 1 343 ? 25.468 3.805 -14.151 1.00 91.81 343 GLY A CA 1
ATOM 2695 C C . GLY A 1 343 ? 26.660 2.949 -13.746 1.00 91.81 343 GLY A C 1
ATOM 2696 O O . GLY A 1 343 ? 26.776 1.797 -14.163 1.00 91.81 343 GLY A O 1
ATOM 2697 N N . ALA A 1 344 ? 27.573 3.499 -12.946 1.00 80.00 344 ALA A N 1
ATOM 2698 C CA . ALA A 1 344 ? 28.727 2.761 -12.442 1.00 80.00 344 ALA A CA 1
ATOM 2699 C C . ALA A 1 344 ? 29.343 3.420 -11.194 1.00 80.00 344 ALA A C 1
ATOM 2701 O O . ALA A 1 344 ? 29.623 4.618 -11.240 1.00 80.00 344 ALA A O 1
ATOM 2702 N N . PRO A 1 345 ? 29.674 2.642 -10.141 1.00 74.75 345 PRO A N 1
ATOM 2703 C CA . PRO A 1 345 ? 29.212 1.279 -9.836 1.00 74.75 345 PRO A CA 1
ATOM 2704 C C . PRO A 1 345 ? 27.805 1.277 -9.199 1.00 74.75 345 PRO A C 1
ATOM 2706 O O . PRO A 1 345 ? 27.544 2.060 -8.292 1.00 74.75 345 PRO A O 1
ATOM 2709 N N . ILE A 1 346 ? 26.917 0.380 -9.651 1.00 83.31 346 ILE A N 1
ATOM 2710 C CA . ILE A 1 346 ? 25.527 0.255 -9.165 1.00 83.31 346 ILE A CA 1
ATOM 2711 C C . ILE A 1 346 ? 25.062 -1.209 -9.122 1.00 83.31 346 ILE A C 1
ATOM 2713 O O . ILE A 1 346 ? 25.648 -2.078 -9.773 1.00 83.31 346 ILE A O 1
ATOM 2717 N N . ASN A 1 347 ? 23.972 -1.484 -8.404 1.00 90.69 347 ASN A N 1
ATOM 2718 C CA . ASN A 1 347 ? 23.384 -2.829 -8.294 1.00 90.69 347 ASN A CA 1
ATOM 2719 C C . ASN A 1 347 ? 21.939 -2.849 -8.817 1.00 90.69 347 ASN A C 1
ATOM 2721 O O . ASN A 1 347 ? 21.029 -3.294 -8.126 1.00 90.69 347 ASN A O 1
ATOM 2725 N N . ALA A 1 348 ? 21.718 -2.307 -10.015 1.00 94.62 348 ALA A N 1
ATOM 2726 C CA . ALA A 1 348 ? 20.389 -2.170 -10.601 1.00 94.62 348 ALA A CA 1
ATOM 2727 C C . ALA A 1 348 ? 19.856 -3.482 -11.193 1.00 94.62 348 ALA A C 1
ATOM 2729 O O . ALA A 1 348 ? 20.614 -4.375 -11.581 1.00 94.62 348 ALA A O 1
ATOM 2730 N N . HIS A 1 349 ? 18.534 -3.565 -11.315 1.00 96.69 349 HIS A N 1
ATOM 2731 C CA . HIS A 1 349 ? 17.828 -4.612 -12.046 1.00 96.69 349 HIS A CA 1
ATOM 2732 C C . HIS A 1 349 ? 17.290 -4.019 -13.346 1.00 96.69 349 HIS A C 1
ATOM 2734 O O . HIS A 1 349 ? 16.344 -3.242 -13.325 1.00 96.69 349 HIS A O 1
ATOM 2740 N N . ILE A 1 350 ? 17.884 -4.368 -14.485 1.00 97.62 350 ILE A N 1
ATOM 2741 C CA . ILE A 1 350 ? 17.492 -3.840 -15.794 1.00 97.62 350 ILE A CA 1
ATOM 2742 C C . ILE A 1 350 ? 16.933 -4.995 -16.613 1.00 97.62 350 ILE A C 1
ATOM 2744 O O . ILE A 1 350 ? 17.680 -5.847 -17.101 1.00 97.62 350 ILE A O 1
ATOM 2748 N N . ILE A 1 351 ? 15.606 -5.072 -16.682 1.00 97.94 351 ILE A N 1
ATOM 2749 C CA . ILE A 1 351 ? 14.903 -6.268 -17.143 1.00 97.94 351 ILE A CA 1
ATOM 2750 C C . ILE A 1 351 ? 13.872 -5.907 -18.206 1.00 97.94 351 ILE A C 1
ATOM 2752 O O . ILE A 1 351 ? 13.099 -4.974 -18.017 1.00 97.94 351 ILE A O 1
ATOM 2756 N N . ASN A 1 352 ? 13.804 -6.673 -19.297 1.00 98.25 352 ASN A N 1
ATOM 2757 C CA . ASN A 1 352 ? 12.743 -6.516 -20.292 1.00 98.25 352 ASN A CA 1
ATOM 2758 C C . ASN A 1 352 ? 12.679 -5.099 -20.882 1.00 98.25 352 ASN A C 1
ATOM 2760 O O . ASN A 1 352 ? 11.604 -4.538 -21.008 1.00 98.25 352 ASN A O 1
ATOM 2764 N N . ASN A 1 353 ? 13.810 -4.487 -21.230 1.00 98.62 353 ASN A N 1
ATOM 2765 C CA . ASN A 1 353 ? 13.845 -3.184 -21.901 1.00 98.62 353 ASN A CA 1
ATOM 2766 C C . ASN A 1 353 ? 14.252 -3.328 -23.370 1.00 98.62 353 ASN A C 1
ATOM 2768 O O . ASN A 1 353 ? 14.894 -4.302 -23.760 1.00 98.62 353 ASN A O 1
ATOM 2772 N N . THR A 1 354 ? 13.916 -2.334 -24.186 1.00 98.44 354 THR A N 1
ATOM 2773 C CA . THR A 1 354 ? 14.394 -2.225 -25.569 1.00 98.44 354 THR A CA 1
ATOM 2774 C C . THR A 1 354 ? 15.197 -0.940 -25.720 1.00 98.44 354 THR A C 1
ATOM 2776 O O . THR A 1 354 ? 14.655 0.149 -25.571 1.00 98.44 354 THR A O 1
ATOM 2779 N N . ILE A 1 355 ? 16.489 -1.061 -26.013 1.00 98.50 355 ILE A N 1
ATOM 2780 C CA . ILE A 1 355 ? 17.417 0.044 -26.233 1.00 98.50 355 ILE A CA 1
ATOM 2781 C C . ILE A 1 355 ? 17.782 0.061 -27.716 1.00 98.50 355 ILE A C 1
ATOM 2783 O O . ILE A 1 355 ? 18.275 -0.934 -28.246 1.00 98.50 355 ILE A O 1
ATOM 2787 N N . PHE A 1 356 ? 17.535 1.182 -28.389 1.00 97.62 356 PHE A N 1
ATOM 2788 C CA . PHE A 1 356 ? 17.630 1.280 -29.843 1.00 97.62 356 PHE A CA 1
ATOM 2789 C C . PHE A 1 356 ? 18.321 2.573 -30.287 1.00 97.62 356 PHE A C 1
ATOM 2791 O O . PHE A 1 356 ? 18.007 3.649 -29.780 1.00 97.62 356 PHE A O 1
ATOM 2798 N N . ASN A 1 357 ? 19.222 2.503 -31.270 1.00 96.25 357 ASN A N 1
ATOM 2799 C CA . ASN A 1 357 ? 19.829 3.692 -31.885 1.00 96.25 357 ASN A CA 1
ATOM 2800 C C . ASN A 1 357 ? 20.459 4.659 -30.874 1.00 96.25 357 ASN A C 1
ATOM 2802 O O . ASN A 1 357 ? 20.112 5.837 -30.796 1.00 96.25 357 ASN A O 1
ATOM 2806 N N . CYS A 1 358 ? 21.372 4.126 -30.066 1.00 96.38 358 CYS A N 1
ATOM 2807 C CA . CYS A 1 358 ? 22.177 4.891 -29.117 1.00 96.38 358 CYS A CA 1
ATOM 2808 C C . CYS A 1 358 ? 23.664 4.786 -29.490 1.00 96.38 358 CYS A C 1
ATOM 2810 O O . CYS A 1 358 ? 24.072 3.802 -30.109 1.00 96.38 358 CYS A O 1
ATOM 2812 N N . GLN A 1 359 ? 24.499 5.759 -29.108 1.00 95.50 359 GLN A N 1
ATOM 2813 C CA . GLN A 1 359 ? 25.951 5.627 -29.319 1.00 95.50 359 GLN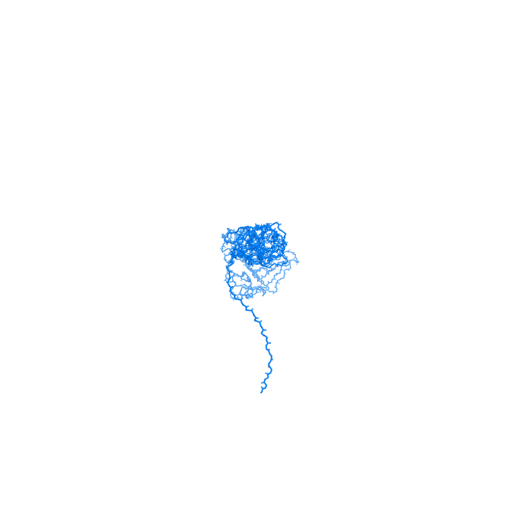 A CA 1
ATOM 2814 C C . GLN A 1 359 ? 26.513 4.458 -28.498 1.00 95.50 359 GLN A C 1
ATOM 2816 O O . GLN A 1 359 ? 27.249 3.621 -29.018 1.00 95.50 359 GLN A O 1
ATOM 2821 N N . TYR A 1 360 ? 26.102 4.382 -27.235 1.00 95.81 360 TYR A N 1
ATOM 2822 C CA . TYR A 1 360 ? 26.323 3.263 -26.330 1.00 95.81 360 TYR A CA 1
ATOM 2823 C C . TYR A 1 360 ? 24.963 2.739 -25.874 1.00 95.81 360 TYR A C 1
ATOM 2825 O O . TYR A 1 360 ? 24.116 3.523 -25.438 1.00 95.81 360 TYR A O 1
ATOM 2833 N N . GLY A 1 361 ? 24.726 1.433 -25.966 1.00 96.56 361 GLY A N 1
ATOM 2834 C CA . GLY A 1 361 ? 23.464 0.837 -25.534 1.00 96.56 361 GLY A CA 1
ATOM 2835 C C . GLY A 1 361 ? 23.302 0.975 -24.025 1.00 96.56 361 GLY A C 1
ATOM 2836 O O . GLY A 1 361 ? 22.471 1.749 -23.540 1.00 96.56 361 GLY A O 1
ATOM 2837 N N . MET A 1 362 ? 24.142 0.265 -23.275 1.00 94.75 362 MET A N 1
ATOM 2838 C CA . MET A 1 362 ? 24.168 0.339 -21.819 1.00 94.75 362 MET A CA 1
ATOM 2839 C C . MET A 1 362 ? 25.604 0.366 -21.290 1.00 94.75 362 MET A C 1
ATOM 2841 O O . MET A 1 362 ? 26.382 -0.552 -21.535 1.00 94.75 362 MET A O 1
ATOM 2845 N N . SER A 1 363 ? 25.934 1.393 -20.513 1.00 93.44 363 SER A N 1
ATOM 2846 C CA . SER A 1 363 ? 27.220 1.548 -19.826 1.00 93.44 363 SER A CA 1
ATOM 2847 C C . SER A 1 363 ? 27.036 1.285 -18.336 1.00 93.44 363 SER A C 1
ATOM 2849 O O . SER A 1 363 ? 26.785 2.208 -17.560 1.00 93.44 363 SER A O 1
ATOM 2851 N N . ILE A 1 364 ? 27.114 0.015 -17.942 1.00 90.62 364 ILE A N 1
ATOM 2852 C CA . ILE A 1 364 ? 26.738 -0.454 -16.604 1.00 90.62 364 ILE A CA 1
ATOM 2853 C C . ILE A 1 364 ? 27.948 -1.041 -15.884 1.00 90.62 364 ILE A C 1
ATOM 2855 O O . ILE A 1 364 ? 28.680 -1.860 -16.434 1.00 90.62 364 ILE A O 1
ATOM 2859 N N . GLY A 1 365 ? 28.164 -0.622 -14.642 1.00 84.94 365 GLY A N 1
ATOM 2860 C CA . GLY A 1 365 ? 29.144 -1.195 -13.722 1.00 84.94 365 GLY A CA 1
ATOM 2861 C C . GLY A 1 365 ? 28.489 -1.730 -12.448 1.00 84.94 365 GLY A C 1
ATOM 2862 O O . GLY A 1 365 ? 27.279 -1.629 -12.273 1.00 84.94 365 GLY A O 1
ATOM 2863 N N . GLY A 1 366 ? 29.293 -2.262 -11.524 1.00 84.88 366 GLY A N 1
ATOM 2864 C CA . GLY A 1 366 ? 28.775 -2.871 -10.290 1.00 84.88 366 GLY A CA 1
ATOM 2865 C C . GLY A 1 366 ? 28.308 -4.312 -10.511 1.00 84.88 366 GLY A C 1
ATOM 2866 O O . GLY A 1 366 ? 28.769 -4.958 -11.447 1.00 84.88 366 GLY A O 1
ATOM 2867 N N . ILE A 1 367 ? 27.424 -4.828 -9.656 1.00 87.50 367 ILE A N 1
ATOM 2868 C CA . ILE A 1 367 ? 26.872 -6.198 -9.759 1.00 87.50 367 ILE A CA 1
ATOM 2869 C C . ILE A 1 367 ? 25.409 -6.184 -10.229 1.00 87.50 367 ILE A C 1
ATOM 2871 O O . ILE A 1 367 ? 24.575 -6.954 -9.760 1.00 87.50 367 ILE A O 1
ATOM 2875 N N . SER A 1 368 ? 25.098 -5.276 -11.157 1.00 90.62 368 SER A N 1
ATOM 2876 C CA . SER A 1 368 ? 23.760 -5.127 -11.739 1.00 90.62 368 SER A CA 1
ATOM 2877 C C . SER A 1 368 ? 23.311 -6.380 -12.497 1.00 90.62 368 SER A C 1
ATOM 2879 O O . SER A 1 368 ? 24.111 -7.037 -13.162 1.00 90.62 368 SER A O 1
ATOM 2881 N N . THR A 1 369 ? 22.016 -6.676 -12.441 1.00 93.50 369 THR A N 1
ATOM 2882 C CA . THR A 1 369 ? 21.370 -7.730 -13.230 1.00 93.50 369 THR A CA 1
ATOM 2883 C C . THR A 1 369 ? 20.821 -7.142 -14.525 1.00 93.50 369 THR A C 1
ATOM 2885 O O . THR A 1 369 ? 20.038 -6.196 -14.483 1.00 93.50 369 THR A O 1
ATOM 2888 N N . ILE A 1 370 ? 21.190 -7.718 -15.668 1.00 94.88 370 ILE A N 1
ATOM 2889 C CA . ILE A 1 370 ? 20.757 -7.283 -17.002 1.00 94.88 370 ILE A CA 1
ATOM 2890 C C . ILE A 1 370 ? 20.135 -8.491 -17.707 1.00 94.88 370 ILE A C 1
ATOM 2892 O O . ILE A 1 370 ? 20.847 -9.398 -18.126 1.00 94.88 370 ILE A O 1
ATOM 2896 N N . ARG A 1 371 ? 18.806 -8.557 -17.805 1.00 96.44 371 ARG A N 1
ATOM 2897 C CA . ARG A 1 371 ? 18.125 -9.728 -18.386 1.00 96.44 371 ARG A CA 1
ATOM 2898 C C . ARG A 1 371 ? 17.006 -9.370 -19.340 1.00 96.44 371 ARG A C 1
ATOM 2900 O O . ARG A 1 371 ? 16.311 -8.381 -19.135 1.00 96.44 371 ARG A O 1
ATOM 2907 N N . ASN A 1 372 ? 16.764 -10.217 -20.334 1.00 98.06 372 ASN A N 1
ATOM 2908 C CA . ASN A 1 372 ? 15.637 -10.070 -21.257 1.00 98.06 372 ASN A CA 1
ATOM 2909 C C . ASN A 1 372 ? 15.615 -8.724 -21.988 1.00 98.06 372 ASN A C 1
ATOM 2911 O O . ASN A 1 372 ? 14.544 -8.273 -22.379 1.00 98.06 372 ASN A O 1
ATOM 2915 N N . ASN A 1 373 ? 16.743 -8.035 -22.151 1.00 98.31 373 ASN A N 1
ATOM 2916 C CA . ASN A 1 373 ? 16.770 -6.759 -22.859 1.00 98.31 373 ASN A CA 1
ATOM 2917 C C . ASN A 1 373 ? 17.098 -6.976 -24.334 1.00 98.31 373 ASN A C 1
ATOM 2919 O O . ASN A 1 373 ? 17.907 -7.836 -24.668 1.00 98.31 373 ASN A O 1
ATOM 2923 N N . ILE A 1 374 ? 16.523 -6.155 -25.209 1.00 98.44 374 ILE A N 1
ATOM 2924 C CA . ILE A 1 374 ? 16.996 -6.012 -26.588 1.00 98.44 374 ILE A CA 1
ATOM 2925 C C . ILE A 1 374 ? 17.836 -4.741 -26.653 1.00 98.44 374 ILE A C 1
ATOM 2927 O O . ILE A 1 374 ? 17.344 -3.670 -26.309 1.00 98.44 374 ILE A O 1
ATOM 2931 N N . VAL A 1 375 ? 19.080 -4.843 -27.107 1.00 97.81 375 VAL A N 1
ATOM 2932 C CA . VAL A 1 375 ? 20.018 -3.726 -27.262 1.00 97.81 375 VAL A CA 1
ATOM 2933 C C . VAL A 1 375 ? 20.522 -3.736 -28.695 1.00 97.81 375 VAL A C 1
ATOM 2935 O O . VAL A 1 375 ? 21.333 -4.579 -29.073 1.00 97.81 375 VAL A O 1
ATOM 2938 N N . VAL A 1 376 ? 20.037 -2.818 -29.527 1.00 96.44 376 VAL A N 1
ATOM 2939 C CA . VAL A 1 376 ? 20.152 -2.982 -30.980 1.00 96.44 376 VAL A CA 1
ATOM 2940 C C . VAL A 1 376 ? 20.396 -1.682 -31.741 1.00 96.44 376 VAL A C 1
ATOM 2942 O O . VAL A 1 376 ? 19.940 -0.610 -31.339 1.00 96.44 376 VAL A O 1
ATOM 2945 N N . GLN A 1 377 ? 21.070 -1.799 -32.887 1.00 88.06 377 GLN A N 1
ATOM 2946 C CA . GLN A 1 377 ? 21.201 -0.736 -33.888 1.00 88.06 377 GLN A CA 1
ATOM 2947 C C . GLN A 1 377 ? 21.868 0.536 -33.372 1.00 88.06 377 GLN A C 1
ATOM 2949 O O . GLN A 1 377 ? 21.379 1.632 -33.620 1.00 88.06 377 GLN A O 1
ATOM 2954 N N . GLY A 1 378 ? 22.978 0.416 -32.651 1.00 89.19 378 GLY A N 1
ATOM 2955 C CA . GLY A 1 378 ? 23.744 1.583 -32.220 1.00 89.19 378 GLY A CA 1
ATOM 2956 C C . GLY A 1 378 ? 25.110 1.696 -32.879 1.00 89.19 378 GLY A C 1
ATOM 2957 O O . GLY A 1 378 ? 25.471 0.905 -33.743 1.00 89.19 378 GLY A O 1
ATOM 2958 N N . SER A 1 379 ? 25.861 2.736 -32.513 1.00 88.81 379 SER A N 1
ATOM 2959 C CA . SER A 1 379 ? 27.005 3.174 -33.325 1.00 88.81 379 SER A CA 1
ATOM 2960 C C . SER A 1 379 ? 28.385 2.898 -32.731 1.00 88.81 379 SER A C 1
ATOM 2962 O O . SER A 1 379 ? 29.362 3.285 -33.360 1.00 88.81 379 SER A O 1
ATOM 2964 N N . GLN A 1 380 ? 28.493 2.351 -31.514 1.00 93.56 380 GLN A N 1
ATOM 2965 C CA . GLN A 1 380 ? 29.785 1.970 -30.920 1.00 93.56 380 GLN A CA 1
ATOM 2966 C C . GLN A 1 380 ? 29.690 0.675 -30.114 1.00 93.56 380 GLN A C 1
ATOM 2968 O O . GLN A 1 380 ? 30.172 -0.358 -30.564 1.00 93.56 380 GLN A O 1
ATOM 2973 N N . ILE A 1 381 ? 29.077 0.709 -28.927 1.00 93.44 381 ILE A N 1
ATOM 2974 C CA . ILE A 1 381 ? 29.121 -0.434 -28.003 1.00 93.44 381 ILE A CA 1
ATOM 2975 C C . ILE A 1 381 ? 27.730 -0.771 -27.488 1.00 93.44 381 ILE A C 1
ATOM 2977 O O . ILE A 1 381 ? 27.065 0.094 -26.918 1.00 93.44 381 ILE A O 1
ATOM 2981 N N . GLY A 1 382 ? 27.325 -2.034 -27.622 1.00 94.06 382 GLY A N 1
ATOM 2982 C CA . GLY A 1 382 ? 26.068 -2.534 -27.065 1.00 94.06 382 GLY A CA 1
ATOM 2983 C C . GLY A 1 382 ? 26.072 -2.479 -25.540 1.00 94.06 382 GLY A C 1
ATOM 2984 O O . GLY A 1 382 ? 25.348 -1.684 -24.943 1.00 94.06 382 GLY A O 1
ATOM 2985 N N . LEU A 1 383 ? 26.926 -3.286 -24.908 1.00 92.31 383 LEU A N 1
ATOM 2986 C CA . LEU A 1 383 ? 27.090 -3.352 -23.456 1.00 92.31 383 LEU A CA 1
ATOM 2987 C C . LEU A 1 383 ? 28.532 -3.022 -23.043 1.00 92.31 383 LEU A C 1
ATOM 2989 O O . LEU A 1 383 ? 29.482 -3.720 -23.397 1.00 92.31 383 LEU A O 1
ATOM 2993 N N . TRP A 1 384 ? 28.709 -1.963 -22.253 1.00 90.31 384 TRP A N 1
ATOM 2994 C CA . TRP A 1 384 ? 30.009 -1.504 -21.764 1.00 90.31 384 TRP A CA 1
ATOM 2995 C C . TRP A 1 384 ? 30.111 -1.628 -20.239 1.00 90.31 384 TRP A C 1
ATOM 2997 O O . TRP A 1 384 ? 29.272 -1.110 -19.507 1.00 90.31 384 TRP A O 1
ATOM 3007 N N . ASN A 1 385 ? 31.162 -2.293 -19.733 1.00 87.12 385 ASN A N 1
ATOM 3008 C CA . ASN A 1 385 ? 31.473 -2.305 -18.299 1.00 87.12 385 ASN A CA 1
ATOM 3009 C C . ASN A 1 385 ? 32.150 -0.988 -17.919 1.00 87.12 385 ASN A C 1
ATOM 3011 O O . ASN A 1 385 ? 33.369 -0.842 -18.051 1.00 87.12 385 ASN A O 1
ATOM 3015 N N . ALA A 1 386 ? 31.358 -0.056 -17.400 1.00 79.56 386 ALA A N 1
ATOM 3016 C CA . ALA A 1 386 ? 31.829 1.259 -16.984 1.00 79.56 386 ALA A CA 1
ATOM 3017 C C . ALA A 1 386 ? 32.514 1.269 -15.599 1.00 79.56 386 ALA A C 1
ATOM 3019 O O . ALA A 1 386 ? 33.027 2.305 -15.187 1.00 79.56 386 ALA A O 1
ATOM 3020 N N . SER A 1 387 ? 32.582 0.138 -14.877 1.00 71.75 387 SER A N 1
ATOM 3021 C CA . SER A 1 387 ? 33.226 0.093 -13.549 1.00 71.75 387 SER A CA 1
ATOM 3022 C C . SER A 1 387 ? 34.752 0.204 -13.592 1.00 71.75 387 SER A C 1
ATOM 3024 O O . SER A 1 387 ? 35.367 0.576 -12.596 1.00 71.75 387 SER A O 1
ATOM 3026 N N . GLY A 1 388 ? 35.387 -0.190 -14.702 1.00 63.84 388 GLY A N 1
ATOM 3027 C CA . GLY A 1 388 ? 36.848 -0.274 -14.813 1.00 63.84 388 GLY A CA 1
ATOM 3028 C C . GLY A 1 388 ? 37.522 -1.278 -13.858 1.00 63.84 388 GLY A C 1
ATOM 3029 O O . GLY A 1 388 ? 38.746 -1.413 -13.895 1.00 63.84 388 GLY A O 1
ATOM 3030 N N . ILE A 1 389 ? 36.760 -2.005 -13.027 1.00 64.69 389 ILE A N 1
ATOM 3031 C CA . ILE A 1 389 ? 37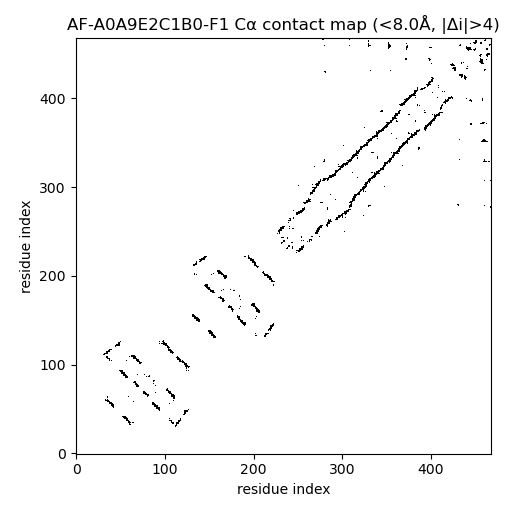.255 -2.901 -11.974 1.00 64.69 389 ILE A CA 1
ATOM 3032 C C . ILE A 1 389 ? 36.739 -4.320 -12.231 1.00 64.69 389 ILE A C 1
ATOM 3034 O O . ILE A 1 389 ? 35.543 -4.588 -12.188 1.00 64.69 389 ILE A O 1
ATOM 3038 N N . PHE A 1 390 ? 37.657 -5.275 -12.413 1.00 60.66 390 PHE A N 1
ATOM 3039 C CA . PHE A 1 390 ? 37.327 -6.672 -12.732 1.00 60.66 390 PHE A CA 1
ATOM 3040 C C . PHE A 1 390 ? 36.457 -7.401 -11.693 1.00 60.66 390 PHE A C 1
ATOM 3042 O O . PHE A 1 390 ? 35.945 -8.464 -12.024 1.00 60.66 390 PHE A O 1
ATOM 3049 N N . GLN A 1 391 ? 36.335 -6.921 -10.454 1.00 63.28 391 GLN A N 1
ATOM 3050 C CA . GLN A 1 391 ? 35.552 -7.580 -9.394 1.00 63.28 391 GLN A CA 1
ATOM 3051 C C . GLN A 1 391 ? 34.076 -7.147 -9.368 1.00 63.28 391 GLN A C 1
ATOM 3053 O O . GLN A 1 391 ? 33.258 -7.841 -8.775 1.00 63.28 391 GLN A O 1
ATOM 3058 N N . TYR A 1 392 ? 33.727 -6.048 -10.042 1.00 71.12 392 TYR A N 1
ATOM 3059 C CA . TYR A 1 392 ? 32.371 -5.506 -10.101 1.00 71.12 392 TYR A CA 1
ATOM 3060 C C . TYR A 1 392 ? 31.806 -5.708 -11.505 1.00 71.12 392 TYR A C 1
ATOM 3062 O O . TYR A 1 392 ? 31.922 -4.841 -12.373 1.00 71.12 392 TYR A O 1
ATOM 3070 N N . ARG A 1 393 ? 31.287 -6.917 -11.736 1.00 75.75 393 ARG A N 1
ATOM 3071 C CA . ARG A 1 393 ? 30.797 -7.363 -13.042 1.00 75.75 393 ARG A CA 1
ATOM 3072 C C . ARG A 1 393 ? 29.272 -7.420 -13.043 1.00 75.75 393 ARG A C 1
ATOM 3074 O O . ARG A 1 393 ? 28.722 -8.176 -12.238 1.00 75.75 393 ARG A O 1
ATOM 3081 N N . PRO A 1 394 ? 28.608 -6.707 -13.966 1.00 84.62 394 PRO A N 1
ATOM 3082 C CA . PRO A 1 394 ? 27.205 -6.951 -14.243 1.00 84.62 394 PRO A CA 1
ATOM 3083 C C . PRO A 1 394 ? 26.987 -8.406 -14.668 1.00 84.62 394 PRO A C 1
ATOM 3085 O O . PRO A 1 394 ? 27.841 -9.009 -15.321 1.00 84.62 394 PRO A O 1
ATOM 3088 N N . ILE A 1 395 ? 25.839 -8.959 -14.298 1.00 88.81 395 ILE A N 1
ATOM 3089 C CA . ILE A 1 395 ? 25.395 -10.290 -14.702 1.00 88.81 395 ILE A CA 1
ATOM 3090 C C . ILE A 1 395 ? 24.389 -10.087 -15.831 1.00 88.81 395 ILE A C 1
ATOM 3092 O O . ILE A 1 395 ? 23.244 -9.714 -15.562 1.00 88.81 395 ILE A O 1
ATOM 3096 N N . ALA A 1 396 ? 24.820 -10.308 -17.075 1.00 91.00 396 ALA A N 1
ATOM 3097 C CA . ALA A 1 396 ? 23.915 -10.342 -18.217 1.00 91.00 396 ALA A CA 1
ATOM 3098 C C . ALA A 1 396 ? 23.610 -11.774 -18.639 1.00 91.00 396 ALA A C 1
ATOM 3100 O O . ALA A 1 396 ? 24.511 -12.610 -18.664 1.00 91.00 396 ALA A O 1
ATOM 3101 N N . ASP A 1 397 ? 22.343 -12.041 -18.937 1.00 94.81 397 ASP A N 1
ATOM 3102 C CA . ASP A 1 397 ? 21.897 -13.283 -19.559 1.00 94.81 397 ASP A CA 1
ATOM 3103 C C . ASP A 1 397 ? 20.531 -13.083 -20.229 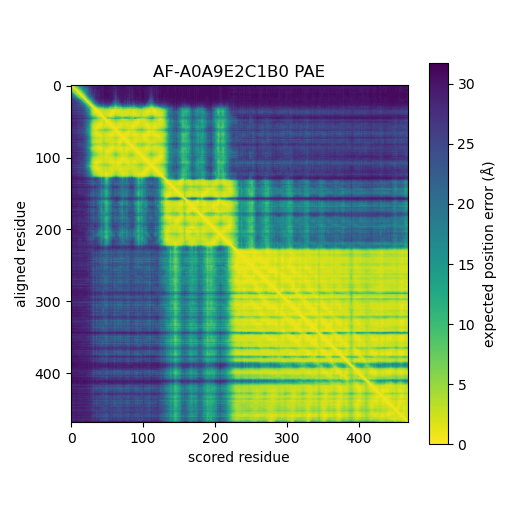1.00 94.81 397 ASP A C 1
ATOM 3105 O O . ASP A 1 397 ? 19.764 -12.212 -19.807 1.00 94.81 397 ASP A O 1
ATOM 3109 N N . TYR A 1 398 ? 20.198 -13.900 -21.229 1.00 97.44 398 TYR A N 1
ATOM 3110 C CA . TYR A 1 398 ? 18.936 -13.812 -21.980 1.00 97.44 398 TYR A CA 1
ATOM 3111 C C . TYR A 1 398 ? 18.678 -12.445 -22.639 1.00 97.44 398 TYR A C 1
ATOM 3113 O O . TYR A 1 398 ? 17.534 -12.013 -22.755 1.00 97.44 398 TYR A O 1
ATOM 3121 N N . ASN A 1 399 ? 19.712 -11.711 -23.037 1.00 97.38 399 ASN A N 1
ATOM 3122 C CA . ASN A 1 399 ? 19.566 -10.459 -23.780 1.00 97.38 399 ASN A CA 1
ATOM 3123 C C . ASN A 1 399 ? 19.792 -10.696 -25.274 1.00 97.38 399 ASN A C 1
ATOM 3125 O O . ASN A 1 399 ? 20.456 -11.648 -25.651 1.00 97.38 399 ASN A O 1
ATOM 3129 N N . ASP A 1 400 ? 19.299 -9.811 -26.131 1.00 97.69 400 ASP A N 1
ATOM 3130 C CA . ASP A 1 400 ? 19.642 -9.790 -27.556 1.00 97.69 400 ASP A CA 1
ATOM 3131 C C . ASP A 1 400 ? 20.469 -8.539 -27.867 1.00 97.69 400 ASP A C 1
ATOM 3133 O O . ASP A 1 400 ? 19.981 -7.419 -27.700 1.00 97.69 400 ASP A O 1
ATOM 3137 N N . ILE A 1 401 ? 21.731 -8.718 -28.271 1.00 96.25 401 ILE A N 1
ATOM 3138 C CA . ILE A 1 401 ? 22.660 -7.626 -28.583 1.00 96.25 401 ILE A CA 1
ATOM 3139 C C . ILE A 1 401 ? 23.028 -7.706 -30.062 1.00 96.25 401 ILE A C 1
ATOM 3141 O O . ILE A 1 401 ? 23.868 -8.509 -30.473 1.00 96.25 401 ILE A O 1
ATOM 3145 N N . TRP A 1 402 ? 22.439 -6.833 -30.876 1.00 95.62 402 TRP A N 1
ATOM 3146 C CA . TRP A 1 402 ? 22.512 -6.942 -32.334 1.00 95.62 402 TRP A CA 1
ATOM 3147 C C . TRP A 1 402 ? 22.881 -5.626 -33.024 1.00 95.62 402 TRP A C 1
ATOM 3149 O O . TRP A 1 402 ? 22.436 -4.562 -32.613 1.00 95.62 402 TRP A O 1
ATOM 3159 N N . ASP A 1 403 ? 23.649 -5.700 -34.115 1.00 94.12 403 ASP A N 1
ATOM 3160 C CA . ASP A 1 403 ? 23.981 -4.548 -34.976 1.00 94.12 403 ASP A CA 1
ATOM 3161 C C . ASP A 1 403 ? 24.735 -3.420 -34.235 1.00 94.12 403 ASP A C 1
ATOM 3163 O O . ASP A 1 403 ? 24.262 -2.289 -34.127 1.00 94.12 403 ASP A O 1
ATOM 3167 N N . TRP A 1 404 ? 25.904 -3.770 -33.683 1.00 92.50 404 TRP A N 1
ATOM 3168 C CA . TRP A 1 404 ? 26.854 -2.865 -33.023 1.00 92.50 404 TRP A CA 1
ATOM 3169 C C . TRP A 1 404 ? 28.262 -3.077 -33.583 1.00 92.50 404 TRP A C 1
ATOM 3171 O O . TRP A 1 404 ? 28.599 -4.204 -33.956 1.00 92.50 404 TRP A O 1
ATOM 3181 N N . ASP A 1 405 ? 29.104 -2.037 -33.563 1.00 91.31 405 ASP A N 1
ATOM 3182 C CA . ASP A 1 405 ? 30.536 -2.187 -33.870 1.00 91.31 405 ASP A CA 1
ATOM 3183 C C . ASP A 1 405 ? 31.188 -3.194 -32.906 1.00 91.31 405 ASP A C 1
ATOM 3185 O O . ASP A 1 405 ? 31.941 -4.073 -33.327 1.00 91.31 405 ASP A O 1
ATOM 3189 N N . GLU A 1 406 ? 30.837 -3.108 -31.617 1.00 90.06 406 GLU A N 1
ATOM 3190 C CA . GLU A 1 406 ? 31.188 -4.086 -30.589 1.00 90.06 406 GLU A CA 1
ATOM 3191 C C . GLU A 1 406 ? 29.982 -4.398 -29.687 1.00 90.06 406 GLU A C 1
ATOM 3193 O O . GLU A 1 406 ? 29.414 -3.521 -29.038 1.00 90.06 406 GLU A O 1
ATOM 3198 N N . SER A 1 407 ? 29.582 -5.669 -29.588 1.00 86.19 407 SER A N 1
ATOM 3199 C CA . SER A 1 407 ? 28.465 -6.060 -28.713 1.00 86.19 407 SER A CA 1
ATOM 3200 C C . SER A 1 407 ? 28.799 -5.907 -27.222 1.00 86.19 407 SER A C 1
ATOM 3202 O O . SER A 1 407 ? 27.939 -5.499 -26.446 1.00 86.19 407 SER A O 1
ATOM 3204 N N . TYR A 1 408 ? 30.043 -6.199 -26.822 1.00 85.00 408 TYR A N 1
ATOM 3205 C CA . TYR A 1 408 ? 30.519 -6.126 -25.436 1.00 85.00 408 TYR A CA 1
ATOM 3206 C C . TYR A 1 408 ? 31.901 -5.475 -25.374 1.00 85.00 408 TYR A C 1
ATOM 3208 O O . TYR A 1 408 ? 32.793 -5.865 -26.127 1.00 85.00 408 TYR A O 1
ATOM 3216 N N . PHE A 1 409 ? 32.112 -4.558 -24.427 1.00 82.38 409 PHE A N 1
ATOM 3217 C CA . PHE A 1 409 ? 33.411 -3.912 -24.209 1.00 82.38 409 PHE A CA 1
ATOM 3218 C C . PHE A 1 409 ? 33.710 -3.662 -22.727 1.00 82.38 409 PHE A C 1
ATOM 3220 O O . PHE A 1 409 ? 32.818 -3.428 -21.911 1.00 82.38 409 PHE A O 1
ATOM 3227 N N . GLY A 1 410 ? 34.997 -3.636 -22.374 1.00 72.88 410 GLY A N 1
ATOM 3228 C CA . GLY A 1 410 ? 35.483 -3.375 -21.019 1.00 72.88 410 GLY A CA 1
ATOM 3229 C C . GLY A 1 410 ? 35.902 -4.635 -20.257 1.00 72.88 410 GLY A C 1
ATOM 3230 O O . GLY A 1 410 ? 35.470 -5.754 -20.529 1.00 72.88 410 GLY A O 1
ATOM 3231 N N . ASN A 1 411 ? 36.791 -4.446 -19.284 1.00 68.06 411 ASN A N 1
ATOM 3232 C CA . ASN A 1 411 ? 37.417 -5.534 -18.540 1.00 68.06 411 ASN A CA 1
ATOM 3233 C C . ASN A 1 411 ? 36.393 -6.367 -17.750 1.00 68.06 411 ASN A C 1
ATOM 3235 O O . ASN A 1 411 ? 35.662 -5.845 -16.909 1.00 68.06 411 ASN A O 1
ATOM 3239 N N . GLY A 1 412 ? 36.396 -7.685 -17.972 1.00 64.81 412 GLY A N 1
ATOM 3240 C CA . GLY A 1 412 ? 35.634 -8.644 -17.169 1.00 64.81 412 GLY A CA 1
ATOM 3241 C C . GLY A 1 412 ? 34.214 -8.937 -17.649 1.00 64.81 412 GLY A C 1
ATOM 3242 O O . GLY A 1 412 ? 33.547 -9.721 -16.979 1.00 64.81 412 GLY A O 1
ATOM 3243 N N . TRP A 1 413 ? 33.772 -8.377 -18.780 1.00 75.25 413 TRP A N 1
ATOM 3244 C CA . TRP A 1 413 ? 32.534 -8.822 -19.422 1.00 75.25 413 TRP A CA 1
ATOM 3245 C C . TRP A 1 413 ? 32.648 -10.272 -19.881 1.00 75.25 413 TRP A C 1
ATOM 3247 O O . TRP A 1 413 ? 33.621 -10.662 -20.528 1.00 75.25 413 TRP A O 1
ATOM 3257 N N . ILE A 1 414 ? 31.634 -11.054 -19.538 1.00 74.81 414 ILE A N 1
ATOM 3258 C CA . ILE A 1 414 ? 31.415 -12.401 -20.046 1.00 74.81 414 ILE A CA 1
ATOM 3259 C C . ILE A 1 414 ? 29.977 -12.381 -20.559 1.00 74.81 414 ILE A C 1
ATOM 3261 O O . ILE A 1 414 ? 29.087 -12.127 -19.746 1.00 74.81 414 ILE A O 1
ATOM 3265 N N . PRO A 1 415 ? 29.746 -12.564 -21.869 1.00 80.94 415 PRO A N 1
ATOM 3266 C CA . PRO A 1 415 ? 28.396 -12.740 -22.376 1.00 80.94 415 PRO A CA 1
ATOM 3267 C C . PRO A 1 415 ? 27.676 -13.862 -21.632 1.00 80.94 415 PRO A C 1
ATOM 3269 O O . PRO A 1 415 ? 28.296 -14.881 -21.307 1.00 80.94 415 PRO A O 1
ATOM 3272 N N . GLY A 1 416 ? 26.392 -13.667 -21.356 1.00 88.12 416 GLY A N 1
ATOM 3273 C CA . GLY A 1 416 ? 25.545 -14.713 -20.808 1.00 88.12 416 GLY A CA 1
ATOM 3274 C C . GLY A 1 416 ? 25.466 -15.896 -21.765 1.00 88.12 416 GLY A C 1
ATOM 3275 O O . GLY A 1 416 ? 25.561 -15.741 -22.982 1.00 88.12 416 GLY A O 1
ATOM 3276 N N . GLU A 1 417 ? 25.304 -17.098 -21.217 1.00 92.81 417 GLU A N 1
ATOM 3277 C CA . GLU A 1 417 ? 25.192 -18.320 -22.021 1.00 92.81 417 GLU A CA 1
ATOM 3278 C C . GLU A 1 417 ? 23.965 -18.287 -22.945 1.00 92.81 417 GLU A C 1
ATOM 3280 O O . GLU A 1 417 ? 23.995 -18.873 -24.026 1.00 92.81 417 GLU A O 1
ATOM 3285 N N . ASN A 1 418 ? 22.916 -17.568 -22.537 1.00 96.12 418 ASN A N 1
ATOM 3286 C CA . ASN A 1 418 ? 21.649 -17.459 -23.251 1.00 96.12 418 ASN A CA 1
ATOM 3287 C C . ASN A 1 418 ? 21.483 -16.107 -23.960 1.00 96.12 418 ASN A C 1
ATOM 3289 O O . ASN A 1 418 ? 20.398 -15.815 -24.462 1.00 96.12 418 ASN A O 1
ATOM 3293 N N . ASP A 1 419 ? 22.526 -15.271 -23.996 1.00 95.44 419 ASP A N 1
ATOM 3294 C CA . ASP A 1 419 ? 22.499 -14.054 -24.803 1.00 95.44 419 ASP A CA 1
ATOM 3295 C C . ASP A 1 419 ? 22.452 -14.410 -26.303 1.00 95.44 419 ASP A C 1
ATOM 3297 O O . ASP A 1 419 ? 23.050 -15.378 -26.782 1.00 95.44 419 ASP A O 1
ATOM 3301 N N . MET A 1 420 ? 21.724 -13.600 -27.062 1.00 96.44 420 MET A N 1
ATOM 3302 C CA . MET A 1 420 ? 21.505 -13.737 -28.490 1.00 96.44 420 MET A CA 1
ATOM 3303 C C . MET A 1 420 ? 22.144 -12.581 -29.260 1.00 96.44 420 MET A C 1
ATOM 3305 O O . MET A 1 420 ? 22.406 -11.501 -28.731 1.00 96.44 420 MET A O 1
ATOM 3309 N N . TYR A 1 421 ? 22.389 -12.840 -30.541 1.00 95.12 421 TYR A N 1
ATOM 3310 C CA . TYR A 1 421 ? 22.991 -11.901 -31.483 1.00 95.12 421 TYR A CA 1
ATOM 3311 C C . TYR A 1 421 ? 22.261 -12.033 -32.810 1.00 95.12 421 TYR A C 1
ATOM 3313 O O . TYR A 1 421 ? 22.812 -12.534 -33.795 1.00 95.12 421 TYR A O 1
ATOM 3321 N N . VAL A 1 422 ? 20.981 -11.683 -32.820 1.00 96.62 422 VAL A N 1
ATOM 3322 C CA . VAL A 1 422 ? 20.108 -11.900 -33.975 1.00 96.62 422 VAL A CA 1
ATOM 3323 C C . VAL A 1 422 ? 19.277 -10.662 -34.246 1.00 96.62 422 VAL A C 1
ATOM 3325 O O . VAL A 1 422 ? 19.063 -9.830 -33.381 1.00 96.62 422 VAL A O 1
ATOM 3328 N N . ASN A 1 423 ? 18.778 -10.520 -35.472 1.00 96.81 423 ASN A N 1
ATOM 3329 C CA . ASN A 1 423 ? 17.815 -9.462 -35.734 1.00 96.81 423 ASN A CA 1
ATOM 3330 C C . ASN A 1 423 ? 16.532 -9.741 -34.922 1.00 96.81 423 ASN A C 1
ATOM 3332 O O . ASN A 1 423 ? 15.927 -10.798 -35.135 1.00 96.81 423 ASN A O 1
ATOM 3336 N N . PRO A 1 424 ? 16.071 -8.810 -34.064 1.00 97.56 424 PRO A N 1
ATOM 3337 C CA . PRO A 1 424 ? 14.874 -9.014 -33.256 1.00 97.56 424 PRO A CA 1
ATOM 3338 C C . PRO A 1 424 ? 13.586 -9.070 -34.085 1.00 97.56 424 PRO A C 1
ATOM 3340 O O . PRO A 1 424 ? 12.564 -9.529 -33.585 1.00 97.56 424 PRO A O 1
ATOM 3343 N N . LEU A 1 425 ? 13.605 -8.647 -35.356 1.00 97.38 425 LEU A N 1
ATOM 3344 C CA . LEU A 1 425 ? 12.448 -8.651 -36.259 1.00 97.38 425 LEU A CA 1
ATOM 3345 C C . LEU A 1 425 ? 11.230 -7.941 -35.648 1.00 97.38 425 LEU A C 1
ATOM 3347 O O . LEU A 1 425 ? 10.169 -8.553 -35.471 1.00 97.38 425 LEU A O 1
ATOM 3351 N N . PHE A 1 426 ? 11.388 -6.654 -35.332 1.00 97.50 426 PHE A N 1
ATOM 3352 C CA . PHE A 1 426 ? 10.275 -5.802 -34.915 1.00 97.50 426 PHE A CA 1
ATOM 3353 C C . PHE A 1 426 ? 9.224 -5.664 -36.025 1.00 97.50 426 PHE A C 1
ATOM 3355 O O . PHE A 1 426 ? 9.564 -5.627 -37.208 1.00 97.50 426 PHE A O 1
ATOM 3362 N N . GLU A 1 427 ? 7.951 -5.568 -35.642 1.00 96.25 427 GLU A N 1
ATOM 3363 C CA . GLU A 1 427 ? 6.843 -5.291 -36.568 1.00 96.25 427 GLU A CA 1
ATOM 3364 C C . GLU A 1 427 ? 6.937 -3.877 -37.146 1.00 96.25 427 GLU A C 1
ATOM 3366 O O . GLU A 1 427 ? 6.656 -3.653 -38.325 1.00 96.25 427 GLU A O 1
ATOM 3371 N N . ASP A 1 428 ? 7.366 -2.930 -36.311 1.00 93.31 428 ASP A N 1
ATOM 3372 C CA . ASP A 1 428 ? 7.526 -1.527 -36.648 1.00 93.31 428 ASP A CA 1
ATOM 3373 C C . ASP A 1 428 ? 8.517 -0.835 -35.684 1.00 93.31 428 ASP A C 1
ATOM 3375 O O . ASP A 1 428 ? 8.864 -1.362 -34.625 1.00 93.31 428 ASP A O 1
ATOM 3379 N N . THR A 1 429 ? 8.985 0.359 -36.052 1.00 87.06 429 THR A N 1
ATOM 3380 C CA . THR A 1 429 ? 9.955 1.152 -35.268 1.00 87.06 429 THR A CA 1
ATOM 3381 C C . THR A 1 429 ? 9.298 2.170 -34.329 1.00 87.06 429 THR A C 1
ATOM 3383 O O . THR A 1 429 ? 9.973 3.059 -33.816 1.00 87.06 429 THR A O 1
ATOM 3386 N N . LEU A 1 430 ? 7.974 2.120 -34.172 1.00 88.06 430 LEU A N 1
ATOM 3387 C CA . LEU A 1 430 ? 7.214 2.968 -33.254 1.00 88.06 430 LEU A CA 1
ATOM 3388 C C . LEU A 1 430 ? 6.947 2.216 -31.949 1.00 88.06 430 LEU A C 1
ATOM 3390 O O . LEU A 1 430 ? 7.203 2.740 -30.875 1.00 88.06 430 LEU A O 1
ATOM 3394 N N . SER A 1 431 ? 6.439 0.991 -32.038 1.00 90.69 431 SER A N 1
ATOM 3395 C CA . SER A 1 431 ? 6.051 0.148 -30.914 1.00 90.69 431 SER A CA 1
ATOM 3396 C C . SER A 1 431 ? 7.185 -0.751 -30.439 1.00 90.69 431 SER A C 1
ATOM 3398 O O . SER A 1 431 ? 7.227 -1.078 -29.258 1.00 90.69 431 SER A O 1
ATOM 3400 N N . PHE A 1 432 ? 8.095 -1.165 -31.332 1.00 95.75 432 PHE A N 1
ATOM 3401 C CA . PHE A 1 432 ? 9.099 -2.201 -31.060 1.00 95.75 432 PHE A CA 1
ATOM 3402 C C . PHE A 1 432 ? 8.497 -3.535 -30.589 1.00 95.75 432 PHE A C 1
ATOM 3404 O O . PHE A 1 432 ? 9.143 -4.307 -29.876 1.00 95.75 432 PHE A O 1
ATOM 3411 N N . ARG A 1 433 ? 7.253 -3.832 -30.979 1.00 96.06 433 ARG A N 1
ATOM 3412 C CA . ARG A 1 433 ? 6.677 -5.166 -30.784 1.00 96.06 433 ARG A CA 1
ATOM 3413 C C . ARG A 1 433 ? 7.373 -6.171 -31.697 1.00 96.06 433 ARG A C 1
ATOM 3415 O O . ARG A 1 433 ? 7.768 -5.849 -32.818 1.00 96.06 433 ARG A O 1
ATOM 3422 N N . LEU A 1 434 ? 7.556 -7.388 -31.195 1.00 97.19 434 LEU A N 1
ATOM 3423 C CA . LEU A 1 434 ? 8.194 -8.474 -31.931 1.00 97.19 434 LEU A CA 1
ATOM 3424 C C . LEU A 1 434 ? 7.225 -9.081 -32.941 1.00 97.19 434 LEU A C 1
ATOM 3426 O O . LEU A 1 434 ? 6.090 -9.400 -32.597 1.00 97.19 434 LEU A O 1
ATOM 3430 N N . SER A 1 435 ? 7.694 -9.323 -34.164 1.00 96.94 435 SER A N 1
ATOM 3431 C CA . SER A 1 435 ? 6.892 -10.032 -35.162 1.00 96.94 435 SER A CA 1
ATOM 3432 C C . SER A 1 435 ? 6.651 -11.495 -34.784 1.00 96.94 435 SER A C 1
ATOM 3434 O O . SER A 1 435 ? 7.395 -12.118 -34.017 1.00 96.94 435 SER A O 1
ATOM 3436 N N . SER A 1 436 ? 5.655 -12.110 -35.427 1.00 94.94 436 SER A N 1
ATOM 3437 C CA . SER A 1 436 ? 5.308 -13.526 -35.243 1.00 94.94 436 SER A CA 1
ATOM 3438 C C . SER A 1 436 ? 6.425 -14.518 -35.603 1.00 94.94 436 SER A C 1
ATOM 3440 O O . SER A 1 436 ? 6.320 -15.694 -35.264 1.00 94.94 436 SER A O 1
ATOM 3442 N N . ASN A 1 437 ? 7.515 -14.086 -36.237 1.00 96.12 437 ASN A N 1
ATOM 3443 C CA . ASN A 1 437 ? 8.677 -14.932 -36.541 1.00 96.12 437 ASN A CA 1
ATOM 3444 C C . ASN A 1 437 ? 9.956 -14.466 -35.833 1.00 96.12 437 ASN A C 1
ATOM 3446 O O . ASN A 1 437 ? 11.030 -14.981 -36.132 1.00 96.12 437 ASN A O 1
ATOM 3450 N N . SER A 1 438 ? 9.847 -13.506 -34.911 1.00 98.06 438 SER A N 1
ATOM 3451 C CA . SER A 1 438 ? 10.981 -13.039 -34.124 1.00 98.06 438 SER A CA 1
ATOM 3452 C C . SER A 1 438 ? 11.630 -14.181 -33.330 1.00 98.06 438 SER A C 1
ATOM 3454 O O . SER A 1 438 ? 10.906 -14.932 -32.666 1.00 98.06 438 SER A O 1
ATOM 3456 N N . PRO A 1 439 ? 12.973 -14.291 -33.346 1.00 98.00 439 PRO A N 1
ATOM 3457 C CA . PRO A 1 439 ? 13.702 -15.208 -32.473 1.00 98.00 439 PRO A CA 1
ATOM 3458 C C . PRO A 1 439 ? 13.644 -14.794 -30.994 1.00 98.00 439 PRO A C 1
ATOM 3460 O O . PRO A 1 439 ? 13.890 -15.624 -30.132 1.00 98.00 439 PRO A O 1
ATOM 3463 N N . CYS A 1 440 ? 13.283 -13.542 -30.693 1.00 97.81 440 CYS A N 1
ATOM 3464 C CA . CYS A 1 440 ? 13.219 -12.996 -29.334 1.00 97.81 440 CYS A CA 1
ATOM 3465 C C . CYS A 1 440 ? 11.914 -13.333 -28.598 1.00 97.81 440 CYS A C 1
ATOM 3467 O O . CYS A 1 440 ? 11.780 -13.043 -27.408 1.00 97.81 440 CYS A O 1
ATOM 3469 N N . ARG A 1 441 ? 10.943 -13.947 -29.284 1.00 96.25 441 ARG A N 1
ATOM 3470 C CA . ARG A 1 441 ? 9.662 -14.331 -28.685 1.00 96.25 441 ARG A CA 1
ATOM 3471 C C . ARG A 1 441 ? 9.799 -15.638 -27.897 1.00 96.25 441 ARG A C 1
ATOM 3473 O O . ARG A 1 441 ? 10.238 -16.645 -28.447 1.00 96.25 441 ARG A O 1
ATOM 3480 N N . ASN A 1 442 ? 9.348 -15.638 -26.645 1.00 95.25 442 ASN A N 1
ATOM 3481 C CA . ASN A 1 442 ? 9.490 -16.696 -25.643 1.00 95.25 442 ASN A CA 1
ATOM 3482 C C . ASN A 1 442 ? 10.947 -17.156 -25.455 1.00 95.25 442 ASN A C 1
ATOM 3484 O O . ASN A 1 442 ? 11.195 -18.332 -25.196 1.00 95.25 442 ASN A O 1
ATOM 3488 N N . ALA A 1 443 ? 11.905 -16.247 -25.638 1.00 97.31 443 ALA A N 1
ATOM 3489 C CA . ALA A 1 443 ? 13.335 -16.536 -25.555 1.00 97.31 443 ALA A CA 1
ATOM 3490 C C . ALA A 1 443 ? 14.001 -15.956 -24.296 1.00 97.31 443 ALA A C 1
ATOM 3492 O O . ALA A 1 443 ? 15.196 -16.150 -24.108 1.00 97.31 443 ALA A O 1
ATOM 3493 N N . GLY A 1 444 ? 13.257 -15.238 -23.448 1.00 96.69 444 GLY A N 1
ATOM 3494 C CA . GLY A 1 444 ? 13.771 -14.662 -22.206 1.00 96.69 444 GLY A CA 1
ATOM 3495 C C . GLY A 1 444 ? 14.001 -15.709 -21.117 1.00 96.69 444 GLY A C 1
ATOM 3496 O O . GLY A 1 444 ? 13.732 -16.887 -21.313 1.00 96.69 444 GLY A O 1
ATOM 3497 N N . ASP A 1 445 ? 14.468 -15.290 -19.944 1.00 96.94 445 ASP A N 1
ATOM 3498 C CA . ASP A 1 445 ? 14.696 -16.160 -18.787 1.00 96.94 445 ASP A CA 1
ATOM 3499 C C . ASP A 1 445 ? 13.444 -17.016 -18.493 1.00 96.94 445 ASP A C 1
ATOM 3501 O O . ASP A 1 445 ? 12.364 -16.453 -18.289 1.00 96.94 445 ASP A O 1
ATOM 3505 N N . PRO A 1 446 ? 13.548 -18.360 -18.453 1.00 95.31 446 PRO A N 1
ATOM 3506 C CA . PRO A 1 446 ? 12.409 -19.258 -18.247 1.00 95.31 446 PRO A CA 1
ATOM 3507 C C . PRO A 1 446 ? 11.735 -19.100 -16.878 1.00 95.31 446 PRO A C 1
ATOM 3509 O O . PRO A 1 446 ? 10.605 -19.558 -16.701 1.00 95.31 446 PRO A O 1
ATOM 3512 N N . ASN A 1 447 ? 12.398 -18.455 -15.914 1.00 95.50 447 ASN A N 1
ATOM 3513 C CA . ASN A 1 447 ? 11.818 -18.134 -14.609 1.00 95.50 447 ASN A CA 1
ATOM 3514 C C . ASN A 1 447 ? 10.981 -16.847 -14.632 1.00 95.50 447 ASN A C 1
ATOM 3516 O O . ASN A 1 447 ? 10.296 -16.542 -13.657 1.00 95.50 447 ASN A O 1
ATOM 3520 N N . ILE A 1 448 ? 11.032 -16.087 -15.727 1.00 93.88 448 ILE A N 1
ATOM 3521 C CA . ILE A 1 448 ? 10.226 -14.891 -15.945 1.00 93.88 448 ILE A CA 1
ATOM 3522 C C . ILE A 1 448 ? 9.138 -15.258 -16.955 1.00 93.88 448 ILE A C 1
ATOM 3524 O O . ILE A 1 448 ? 9.413 -15.791 -18.029 1.00 93.88 448 ILE A O 1
ATOM 3528 N N . GLN A 1 449 ? 7.885 -14.979 -16.608 1.00 94.88 449 GLN A N 1
ATOM 3529 C CA . GLN A 1 449 ? 6.731 -15.322 -17.436 1.00 94.88 449 GLN A CA 1
ATOM 3530 C 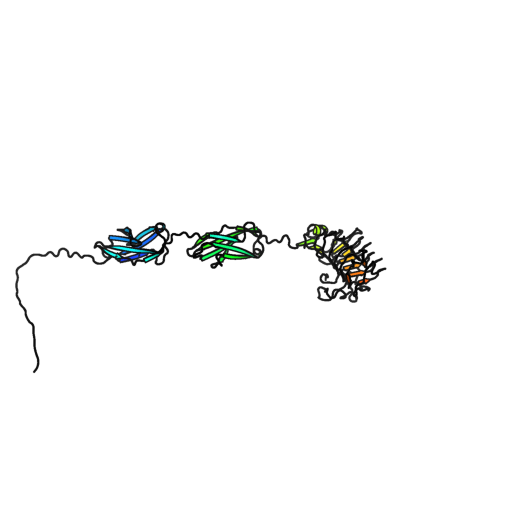C . GLN A 1 449 ? 5.978 -14.072 -17.869 1.00 94.88 449 GLN A C 1
ATOM 3532 O O . GLN A 1 449 ? 5.880 -13.098 -17.123 1.00 94.88 449 GLN A O 1
ATOM 3537 N N . ASN A 1 450 ? 5.424 -14.123 -19.075 1.00 92.88 450 ASN A N 1
ATOM 3538 C CA . ASN A 1 450 ? 4.441 -13.159 -19.549 1.00 92.88 450 ASN A CA 1
ATOM 3539 C C . ASN A 1 450 ? 3.113 -13.323 -18.774 1.00 92.88 450 ASN A C 1
ATOM 3541 O O . ASN A 1 450 ? 2.863 -14.385 -18.195 1.00 92.88 450 ASN A O 1
ATOM 3545 N N . PRO A 1 451 ? 2.190 -12.340 -18.815 1.00 91.69 451 PRO A N 1
ATOM 3546 C CA . PRO A 1 451 ? 0.911 -12.420 -18.098 1.00 91.69 451 PRO A CA 1
ATOM 3547 C C . PRO A 1 451 ? 0.006 -13.586 -18.529 1.00 91.69 451 PRO A C 1
ATOM 3549 O O . PRO A 1 451 ? -0.889 -13.990 -17.794 1.00 91.69 451 PRO A O 1
ATOM 3552 N N . ASN A 1 452 ? 0.227 -14.135 -19.725 1.00 89.88 452 ASN A N 1
ATOM 3553 C CA . ASN A 1 452 ? -0.480 -15.306 -20.248 1.00 89.88 452 ASN A CA 1
ATOM 3554 C C . ASN A 1 452 ? 0.152 -16.650 -19.813 1.00 89.88 452 ASN A C 1
ATOM 3556 O O . ASN A 1 452 ? -0.306 -17.703 -20.256 1.00 89.88 452 ASN A O 1
ATOM 3560 N N . GLY A 1 453 ? 1.205 -16.623 -18.988 1.00 91.00 453 GLY A N 1
ATOM 3561 C CA . GLY A 1 453 ? 1.909 -17.801 -18.478 1.00 91.00 453 GLY A CA 1
ATOM 3562 C C . GLY A 1 453 ? 2.942 -18.408 -19.430 1.00 91.00 453 GLY A C 1
ATOM 3563 O O . GLY A 1 453 ? 3.546 -19.424 -19.085 1.00 91.00 453 GLY A O 1
ATOM 3564 N N . THR A 1 454 ? 3.170 -17.832 -20.618 1.00 93.69 454 THR A N 1
ATOM 3565 C CA . THR A 1 454 ? 4.287 -18.265 -21.471 1.00 93.69 454 THR A CA 1
ATOM 3566 C C . THR A 1 454 ? 5.613 -17.730 -20.935 1.00 93.69 454 THR A C 1
ATOM 3568 O O . THR A 1 454 ? 5.648 -16.763 -20.173 1.00 93.69 454 THR A O 1
ATOM 3571 N N . GLN A 1 455 ? 6.716 -18.365 -21.334 1.00 95.56 455 GLN A N 1
ATOM 3572 C CA . GLN A 1 455 ? 8.061 -17.842 -21.089 1.00 95.56 455 GLN A CA 1
ATOM 3573 C C . GLN A 1 455 ? 8.175 -16.405 -21.605 1.00 95.56 455 GLN A C 1
ATOM 3575 O O . GLN A 1 455 ? 7.602 -16.077 -22.643 1.00 95.56 455 GLN A O 1
ATOM 3580 N N . SER A 1 456 ? 8.894 -15.559 -20.868 1.00 96.19 456 SER A N 1
ATOM 3581 C CA . SER A 1 456 ? 9.054 -14.146 -21.204 1.00 96.19 456 SER A CA 1
ATOM 3582 C C . SER A 1 456 ? 9.589 -13.948 -22.623 1.00 96.19 456 SER A C 1
ATOM 3584 O O . SER A 1 456 ? 10.496 -14.656 -23.070 1.00 96.19 456 SER A O 1
ATOM 3586 N N . ASP A 1 457 ? 9.056 -12.951 -23.322 1.00 96.62 457 ASP A N 1
ATOM 3587 C CA . ASP A 1 457 ? 9.723 -12.406 -24.503 1.00 96.62 457 ASP A CA 1
ATOM 3588 C C . ASP A 1 457 ? 10.947 -11.584 -24.063 1.00 96.62 457 ASP A C 1
ATOM 3590 O O . ASP A 1 457 ? 10.964 -10.996 -22.980 1.00 96.62 457 ASP A O 1
ATOM 3594 N N . ILE A 1 458 ? 11.979 -11.505 -24.900 1.00 98.06 458 ILE A N 1
ATOM 3595 C CA . ILE A 1 458 ? 13.064 -10.534 -24.702 1.00 98.06 458 ILE A CA 1
ATOM 3596 C C . ILE A 1 458 ? 12.564 -9.175 -25.221 1.00 98.06 458 ILE A C 1
ATOM 3598 O O . ILE A 1 458 ? 12.009 -9.087 -26.313 1.00 98.06 458 ILE A O 1
ATOM 3602 N N . GLY A 1 459 ? 12.752 -8.107 -24.445 1.00 97.62 459 GLY A N 1
ATOM 3603 C CA . GLY A 1 459 ? 12.413 -6.726 -24.796 1.00 97.62 459 GLY A CA 1
ATOM 3604 C C . GLY A 1 459 ? 11.272 -6.116 -23.977 1.00 97.62 459 GLY A C 1
ATOM 3605 O O . GLY A 1 459 ? 10.726 -6.742 -23.064 1.00 97.62 459 GLY A O 1
ATOM 3606 N N . ALA A 1 460 ? 10.910 -4.877 -24.342 1.00 97.31 460 ALA A N 1
ATOM 3607 C CA . ALA A 1 460 ? 9.966 -3.997 -23.638 1.00 97.31 460 ALA A CA 1
ATOM 3608 C C . ALA A 1 460 ? 8.557 -4.566 -23.412 1.00 97.31 460 ALA A C 1
ATOM 3610 O O . ALA A 1 460 ? 7.835 -4.096 -22.534 1.00 97.31 460 ALA A O 1
ATOM 3611 N N . TRP A 1 461 ? 8.166 -5.578 -24.182 1.00 96.25 461 TRP A N 1
ATOM 3612 C CA . TRP A 1 461 ? 6.832 -6.180 -24.144 1.00 96.25 461 TRP A CA 1
ATOM 3613 C C . TRP A 1 461 ? 6.801 -7.562 -23.486 1.00 96.25 461 TRP A C 1
ATOM 3615 O O . TRP A 1 461 ? 5.764 -8.212 -23.516 1.00 96.25 461 TRP A O 1
ATOM 3625 N N . GLY A 1 462 ? 7.917 -8.015 -22.911 1.00 94.31 462 GLY A N 1
ATOM 3626 C CA . GLY A 1 462 ? 7.986 -9.287 -22.198 1.00 94.31 462 GLY A CA 1
ATOM 3627 C C . GLY A 1 462 ? 7.880 -9.148 -20.679 1.00 94.31 462 GLY A C 1
ATOM 3628 O O . GLY A 1 462 ? 7.993 -8.060 -20.110 1.00 94.31 462 GLY A O 1
ATOM 3629 N N . GLY A 1 463 ? 7.699 -10.281 -20.016 1.00 94.62 463 GLY A N 1
ATOM 3630 C CA . GLY A 1 463 ? 7.721 -10.409 -18.566 1.00 94.62 463 GLY A CA 1
ATOM 3631 C C . GLY A 1 463 ? 6.385 -10.086 -17.894 1.00 94.62 463 GLY A C 1
ATOM 3632 O O . GLY A 1 463 ? 5.408 -9.736 -18.555 1.00 94.62 463 GLY A O 1
ATOM 3633 N N . PRO A 1 464 ? 6.312 -10.193 -16.557 1.00 92.69 464 PRO A N 1
ATOM 3634 C CA . PRO A 1 464 ? 5.046 -10.149 -15.820 1.00 92.69 464 PRO A CA 1
ATOM 3635 C C . PRO A 1 464 ? 4.373 -8.772 -15.852 1.00 92.69 464 PRO A C 1
ATOM 3637 O O . PRO A 1 464 ? 3.180 -8.656 -15.581 1.00 92.69 464 PRO A O 1
ATOM 3640 N N . HIS A 1 465 ? 5.131 -7.729 -16.191 1.00 90.25 465 HIS A N 1
ATOM 3641 C CA . HIS A 1 465 ? 4.654 -6.353 -16.310 1.00 90.25 465 HIS A CA 1
ATOM 3642 C C . HIS A 1 465 ? 4.433 -5.919 -17.766 1.00 90.25 465 HIS A C 1
ATOM 3644 O O . HIS A 1 465 ? 4.270 -4.728 -18.028 1.00 90.25 465 HIS A O 1
ATOM 3650 N N . ALA A 1 466 ? 4.414 -6.867 -18.709 1.00 88.56 466 ALA A N 1
ATOM 3651 C CA . ALA A 1 466 ? 4.096 -6.593 -20.100 1.00 88.56 466 ALA A CA 1
ATOM 3652 C C . ALA A 1 466 ? 2.708 -5.953 -20.249 1.00 88.56 466 ALA A C 1
ATOM 3654 O O . ALA A 1 466 ? 1.706 -6.453 -19.730 1.00 88.56 466 ALA A O 1
ATOM 3655 N N . TYR A 1 467 ? 2.658 -4.865 -21.012 1.00 87.62 467 TYR A N 1
ATOM 3656 C CA . TYR A 1 467 ? 1.416 -4.222 -21.425 1.00 87.62 467 TYR A CA 1
ATOM 3657 C C . TYR A 1 467 ? 0.811 -5.023 -22.584 1.00 87.62 467 TYR A C 1
ATOM 3659 O O . TYR A 1 467 ? 1.509 -5.335 -23.554 1.00 87.62 467 TYR A O 1
ATOM 3667 N N . GLN A 1 468 ? -0.468 -5.385 -22.462 1.00 73.00 468 GLN A N 1
ATOM 3668 C CA . GLN A 1 468 ? -1.180 -6.159 -23.485 1.00 73.00 468 GLN A CA 1
ATOM 3669 C C . GLN A 1 468 ? -1.572 -5.262 -24.656 1.00 73.00 468 GLN A C 1
ATOM 3671 O O . GLN A 1 468 ? -2.251 -4.240 -24.417 1.00 73.00 468 GLN A O 1
#

Nearest PDB structures (foldseek):
  2yn5-assembly1_B  TM=6.762E-01  e=8.462E-07  Salmonella enterica subsp. enterica serovar Typhimurium str. LT2
  2yn3-assembly1_A  TM=6.212E-01  e=2.118E-06  Salmonella enterica subsp. enterica serovar Typhimurium str. LT2
  4gqp-assembly1_H  TM=3.625E-01  e=1.658E-03  Mus musculus
  7ah1-assembly1_A-2  TM=3.622E-01  e=5.284E-03  Homo sapiens
  2otp-assembly1_A  TM=3.520E-01  e=2.907E-01  Homo sapiens

Foldseek 3Di:
DDDDDDDDDDDDDDDDDDDDDDDDPPDPPPQDDDAKDKDWDPDDAPDADAAWGKGKMQIDDPQDWQKKFKDKQRDTPDMDRDDDVSMDIDTDGLLPPDFAKIWIKMKTADPSGHIDMYDTGIHTYDHDPPDWDKAWPPDAAADADEAKGKTKIATPPDDAWQWKFKDKQRDTDDIDRDDDPRMDIDIDGLVVDDFAWIKIWMKIAGPVRDIDIYDIHTYTYDHDPPPPAEEAEPPVRPPALQRSLVPGAANHEDEYEFDEHADAAENPLHLYHDEYPQAALRAEDEPCAEAERYEADANAAQSQEYAGHEYEDYQEYYEYEPHHAYEYALYEQEHHAAEPEEYPAYAYEYAFAEAEAYQEDYAYWAQYEHWLAEQEHYEAERYEHNHLDQVGDYDYAHYEQERHPYDYDHHNDDYHPLYHYDDQCAPDPSNSHGDPPGPQQLSTDQVFADCVRGRFGRHSQTGPRHRD

Sequence (468 aa):
MKTAVPLLNVVIIAIIFMGCTQEDITNVTWTDNQPPAVTLLLPAPVDTLRGLVDVQVEATDDNGVVLVEFYIDGAEVESQSSGENDIYTYTWNTEEATDGSHLIFVRAYDEAQNYGDTVPTLYFVDNENEIFQVSLLLPQVGDTLRGLVDIQAEVIYSHDIDRVEFYIDGELIDTQTTGYEDLYTYSWDTELNADGQHLIFVRAYDSMENHTDAVPILALVDNINENAPRTLRVPSEYLSIQQGVNAANEGDTVLVEPGIYYETIIFQGKRIWVKSEFGPQQTILDGLYQIKLAYFMGAEDTTSVLCGFMMRNSYNGILMESDCSPTIINCIVINMSYNGIIGAPINAHIINNTIFNCQYGMSIGGISTIRNNIVVQGSQIGLWNASGIFQYRPIADYNDIWDWDESYFGNGWIPGENDMYVNPLFEDTLSFRLSSNSPCRNAGDPNIQNPNGTQSDIGAWGGPHAYQ

Mean predicted aligned error: 15.48 Å

Radius of gyration: 52.74 Å; Cα contacts (8 Å, |Δi|>4): 1302; chains: 1; bounding box: 135×92×134 Å

Solvent-accessible surface area (backbone atoms only — not comparable to full-atom values): 24491 Å² total; per-residue (Å²): 132,89,79,86,88,84,87,86,86,83,91,84,92,86,89,86,90,79,93,80,81,88,78,84,89,75,74,86,73,81,74,72,84,73,47,24,51,41,45,79,68,30,72,58,92,82,46,74,45,57,48,78,41,57,42,28,31,41,49,49,43,98,87,38,62,51,37,36,40,37,28,51,72,84,40,81,77,49,76,42,66,73,51,66,93,45,34,42,77,46,76,43,61,44,72,80,54,74,70,44,81,42,40,38,36,40,38,31,24,27,86,74,69,34,60,22,58,31,79,75,42,72,34,38,32,57,69,78,79,80,79,48,46,40,42,62,69,30,70,50,80,77,41,77,41,57,46,77,42,61,39,30,35,38,46,50,79,76,78,60,64,45,37,38,39,38,26,52,73,82,42,82,76,48,75,43,67,74,59,60,94,50,32,40,77,48,81,41,60,48,75,84,52,77,69,42,79,41,43,37,39,43,38,39,27,34,80,83,71,51,72,36,64,23,75,64,35,59,31,35,36,52,72,72,61,88,78,54,64,47,79,40,42,26,57,88,77,22,88,38,67,48,55,30,53,72,72,50,54,71,58,12,31,32,39,29,50,72,44,80,41,82,59,56,41,60,52,79,35,42,33,24,37,42,31,35,71,72,20,30,80,39,17,32,38,44,28,86,63,36,71,43,34,34,38,42,71,25,66,22,34,67,62,15,29,45,34,15,34,21,35,33,38,13,32,22,29,38,41,36,38,49,65,23,16,35,23,40,31,23,25,35,28,34,46,11,74,34,28,21,33,37,25,46,47,20,48,28,40,42,33,13,24,28,28,35,40,12,35,26,27,31,33,42,7,17,62,16,40,38,30,12,25,30,29,35,55,32,73,38,35,24,37,30,41,58,43,83,39,69,86,36,47,52,49,44,35,19,26,34,43,27,64,42,81,32,54,67,44,54,68,65,75,65,84,27,93,56,44,42,72,54,78,52,47,54,71,45,94,79,70,62,46,66,33,101,81,23,73,35,61,57,47,15,50,78,91,36,33,24,83,87,70,44,45,5,25,37,10,31,68,15,22,71,80,33,64,131